Protein AF-0000000072581551 (afdb_homodimer)

pLDDT: mean 96.14, std 7.19, range [42.59, 98.94]

Structure (mmCIF, N/CA/C/O backbone):
data_AF-0000000072581551-model_v1
#
loop_
_entity.id
_entity.type
_entity.pdbx_description
1 polymer Acetyltransferase
#
loop_
_atom_site.group_PDB
_atom_site.id
_atom_site.type_symbol
_atom_site.label_atom_id
_atom_site.label_alt_id
_atom_site.label_comp_id
_atom_site.label_asym_id
_atom_site.label_entity_id
_atom_site.label_seq_id
_atom_site.pdbx_PDB_ins_code
_atom_site.Cartn_x
_atom_site.Cartn_y
_atom_site.Cartn_z
_atom_site.occupancy
_atom_site.B_iso_or_equiv
_atom_site.auth_seq_id
_atom_site.auth_comp_id
_atom_site.auth_asym_id
_atom_site.auth_atom_id
_atom_site.pdbx_PDB_model_num
ATOM 1 N N . MET A 1 1 ? -21.594 -20.734 -1.243 1 43.88 1 MET A N 1
ATOM 2 C CA . MET A 1 1 ? -21.422 -20.531 0.192 1 43.88 1 MET A CA 1
ATOM 3 C C . MET A 1 1 ? -20.406 -19.422 0.467 1 43.88 1 MET A C 1
ATOM 5 O O . MET A 1 1 ? -19.312 -19.406 -0.107 1 43.88 1 MET A O 1
ATOM 9 N N . LYS A 1 2 ? -20.844 -18.25 0.88 1 61.03 2 LYS A N 1
ATOM 10 C CA . LYS A 1 2 ? -20.047 -17.094 1.247 1 61.03 2 LYS A CA 1
ATOM 11 C C . LYS A 1 2 ? -19.016 -17.453 2.314 1 61.03 2 LYS A C 1
ATOM 13 O O . LYS A 1 2 ? -19.344 -18.078 3.322 1 61.03 2 LYS A O 1
ATOM 18 N N . HIS A 1 3 ? -17.703 -17.656 1.838 1 72 3 HIS A N 1
ATOM 19 C CA . HIS A 1 3 ? -16.656 -18.078 2.756 1 72 3 HIS A CA 1
ATOM 20 C C . HIS A 1 3 ? -16.203 -16.938 3.65 1 72 3 HIS A C 1
ATOM 22 O O . HIS A 1 3 ? -16.5 -15.766 3.365 1 72 3 HIS A O 1
ATOM 28 N N . HIS A 1 4 ? -15.586 -17.297 4.672 1 84.38 4 HIS A N 1
ATOM 29 C CA . HIS A 1 4 ? -15.008 -16.469 5.727 1 84.38 4 HIS A CA 1
ATOM 30 C C . HIS A 1 4 ? -13.922 -15.555 5.176 1 84.38 4 HIS A C 1
ATOM 32 O O . HIS A 1 4 ? -13.18 -15.945 4.27 1 84.38 4 HIS A O 1
ATOM 38 N N . PHE A 1 5 ? -13.938 -14.359 5.434 1 92.25 5 PHE A N 1
ATOM 39 C CA . PHE A 1 5 ? -12.836 -13.445 5.188 1 92.25 5 PHE A CA 1
ATOM 40 C C . PHE A 1 5 ? -12.234 -12.953 6.504 1 92.25 5 PHE A C 1
ATOM 42 O O . PHE A 1 5 ? -12.961 -12.5 7.387 1 92.25 5 PHE A O 1
ATOM 49 N N . PRO A 1 6 ? -10.898 -12.953 6.566 1 94.56 6 PRO A N 1
ATOM 50 C CA . PRO A 1 6 ? -9.859 -13.352 5.617 1 94.56 6 PRO A CA 1
ATOM 51 C C . PRO A 1 6 ? -9.945 -14.828 5.227 1 94.56 6 PRO A C 1
ATOM 53 O O . PRO A 1 6 ? -10.539 -15.625 5.957 1 94.56 6 PRO A O 1
ATOM 56 N N . PRO A 1 7 ? -9.312 -15.195 4.07 1 95.69 7 PRO A N 1
ATOM 57 C CA . PRO A 1 7 ? -9.414 -16.562 3.559 1 95.69 7 PRO A CA 1
ATOM 58 C C . PRO A 1 7 ? -8.773 -17.594 4.492 1 95.69 7 PRO A C 1
ATOM 60 O O . PRO A 1 7 ? -7.77 -17.297 5.141 1 95.69 7 PRO A O 1
ATOM 63 N N . GLU A 1 8 ? -9.336 -18.766 4.551 1 95.44 8 GLU A N 1
ATOM 64 C CA . GLU A 1 8 ? -8.82 -19.922 5.277 1 95.44 8 GLU A CA 1
ATOM 65 C C . GLU A 1 8 ? -8.188 -20.938 4.324 1 95.44 8 GLU A C 1
ATOM 67 O O . GLU A 1 8 ? -8.477 -20.922 3.127 1 95.44 8 GLU A O 1
ATOM 72 N N . PRO A 1 9 ? -7.305 -21.75 4.898 1 97.19 9 PRO A N 1
ATOM 73 C CA . PRO A 1 9 ? -6.656 -22.734 4.035 1 97.19 9 PRO A CA 1
ATOM 74 C C . PRO A 1 9 ? -7.66 -23.578 3.248 1 97.19 9 PRO A C 1
ATOM 76 O O . PRO A 1 9 ? -8.672 -24.016 3.805 1 97.19 9 PRO A O 1
ATOM 79 N N . ILE A 1 10 ? -7.41 -23.75 2.043 1 97.5 10 ILE A N 1
ATOM 80 C CA . ILE A 1 10 ? -8.273 -24.5 1.132 1 97.5 10 ILE A CA 1
ATOM 81 C C . ILE A 1 10 ? -7.465 -24.984 -0.065 1 97.5 10 ILE A C 1
ATOM 83 O O . ILE A 1 10 ? -6.434 -24.406 -0.41 1 97.5 10 ILE A O 1
ATOM 87 N N . SER A 1 11 ? -7.879 -26.047 -0.614 1 98.62 11 SER A N 1
ATOM 88 C CA . SER A 1 11 ? -7.309 -26.5 -1.881 1 98.62 11 SER A CA 1
ATOM 89 C C . SER A 1 11 ? -8.172 -26.062 -3.061 1 98.62 11 SER A C 1
ATOM 91 O O . SER A 1 11 ? -9.398 -26.125 -2.998 1 98.62 11 SER A O 1
ATOM 93 N N . LEU A 1 12 ? -7.594 -25.516 -4.062 1 98.75 12 LEU A N 1
ATOM 94 C CA . LEU A 1 12 ? -8.25 -25.156 -5.316 1 98.75 12 LEU A CA 1
ATOM 95 C C . LEU A 1 12 ? -7.812 -26.078 -6.449 1 98.75 12 LEU A C 1
ATOM 97 O O . LEU A 1 12 ? -6.633 -26.109 -6.812 1 98.75 12 LEU A O 1
ATOM 101 N N . ILE A 1 13 ? -8.734 -26.781 -6.996 1 98.56 13 ILE A N 1
ATOM 102 C CA . ILE A 1 13 ? -8.422 -27.859 -7.934 1 98.56 13 ILE A CA 1
ATOM 103 C C . ILE A 1 13 ? -8.852 -27.453 -9.344 1 98.56 13 ILE A C 1
ATOM 105 O O . ILE A 1 13 ? -10.023 -27.172 -9.578 1 98.56 13 ILE A O 1
ATOM 109 N N . GLY A 1 14 ? -7.875 -27.375 -10.242 1 97.56 14 GLY A N 1
ATOM 110 C CA . GLY A 1 14 ? -8.148 -27.094 -11.648 1 97.56 14 GLY A CA 1
ATOM 111 C C . GLY A 1 14 ? -8.078 -28.344 -12.523 1 97.56 14 GLY A C 1
ATOM 112 O O . GLY A 1 14 ? -8.18 -29.469 -12.023 1 97.56 14 GLY A O 1
ATOM 113 N N . ASN A 1 15 ? -8.047 -28.172 -13.891 1 95.75 15 ASN A N 1
ATOM 114 C CA . ASN A 1 15 ? -7.961 -29.266 -14.852 1 95.75 15 ASN A CA 1
ATOM 115 C C . ASN A 1 15 ? -6.539 -29.828 -14.945 1 95.75 15 ASN A C 1
ATOM 117 O O . ASN A 1 15 ? -6.348 -31.031 -15.109 1 95.75 15 ASN A O 1
ATOM 121 N N . HIS A 1 16 ? -5.52 -28.922 -14.82 1 95.69 16 HIS A N 1
ATOM 122 C CA . HIS A 1 16 ? -4.137 -29.328 -15.055 1 95.69 16 HIS A CA 1
ATOM 123 C C . HIS A 1 16 ? -3.268 -29.031 -13.836 1 95.69 16 HIS A C 1
ATOM 125 O O . HIS A 1 16 ? -2.152 -29.547 -13.727 1 95.69 16 HIS A O 1
ATOM 131 N N . VAL A 1 17 ? -3.779 -28.125 -12.938 1 97.88 17 VAL A N 1
ATOM 132 C CA . VAL A 1 17 ? -2.992 -27.766 -11.766 1 97.88 17 VAL A CA 1
ATOM 133 C C . VAL A 1 17 ? -3.869 -27.844 -10.516 1 97.88 17 VAL A C 1
ATOM 135 O O . VAL A 1 17 ? -5.094 -27.719 -10.602 1 97.88 17 VAL A O 1
ATOM 138 N N . GLU A 1 18 ? -3.217 -28.078 -9.398 1 98.69 18 GLU A N 1
ATOM 139 C CA . GLU A 1 18 ? -3.824 -27.984 -8.07 1 98.69 18 GLU A CA 1
ATOM 140 C C . GLU A 1 18 ? -3.043 -27.047 -7.164 1 98.69 18 GLU A C 1
ATOM 142 O O . GLU A 1 18 ? -1.812 -27.031 -7.184 1 98.69 18 GLU A O 1
ATOM 147 N N . LEU A 1 19 ? -3.775 -26.234 -6.504 1 98.88 19 LEU A N 1
ATOM 148 C CA . LEU A 1 19 ? -3.199 -25.391 -5.461 1 98.88 19 LEU A CA 1
ATOM 149 C C . LEU A 1 19 ? -3.543 -25.922 -4.078 1 98.88 19 LEU A C 1
ATOM 151 O O . LEU A 1 19 ? -4.719 -26.094 -3.746 1 98.88 19 LEU A O 1
ATOM 155 N N . HIS A 1 20 ? -2.539 -26.25 -3.316 1 98.88 20 HIS A N 1
ATOM 156 C CA . HIS A 1 20 ? -2.727 -26.734 -1.952 1 98.88 20 HIS A CA 1
ATOM 157 C C . HIS A 1 20 ? -2.062 -25.812 -0.943 1 98.88 20 HIS A C 1
ATOM 159 O O . HIS A 1 20 ? -1.071 -25.141 -1.262 1 98.88 20 HIS A O 1
ATOM 165 N N . PRO A 1 21 ? -2.641 -25.75 0.269 1 98.75 21 PRO A N 1
ATOM 166 C CA . PRO A 1 21 ? -1.954 -24.953 1.286 1 98.75 21 PRO A CA 1
ATOM 167 C C . PRO A 1 21 ? -0.484 -25.344 1.444 1 98.75 21 PRO A C 1
ATOM 169 O O . PRO A 1 21 ? -0.151 -26.531 1.471 1 98.75 21 PRO A O 1
ATOM 172 N N . LEU A 1 22 ? 0.352 -24.344 1.479 1 98.88 22 LEU A N 1
ATOM 173 C CA . LEU A 1 22 ? 1.784 -24.531 1.674 1 98.88 22 LEU A CA 1
ATOM 174 C C . LEU A 1 22 ? 2.07 -25.109 3.055 1 98.88 22 LEU A C 1
ATOM 176 O O . LEU A 1 22 ? 1.482 -24.688 4.047 1 98.88 22 LEU A O 1
ATOM 180 N N . LYS A 1 23 ? 2.904 -26.094 3.129 1 98.75 23 LYS A N 1
ATOM 181 C CA . LYS A 1 23 ? 3.396 -26.688 4.367 1 98.75 23 LYS A CA 1
ATOM 182 C C . LYS A 1 23 ? 4.918 -26.812 4.352 1 98.75 23 LYS A C 1
ATOM 184 O O . LYS A 1 23 ? 5.535 -26.797 3.283 1 98.75 23 LYS A O 1
ATOM 189 N N . MET A 1 24 ? 5.473 -26.953 5.582 1 98.62 24 MET A N 1
ATOM 190 C CA . MET A 1 24 ? 6.922 -27.109 5.684 1 98.62 24 MET A CA 1
ATOM 191 C C . MET A 1 24 ? 7.379 -28.375 4.957 1 98.62 24 MET A C 1
ATOM 193 O O . MET A 1 24 ? 8.477 -28.406 4.402 1 98.62 24 MET A O 1
ATOM 197 N N . GLU A 1 25 ? 6.535 -29.375 4.84 1 98.62 25 GLU A N 1
ATOM 198 C CA . GLU A 1 25 ? 6.859 -30.656 4.199 1 98.62 25 GLU A CA 1
ATOM 199 C C . GLU A 1 25 ? 7.141 -30.469 2.711 1 98.62 25 GLU A C 1
ATOM 201 O O . GLU A 1 25 ? 7.707 -31.344 2.066 1 98.62 25 GLU A O 1
ATOM 206 N N . HIS A 1 26 ? 6.738 -29.391 2.16 1 98.75 26 HIS A N 1
ATOM 207 C CA . HIS A 1 26 ? 6.93 -29.125 0.739 1 98.75 26 HIS A CA 1
ATOM 208 C C . HIS A 1 26 ? 8.32 -28.562 0.466 1 98.75 26 HIS A C 1
ATOM 210 O O . HIS A 1 26 ? 8.688 -28.328 -0.688 1 98.75 26 HIS A O 1
ATOM 216 N N . CYS A 1 27 ? 9.125 -28.344 1.486 1 98.81 27 CYS A N 1
ATOM 217 C CA . CYS A 1 27 ? 10.398 -27.625 1.384 1 98.81 27 CYS A CA 1
ATOM 218 C C . CYS A 1 27 ? 11.32 -28.297 0.371 1 98.81 27 CYS A C 1
ATOM 220 O O . CYS A 1 27 ? 11.859 -27.641 -0.514 1 98.81 27 CYS A O 1
ATOM 222 N N . GLU A 1 28 ? 11.492 -29.562 0.461 1 98.69 28 GLU A N 1
ATOM 223 C CA . GLU A 1 28 ? 12.398 -30.281 -0.446 1 98.69 28 GLU A CA 1
ATOM 224 C C . GLU A 1 28 ? 11.914 -30.172 -1.891 1 98.69 28 GLU A C 1
ATOM 226 O O . GLU A 1 28 ? 12.703 -29.906 -2.795 1 98.69 28 GLU A O 1
ATOM 231 N N . ALA A 1 29 ? 10.68 -30.453 -2.109 1 98.69 29 ALA A N 1
ATOM 232 C CA . ALA A 1 29 ? 10.117 -30.406 -3.455 1 98.69 29 ALA A CA 1
ATOM 233 C C . ALA A 1 29 ? 10.227 -29 -4.051 1 98.69 29 ALA A C 1
ATOM 235 O O . ALA A 1 29 ? 10.555 -28.844 -5.23 1 98.69 29 ALA A O 1
ATOM 236 N N . LEU A 1 30 ? 9.969 -27.969 -3.287 1 98.81 30 LEU A N 1
ATOM 237 C CA . LEU A 1 30 ? 10.07 -26.594 -3.756 1 98.81 30 LEU A CA 1
ATOM 238 C C . LEU A 1 30 ? 11.523 -26.219 -4.043 1 98.81 30 LEU A C 1
ATOM 240 O O . LEU A 1 30 ? 11.805 -25.469 -4.977 1 98.81 30 LEU A O 1
ATOM 244 N N . THR A 1 31 ? 12.43 -26.719 -3.195 1 98.75 31 THR A N 1
ATOM 245 C CA . THR A 1 31 ? 13.852 -26.484 -3.426 1 98.75 31 THR A CA 1
ATOM 246 C C . THR A 1 31 ? 14.273 -27.047 -4.781 1 98.75 31 THR A C 1
ATOM 248 O O . THR A 1 31 ? 15 -26.391 -5.531 1 98.75 31 THR A O 1
ATOM 251 N N . LYS A 1 32 ? 13.805 -28.234 -5.062 1 98.19 32 LYS A N 1
ATOM 252 C CA . LYS A 1 32 ? 14.094 -28.844 -6.363 1 98.19 32 LYS A CA 1
ATOM 253 C C . LYS A 1 32 ? 13.477 -28.031 -7.496 1 98.19 32 LYS A C 1
ATOM 255 O O . LYS A 1 32 ? 14.125 -27.797 -8.523 1 98.19 32 LYS A O 1
ATOM 260 N N . ALA A 1 33 ? 12.281 -27.594 -7.32 1 98.38 33 ALA A N 1
ATOM 261 C CA . ALA A 1 33 ? 11.547 -26.859 -8.352 1 98.38 33 ALA A CA 1
ATOM 262 C C . ALA A 1 33 ? 12.258 -25.562 -8.711 1 98.38 33 ALA A C 1
ATOM 264 O O . ALA A 1 33 ? 12.359 -25.203 -9.883 1 98.38 33 ALA A O 1
ATOM 265 N N . VAL A 1 34 ? 12.75 -24.828 -7.695 1 98.31 34 VAL A N 1
ATOM 266 C CA . VAL A 1 34 ? 13.297 -23.484 -7.918 1 98.31 34 VAL A CA 1
ATOM 267 C C . VAL A 1 34 ? 14.641 -23.594 -8.641 1 98.31 34 VAL A C 1
ATOM 269 O O . VAL A 1 34 ? 15.102 -22.625 -9.258 1 98.31 34 VAL A O 1
ATOM 272 N N . LEU A 1 35 ? 15.281 -24.75 -8.578 1 98.12 35 LEU A N 1
ATOM 273 C CA . LEU A 1 35 ? 16.562 -24.969 -9.258 1 98.12 35 LEU A CA 1
ATOM 274 C C . LEU A 1 35 ? 16.375 -24.953 -10.766 1 98.12 35 LEU A C 1
ATOM 276 O O . LEU A 1 35 ? 17.312 -24.609 -11.5 1 98.12 35 LEU A O 1
ATOM 280 N N . ASP A 1 36 ? 15.242 -25.359 -11.18 1 97.31 36 ASP A N 1
ATOM 281 C CA . ASP A 1 36 ? 14.945 -25.359 -12.609 1 97.31 36 ASP A CA 1
ATOM 282 C C . ASP A 1 36 ? 14.664 -23.938 -13.102 1 97.31 36 ASP A C 1
ATOM 284 O O . ASP A 1 36 ? 13.547 -23.438 -12.961 1 97.31 36 ASP A O 1
ATOM 288 N N . GLY A 1 37 ? 15.617 -23.312 -13.766 1 95.94 37 GLY A N 1
ATOM 289 C CA . GLY A 1 37 ? 15.477 -21.969 -14.297 1 95.94 37 GLY A CA 1
ATOM 290 C C . GLY A 1 37 ? 16.234 -20.922 -13.492 1 95.94 37 GLY A C 1
ATOM 291 O O . GLY A 1 37 ? 16.594 -19.875 -14.016 1 95.94 37 GLY A O 1
ATOM 292 N N . GLU A 1 38 ? 16.391 -21.156 -12.133 1 96.88 38 GLU A N 1
ATOM 293 C CA . GLU A 1 38 ? 17.172 -20.328 -11.234 1 96.88 38 GLU A CA 1
ATOM 294 C C . GLU A 1 38 ? 16.641 -18.891 -11.203 1 96.88 38 GLU A C 1
ATOM 296 O O . GLU A 1 38 ? 17.422 -17.938 -11.32 1 96.88 38 GLU A O 1
ATOM 301 N N . LEU A 1 39 ? 15.375 -18.797 -11.078 1 94.62 39 LEU A N 1
ATOM 302 C CA . LEU A 1 39 ? 14.703 -17.5 -11.133 1 94.62 39 LEU A CA 1
ATOM 303 C C . LEU A 1 39 ? 15.211 -16.578 -10.039 1 94.62 39 LEU A C 1
ATOM 305 O O . LEU A 1 39 ? 15.102 -15.359 -10.148 1 94.62 39 LEU A O 1
ATOM 309 N N . TRP A 1 40 ? 15.781 -17.094 -8.914 1 95.88 40 TRP A N 1
ATOM 310 C CA . TRP A 1 40 ? 16.25 -16.297 -7.789 1 95.88 40 TRP A CA 1
ATOM 311 C C . TRP A 1 40 ? 17.469 -15.453 -8.188 1 95.88 40 TRP A C 1
ATOM 313 O O . TRP A 1 40 ? 17.844 -14.531 -7.465 1 95.88 40 TRP A O 1
ATOM 323 N N . LYS A 1 41 ? 17.984 -15.75 -9.328 1 96.06 41 LYS A N 1
ATOM 324 C CA . LYS A 1 41 ? 19.141 -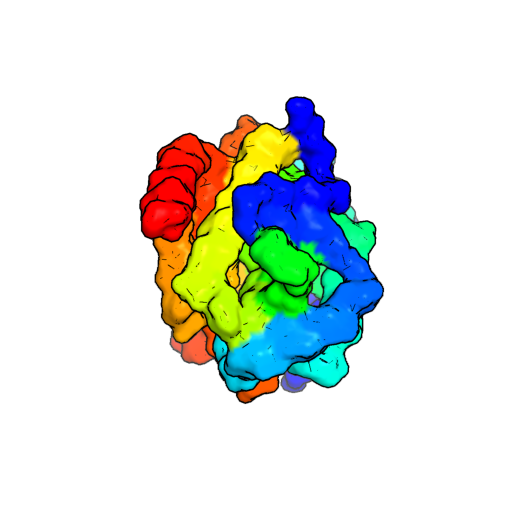15.008 -9.797 1 96.06 41 LYS A CA 1
ATOM 325 C C . LYS A 1 41 ? 18.734 -13.734 -10.531 1 96.06 41 LYS A C 1
ATOM 327 O O . LYS A 1 41 ? 19.562 -12.859 -10.766 1 96.06 41 LYS A O 1
ATOM 332 N N . LEU A 1 42 ? 17.469 -13.641 -10.914 1 94.81 42 LEU A N 1
ATOM 333 C CA . LEU A 1 42 ? 16.984 -12.398 -11.508 1 94.81 42 LEU A CA 1
ATOM 334 C C . LEU A 1 42 ? 16.828 -11.312 -10.453 1 94.81 42 LEU A C 1
ATOM 336 O O . LEU A 1 42 ? 15.992 -11.414 -9.555 1 94.81 42 LEU A O 1
ATOM 340 N N . TRP A 1 43 ? 17.531 -10.203 -10.57 1 94 43 TRP A N 1
ATOM 341 C CA . TRP A 1 43 ? 17.672 -9.203 -9.516 1 94 43 TRP A CA 1
ATOM 342 C C . TRP A 1 43 ? 16.344 -8.484 -9.273 1 94 43 TRP A C 1
ATOM 344 O O . TRP A 1 43 ? 16.141 -7.906 -8.203 1 94 43 TRP A O 1
ATOM 354 N N . PHE A 1 44 ? 15.43 -8.461 -10.289 1 95.25 44 PHE A N 1
ATOM 355 C CA . PHE A 1 44 ? 14.188 -7.711 -10.18 1 95.25 44 PHE A CA 1
ATOM 356 C C . PHE A 1 44 ? 13.047 -8.609 -9.703 1 95.25 44 PHE A C 1
ATOM 358 O O . PHE A 1 44 ? 11.883 -8.195 -9.688 1 95.25 44 PHE A O 1
ATOM 365 N N . THR A 1 45 ? 13.406 -9.883 -9.297 1 93.38 45 THR A N 1
ATOM 366 C CA . THR A 1 45 ? 12.438 -10.797 -8.695 1 93.38 45 THR A CA 1
ATOM 367 C C . THR A 1 45 ? 12.805 -11.094 -7.242 1 93.38 45 THR A C 1
ATOM 369 O O . THR A 1 45 ? 13.922 -10.797 -6.809 1 93.38 45 THR A O 1
ATOM 372 N N . LEU A 1 46 ? 11.859 -11.547 -6.484 1 94.06 46 LEU A N 1
ATOM 373 C CA . LEU A 1 46 ? 12.086 -11.953 -5.102 1 94.06 46 LEU A CA 1
ATOM 374 C C . LEU A 1 46 ? 11.742 -13.422 -4.902 1 94.06 46 LEU A C 1
ATOM 376 O O . LEU A 1 46 ? 11.016 -13.781 -3.975 1 94.06 46 LEU A O 1
ATOM 380 N N . VAL A 1 47 ? 12.297 -14.266 -5.734 1 97.31 47 VAL A N 1
ATOM 381 C CA . VAL A 1 47 ? 12.172 -15.719 -5.648 1 97.31 47 VAL A CA 1
ATOM 382 C C . VAL A 1 47 ? 13.242 -16.281 -4.711 1 97.31 47 VAL A C 1
ATOM 384 O O . VAL A 1 47 ? 14.398 -15.852 -4.762 1 97.31 47 VAL A O 1
ATOM 387 N N . PRO A 1 48 ? 12.852 -17.172 -3.816 1 97.75 48 PRO A N 1
ATOM 388 C CA . PRO A 1 48 ? 13.859 -17.688 -2.883 1 97.75 48 PRO A CA 1
ATOM 389 C C . PRO A 1 48 ? 14.93 -18.531 -3.572 1 97.75 48 PRO A C 1
ATOM 391 O O . PRO A 1 48 ? 14.625 -19.281 -4.504 1 97.75 48 PRO A O 1
ATOM 394 N N . SER A 1 49 ? 16.172 -18.375 -3.121 1 97.81 49 SER A N 1
ATOM 395 C CA . SER A 1 49 ? 17.203 -19.359 -3.486 1 97.81 49 SER A CA 1
ATOM 396 C C . SER A 1 49 ? 16.938 -20.703 -2.824 1 97.81 49 SER A C 1
ATOM 398 O O . SER A 1 49 ? 16.156 -20.797 -1.879 1 97.81 49 SER A O 1
ATOM 400 N N . PRO A 1 50 ? 17.609 -21.781 -3.395 1 98.31 50 PRO A N 1
ATOM 401 C CA . PRO A 1 50 ? 17.469 -23.078 -2.744 1 98.31 50 PRO A CA 1
ATOM 402 C C . PRO A 1 50 ? 17.844 -23.047 -1.267 1 98.31 50 PRO A C 1
ATOM 404 O O . PRO A 1 50 ? 17.156 -23.656 -0.434 1 98.31 50 PRO A O 1
ATOM 407 N N . GLU A 1 51 ? 18.875 -22.312 -0.904 1 98.19 51 GLU A N 1
ATOM 408 C CA . GLU A 1 51 ? 19.375 -22.266 0.465 1 98.19 51 GLU A CA 1
ATOM 409 C C . GLU A 1 51 ? 18.438 -21.469 1.369 1 98.19 51 GLU A C 1
ATOM 411 O O . GLU A 1 51 ? 18.391 -21.688 2.58 1 98.19 51 GLU A O 1
ATOM 416 N N . ALA A 1 52 ? 17.625 -20.609 0.799 1 98.31 52 ALA A N 1
ATOM 417 C CA . ALA A 1 52 ? 16.75 -19.734 1.578 1 98.31 52 ALA A CA 1
ATOM 418 C C . ALA A 1 52 ? 15.328 -20.281 1.615 1 98.31 52 ALA A C 1
ATOM 420 O O . ALA A 1 52 ? 14.438 -19.656 2.203 1 98.31 52 ALA A O 1
ATOM 421 N N . MET A 1 53 ? 15.102 -21.438 1.035 1 98.75 53 MET A N 1
ATOM 422 C CA . MET A 1 53 ? 13.75 -21.953 0.837 1 98.75 53 MET A CA 1
ATOM 423 C C . MET A 1 53 ? 13.055 -22.188 2.174 1 98.75 53 MET A C 1
ATOM 425 O O . MET A 1 53 ? 11.898 -21.797 2.357 1 98.75 53 MET A O 1
ATOM 429 N N . LYS A 1 54 ? 13.75 -22.766 3.092 1 98.75 54 LYS A N 1
ATOM 430 C CA . LYS A 1 54 ? 13.156 -23.062 4.391 1 98.75 54 LYS A CA 1
ATOM 431 C C . LYS A 1 54 ? 12.695 -21.797 5.086 1 98.75 54 LYS A C 1
ATOM 433 O O . LYS A 1 54 ? 11.562 -21.719 5.578 1 98.75 54 LYS A O 1
ATOM 438 N N . GLN A 1 55 ? 13.547 -20.812 5.129 1 98.56 55 GLN A N 1
ATOM 439 C CA . GLN A 1 55 ? 13.219 -19.531 5.75 1 98.56 55 GLN A CA 1
ATOM 440 C C . GLN A 1 55 ? 12.047 -18.859 5.039 1 98.56 55 GLN A C 1
ATOM 442 O O . GLN A 1 55 ? 11.203 -18.234 5.684 1 98.56 55 GLN A O 1
ATOM 447 N N . TRP A 1 56 ? 12.086 -18.969 3.77 1 98.56 56 TRP A N 1
ATOM 448 C CA . TRP A 1 56 ? 11.016 -18.406 2.953 1 98.56 56 TRP A CA 1
ATOM 449 C C . TRP A 1 56 ? 9.664 -19.016 3.32 1 98.56 56 TRP A C 1
ATOM 451 O O . TRP A 1 56 ? 8.68 -18.297 3.492 1 98.56 56 TRP A O 1
ATOM 461 N N . ILE A 1 57 ? 9.602 -20.297 3.479 1 98.81 57 ILE A N 1
ATOM 462 C CA . ILE A 1 57 ? 8.383 -21.016 3.846 1 98.81 57 ILE A CA 1
ATOM 463 C C . ILE A 1 57 ? 7.977 -20.641 5.27 1 98.81 57 ILE A C 1
ATOM 465 O O . ILE A 1 57 ? 6.797 -20.406 5.543 1 98.81 57 ILE A O 1
ATOM 469 N N . GLU A 1 58 ? 8.906 -20.578 6.16 1 98.81 58 GLU A N 1
ATOM 470 C CA . GLU A 1 58 ? 8.633 -20.203 7.539 1 98.81 58 GLU A CA 1
ATOM 471 C C . GLU A 1 58 ? 7.965 -18.828 7.609 1 98.81 58 GLU A C 1
ATOM 473 O O . GLU A 1 58 ? 6.996 -18.641 8.352 1 98.81 58 GLU A O 1
ATOM 478 N N . LYS A 1 59 ? 8.508 -17.953 6.859 1 98.44 59 LYS A N 1
ATOM 479 C CA . LYS A 1 59 ? 7.93 -16.609 6.824 1 98.44 59 LYS A CA 1
ATOM 480 C C . LYS A 1 59 ? 6.504 -16.641 6.289 1 98.44 59 LYS A C 1
ATOM 482 O O . LYS A 1 59 ? 5.609 -16 6.848 1 98.44 59 LYS A O 1
ATOM 487 N N . ALA A 1 60 ? 6.312 -17.344 5.207 1 98.62 60 ALA A N 1
ATOM 488 C CA . ALA A 1 60 ? 4.984 -17.469 4.613 1 98.62 60 ALA A CA 1
ATOM 489 C C . ALA A 1 60 ? 3.99 -18.047 5.617 1 98.62 60 ALA A C 1
ATOM 491 O O . ALA A 1 60 ? 2.859 -17.562 5.727 1 98.62 60 ALA A O 1
ATOM 492 N N . LEU A 1 61 ? 4.383 -19.047 6.34 1 98.69 61 LEU A N 1
ATOM 493 C CA . LEU A 1 61 ? 3.514 -19.703 7.305 1 98.69 61 LEU A CA 1
ATOM 494 C C . LEU A 1 61 ? 3.221 -18.797 8.492 1 98.69 61 LEU A C 1
ATOM 496 O O . LEU A 1 61 ? 2.127 -18.844 9.062 1 98.69 61 LEU A O 1
ATOM 500 N N . LYS A 1 62 ? 4.219 -18.062 8.93 1 98.5 62 LYS A N 1
ATOM 501 C CA . LYS A 1 62 ? 3.99 -17.062 9.969 1 98.5 62 LYS A CA 1
ATOM 502 C C . LYS A 1 62 ? 2.932 -16.062 9.539 1 98.5 62 LYS A C 1
ATOM 504 O O . LYS A 1 62 ? 2.025 -15.734 10.312 1 98.5 62 LYS A O 1
ATOM 509 N N . GLU A 1 63 ? 3.045 -15.555 8.312 1 98 63 GLU A N 1
ATOM 510 C CA . GLU A 1 63 ? 2.076 -14.609 7.773 1 98 63 GLU A CA 1
ATOM 511 C C . GLU A 1 63 ? 0.688 -15.234 7.676 1 98 63 GLU A C 1
ATOM 513 O O . GLU A 1 63 ? -0.323 -14.547 7.848 1 98 63 GLU A O 1
ATOM 518 N N . GLU A 1 64 ? 0.657 -16.484 7.32 1 98.19 64 GLU A N 1
ATOM 519 C CA . GLU A 1 64 ? -0.616 -17.203 7.301 1 98.19 64 GLU A CA 1
ATOM 520 C C . GLU A 1 64 ? -1.256 -17.234 8.688 1 98.19 64 GLU A C 1
ATOM 522 O O . GLU A 1 64 ? -2.457 -17 8.828 1 98.19 64 GLU A O 1
ATOM 527 N N . LYS A 1 65 ? -0.479 -17.562 9.695 1 97.56 65 LYS A N 1
ATOM 528 C CA . LYS A 1 65 ? -0.969 -17.594 11.07 1 97.56 65 LYS A CA 1
ATOM 529 C C . LYS A 1 65 ? -1.521 -16.234 11.492 1 97.56 65 LYS A C 1
ATOM 531 O O . LYS A 1 65 ? -2.498 -16.156 12.242 1 97.56 65 LYS A O 1
ATOM 536 N N . GLU A 1 66 ? -0.887 -15.242 10.984 1 96.25 66 GLU A N 1
ATOM 537 C CA . GLU A 1 66 ? -1.309 -13.875 11.289 1 96.25 66 GLU A CA 1
ATOM 538 C C . GLU A 1 66 ? -2.482 -13.453 10.406 1 96.25 66 GLU A C 1
ATOM 540 O O . GLU A 1 66 ? -2.951 -12.32 10.492 1 96.25 66 GLU A O 1
ATOM 545 N N . LYS A 1 67 ? -2.934 -14.289 9.469 1 96.06 67 LYS A N 1
ATOM 546 C CA . LYS A 1 67 ? -4.059 -14.094 8.562 1 96.06 67 LYS A CA 1
ATOM 547 C C . LYS A 1 67 ? -3.791 -12.945 7.594 1 96.06 67 LYS A C 1
ATOM 549 O O . LYS A 1 67 ? -4.719 -12.258 7.16 1 96.06 67 LYS A O 1
ATOM 554 N N . SER A 1 68 ? -2.559 -12.695 7.359 1 97.06 68 SER A N 1
ATOM 555 C CA . SER A 1 68 ? -2.176 -11.648 6.418 1 97.06 68 SER A CA 1
ATOM 556 C C . SER A 1 68 ? -1.817 -12.234 5.055 1 97.06 68 SER A C 1
ATOM 558 O O . SER A 1 68 ? -1.651 -11.5 4.082 1 97.06 68 SER A O 1
ATOM 560 N N . SER A 1 69 ? -1.722 -13.539 4.973 1 98.38 69 SER A N 1
ATOM 561 C CA . SER A 1 69 ? -1.413 -14.25 3.732 1 98.38 69 SER A CA 1
ATOM 562 C C . SER A 1 69 ? -1.977 -15.664 3.746 1 98.38 69 SER A C 1
ATOM 564 O O . SER A 1 69 ? -2.322 -16.188 4.805 1 98.38 69 SER A O 1
ATOM 566 N N . LEU A 1 70 ? -2.172 -16.234 2.641 1 98.5 70 LEU A N 1
ATOM 567 C CA . LEU A 1 70 ? -2.5 -17.641 2.432 1 98.5 70 LEU A CA 1
ATOM 568 C C . LEU A 1 70 ? -1.656 -18.234 1.309 1 98.5 70 LEU A C 1
ATOM 570 O O . LEU A 1 70 ? -2.002 -18.094 0.132 1 98.5 70 LEU A O 1
ATOM 574 N N . PRO A 1 71 ? -0.524 -18.859 1.682 1 98.88 71 PRO A N 1
ATOM 575 C CA . PRO A 1 71 ? 0.398 -19.391 0.674 1 98.88 71 PRO A CA 1
ATOM 576 C C . PRO A 1 71 ? -0.031 -20.75 0.144 1 98.88 71 PRO A C 1
ATOM 578 O O . PRO A 1 71 ? -0.558 -21.578 0.899 1 98.88 71 PRO A O 1
ATOM 581 N N . PHE A 1 72 ? 0.22 -20.969 -1.122 1 98.94 72 PHE A N 1
ATOM 582 C CA . PHE A 1 72 ? -0.1 -22.219 -1.806 1 98.94 72 PHE A CA 1
ATOM 583 C C . PHE A 1 72 ? 1.15 -22.828 -2.424 1 98.94 72 PHE A C 1
ATOM 585 O O . PHE A 1 72 ? 2.031 -22.109 -2.898 1 98.94 72 PHE A O 1
ATOM 592 N N . VAL A 1 73 ? 1.204 -24.125 -2.443 1 98.81 73 VAL A N 1
ATOM 593 C CA . VAL A 1 73 ? 2.057 -24.844 -3.389 1 98.81 73 VAL A CA 1
ATOM 594 C C . VAL A 1 73 ? 1.265 -25.172 -4.652 1 98.81 73 VAL A C 1
ATOM 596 O O . VAL A 1 73 ? 0.06 -25.422 -4.586 1 98.81 73 VAL A O 1
ATOM 599 N N . VAL A 1 74 ? 1.929 -25.156 -5.738 1 98.88 74 VAL A N 1
ATOM 600 C CA . VAL A 1 74 ? 1.321 -25.469 -7.027 1 98.88 74 VAL A CA 1
ATOM 601 C C . VAL A 1 74 ? 1.772 -26.859 -7.48 1 98.88 74 VAL A C 1
ATOM 603 O O . VAL A 1 74 ? 2.973 -27.125 -7.586 1 98.88 74 VAL A O 1
ATOM 606 N N . GLN A 1 75 ? 0.865 -27.703 -7.73 1 98.69 75 GLN A N 1
ATOM 607 C CA . GLN A 1 75 ? 1.137 -29.078 -8.141 1 98.69 75 GLN A CA 1
ATOM 608 C C . GLN A 1 75 ? 0.588 -29.359 -9.539 1 98.69 75 GLN A C 1
ATOM 610 O O . GLN A 1 75 ? -0.564 -29.031 -9.836 1 98.69 75 GLN A O 1
ATOM 615 N N . SER A 1 76 ? 1.469 -29.938 -10.383 1 97.75 76 SER A N 1
ATOM 616 C CA . SER A 1 76 ? 1.022 -30.375 -11.703 1 97.75 76 SER A CA 1
ATOM 617 C C . SER A 1 76 ? 0.215 -31.656 -11.609 1 97.75 76 SER A C 1
ATOM 619 O O . SER A 1 76 ? 0.629 -32.625 -10.945 1 97.75 76 SER A O 1
ATOM 621 N N . LYS A 1 77 ? -0.871 -31.703 -12.289 1 95.56 77 LYS A N 1
ATOM 622 C CA . LYS A 1 77 ? -1.684 -32.938 -12.273 1 95.56 77 LYS A CA 1
ATOM 623 C C . LYS A 1 77 ? -1.115 -33.969 -13.227 1 95.56 77 LYS A C 1
ATOM 625 O O . LYS A 1 77 ? -1.423 -35.156 -13.102 1 95.56 77 LYS A O 1
ATOM 630 N N . VAL A 1 78 ? -0.421 -33.5 -14.188 1 90.75 78 VAL A N 1
ATOM 631 C CA . VAL A 1 78 ? 0.118 -34.406 -15.211 1 90.75 78 VAL A CA 1
ATOM 632 C C . VAL A 1 78 ? 1.05 -35.406 -14.562 1 90.75 78 VAL A C 1
ATOM 634 O O . VAL A 1 78 ? 0.971 -36.625 -14.859 1 90.75 78 VAL A O 1
ATOM 637 N N . ASN A 1 79 ? 1.917 -35.031 -13.664 1 93.19 79 ASN A N 1
ATOM 638 C CA . ASN A 1 79 ? 2.912 -35.938 -13.102 1 93.19 79 ASN A CA 1
ATOM 639 C C . ASN A 1 79 ? 2.953 -35.844 -11.578 1 93.19 79 ASN A C 1
ATOM 641 O O . ASN A 1 79 ? 3.787 -36.469 -10.938 1 93.19 79 ASN A O 1
ATOM 645 N N . GLY A 1 80 ? 2.117 -35 -10.961 1 95.88 80 GLY A N 1
ATOM 646 C CA . GLY A 1 80 ? 2.006 -34.906 -9.516 1 95.88 80 GLY A CA 1
ATOM 647 C C . GLY A 1 80 ? 3.115 -34.094 -8.891 1 95.88 80 GLY A C 1
ATOM 648 O O . GLY A 1 80 ? 3.152 -33.906 -7.668 1 95.88 80 GLY A O 1
ATOM 649 N N . LYS A 1 81 ? 3.92 -33.5 -9.656 1 96.88 81 LYS A N 1
ATOM 650 C CA . LYS A 1 81 ? 5.086 -32.781 -9.164 1 96.88 81 LYS A CA 1
ATOM 651 C C . LYS A 1 81 ? 4.695 -31.406 -8.625 1 96.88 81 LYS A C 1
ATOM 653 O O . LYS A 1 81 ? 3.852 -30.719 -9.203 1 96.88 81 LYS A O 1
ATOM 658 N N . ILE A 1 82 ? 5.355 -31.062 -7.496 1 98.62 82 ILE A N 1
ATOM 659 C CA . ILE A 1 82 ? 5.309 -29.672 -7.055 1 98.62 82 ILE A CA 1
ATOM 660 C C . ILE A 1 82 ? 6.18 -28.812 -7.961 1 98.62 82 ILE A C 1
ATOM 662 O O . ILE A 1 82 ? 7.375 -29.078 -8.117 1 98.62 82 ILE A O 1
ATOM 666 N N . ILE A 1 83 ? 5.598 -27.75 -8.531 1 98.56 83 ILE A N 1
ATOM 667 C CA . ILE A 1 83 ? 6.301 -27.094 -9.625 1 98.56 83 ILE A CA 1
ATOM 668 C C . ILE A 1 83 ? 6.504 -25.625 -9.297 1 98.56 83 ILE A C 1
ATOM 670 O O . ILE A 1 83 ? 7.105 -24.875 -10.078 1 98.56 83 ILE A O 1
ATOM 674 N N . GLY A 1 84 ? 5.98 -25.125 -8.117 1 98.69 84 GLY A N 1
ATOM 675 C CA . GLY A 1 84 ? 6.129 -23.719 -7.73 1 98.69 84 GLY A CA 1
ATOM 676 C C . GLY A 1 84 ? 5.199 -23.312 -6.602 1 98.69 84 GLY A C 1
ATOM 677 O O . GLY A 1 84 ? 4.711 -24.172 -5.859 1 98.69 84 GLY A O 1
ATOM 678 N N . SER A 1 85 ? 5.031 -22.031 -6.465 1 98.88 85 SER A N 1
ATOM 679 C CA . SER A 1 85 ? 4.211 -21.484 -5.387 1 98.88 85 SER A CA 1
ATOM 680 C C . SER A 1 85 ? 3.518 -20.203 -5.809 1 98.88 85 SER A C 1
ATOM 682 O O . SER A 1 85 ? 3.92 -19.562 -6.785 1 98.88 85 SER A O 1
ATOM 684 N N . THR A 1 86 ? 2.445 -19.875 -5.164 1 98.81 86 THR A N 1
ATOM 685 C CA . THR A 1 86 ? 1.701 -18.625 -5.258 1 98.81 86 THR A CA 1
ATOM 686 C C . THR A 1 86 ? 0.998 -18.312 -3.941 1 98.81 86 THR A C 1
ATOM 688 O O . THR A 1 86 ? 1.081 -19.094 -2.986 1 98.81 86 THR A O 1
ATOM 691 N N . ARG A 1 87 ? 0.377 -17.016 -3.904 1 98.25 87 ARG A N 1
ATOM 692 C CA . ARG A 1 87 ? -0.091 -16.625 -2.576 1 98.25 87 ARG A CA 1
ATOM 693 C C . ARG A 1 87 ? -1.127 -15.508 -2.664 1 98.25 87 ARG A C 1
ATOM 695 O O . ARG A 1 87 ? -1.044 -14.648 -3.539 1 98.25 87 ARG A O 1
ATOM 702 N N . TYR A 1 88 ? -2.266 -15.711 -1.854 1 98.75 88 TYR A N 1
ATOM 703 C CA . TYR A 1 88 ? -2.871 -14.469 -1.395 1 98.75 88 TYR A CA 1
ATOM 704 C C . TYR A 1 88 ? -1.977 -13.766 -0.379 1 98.75 88 TYR A C 1
ATOM 706 O O . TYR A 1 88 ? -1.514 -14.391 0.582 1 98.75 88 TYR A O 1
ATOM 714 N N . MET A 1 89 ? -1.722 -12.523 -0.566 1 98.44 89 MET A N 1
ATOM 715 C CA . MET A 1 89 ? -0.869 -11.797 0.37 1 98.44 89 MET A CA 1
ATOM 716 C C . MET A 1 89 ? -1.351 -10.359 0.542 1 98.44 89 MET A C 1
ATOM 718 O O . MET A 1 89 ? -2.24 -9.906 -0.181 1 98.44 89 MET A O 1
ATOM 722 N N . ASN A 1 90 ? -0.798 -9.703 1.584 1 97.25 90 ASN A N 1
ATOM 723 C CA . ASN A 1 90 ? -1.253 -8.352 1.917 1 97.25 90 ASN A CA 1
ATOM 724 C C . ASN A 1 90 ? -2.773 -8.289 2.021 1 97.25 90 ASN A C 1
ATOM 726 O O . ASN A 1 90 ? -3.404 -7.422 1.411 1 97.25 90 ASN A O 1
ATOM 730 N N . ILE A 1 91 ? -3.324 -9.195 2.748 1 97.69 91 ILE A N 1
ATOM 731 C CA . ILE A 1 91 ? -4.77 -9.305 2.91 1 97.69 91 ILE A CA 1
ATOM 732 C C . ILE A 1 91 ? -5.277 -8.156 3.785 1 97.69 91 ILE A C 1
ATOM 734 O O . ILE A 1 91 ? -4.82 -7.984 4.918 1 97.69 91 ILE A O 1
ATOM 738 N N . GLU A 1 92 ? -6.086 -7.348 3.227 1 94.94 92 GLU A N 1
ATOM 739 C CA . GLU A 1 92 ? -6.75 -6.277 3.971 1 94.94 92 GLU A CA 1
ATOM 740 C C . GLU A 1 92 ? -8.062 -6.762 4.574 1 94.94 92 GLU A C 1
ATOM 742 O O . GLU A 1 92 ? -9.094 -6.77 3.902 1 94.94 92 GLU A O 1
ATOM 747 N N . LYS A 1 93 ? -8.102 -6.934 5.801 1 86.44 93 LYS A N 1
ATOM 748 C CA . LYS A 1 93 ? -9.195 -7.641 6.469 1 86.44 93 LYS A CA 1
ATOM 749 C C . LYS A 1 93 ? -10.484 -6.828 6.422 1 86.44 93 LYS A C 1
ATOM 751 O O . LYS A 1 93 ? -11.57 -7.387 6.23 1 86.44 93 LYS A O 1
ATOM 756 N N . THR A 1 94 ? -10.359 -5.547 6.535 1 86.5 94 THR A N 1
ATOM 757 C CA . THR A 1 94 ? -11.539 -4.703 6.652 1 86.5 94 THR A CA 1
ATOM 758 C C . THR A 1 94 ? -12.125 -4.391 5.277 1 86.5 94 THR A C 1
ATOM 760 O O . THR A 1 94 ? -13.328 -4.199 5.137 1 86.5 94 THR A O 1
ATOM 763 N N . ASP A 1 95 ? -11.375 -4.371 4.207 1 90.69 95 ASP A N 1
ATOM 764 C CA . ASP A 1 95 ? -11.812 -3.926 2.887 1 90.69 95 ASP A CA 1
ATOM 765 C C . ASP A 1 95 ? -11.969 -5.105 1.932 1 90.69 95 ASP A C 1
ATOM 767 O O . ASP A 1 95 ? -12.312 -4.922 0.761 1 90.69 95 ASP A O 1
ATOM 771 N N . ARG A 1 96 ? -11.82 -6.367 2.379 1 94.81 96 ARG A N 1
ATOM 772 C CA . ARG A 1 96 ? -11.891 -7.578 1.566 1 94.81 96 ARG A CA 1
ATOM 773 C C . ARG A 1 96 ? -11.078 -7.422 0.283 1 94.81 96 ARG A C 1
ATOM 775 O O . ARG A 1 96 ? -11.602 -7.641 -0.814 1 94.81 96 ARG A O 1
ATOM 782 N N . ARG A 1 97 ? -10.07 -6.988 0.313 1 97.5 97 ARG A N 1
ATOM 783 C CA . ARG A 1 97 ? -9.086 -6.805 -0.748 1 97.5 97 ARG A CA 1
ATOM 784 C C . ARG A 1 97 ? -7.812 -7.59 -0.454 1 97.5 97 ARG A C 1
ATOM 786 O O . ARG A 1 97 ? -7.41 -7.723 0.704 1 97.5 97 ARG A O 1
ATOM 793 N N . LEU A 1 98 ? -7.195 -8.117 -1.482 1 98.5 98 LEU A N 1
ATOM 794 C CA . LEU A 1 98 ? -5.949 -8.844 -1.293 1 98.5 98 LEU A CA 1
ATOM 795 C C . LEU A 1 98 ? -5.086 -8.781 -2.549 1 98.5 98 LEU A C 1
ATOM 797 O O . LEU A 1 98 ? -5.523 -8.273 -3.582 1 98.5 98 LEU A O 1
ATOM 801 N N . GLU A 1 99 ? -3.887 -9.18 -2.412 1 98.88 99 GLU A N 1
ATOM 802 C CA . GLU A 1 99 ? -2.9 -9.258 -3.486 1 98.88 99 GLU A CA 1
ATOM 803 C C . GLU A 1 99 ? -2.574 -10.711 -3.832 1 98.88 99 GLU A C 1
ATOM 805 O O . GLU A 1 99 ? -2.518 -11.57 -2.947 1 98.88 99 GLU A O 1
ATOM 810 N N . ILE A 1 100 ? -2.537 -11.016 -5.062 1 98.94 100 ILE A N 1
ATOM 811 C CA . ILE A 1 100 ? -1.928 -12.273 -5.488 1 98.94 100 ILE A CA 1
ATOM 812 C C . ILE A 1 100 ? -0.476 -12.031 -5.895 1 98.94 100 ILE A C 1
ATOM 814 O O . ILE A 1 100 ? -0.195 -11.172 -6.734 1 98.94 100 ILE A O 1
ATOM 818 N N . GLY A 1 101 ? 0.42 -12.734 -5.266 1 98.62 101 GLY A N 1
ATOM 819 C CA . GLY A 1 101 ? 1.835 -12.547 -5.543 1 98.62 101 GLY A CA 1
ATOM 820 C C . GLY A 1 101 ? 2.699 -13.68 -5.027 1 98.62 101 GLY A C 1
ATOM 821 O O . GLY A 1 101 ? 2.203 -14.773 -4.766 1 98.62 101 GLY A O 1
ATOM 822 N N . SER A 1 102 ? 4.043 -13.383 -5.066 1 98.19 102 SER A N 1
ATOM 823 C CA . SER A 1 102 ? 5.027 -14.398 -4.707 1 98.19 102 SER A CA 1
ATOM 824 C C . SER A 1 102 ? 4.867 -15.648 -5.562 1 98.19 102 SER A C 1
ATOM 826 O O . SER A 1 102 ? 4.969 -16.766 -5.059 1 98.19 102 SER A O 1
ATOM 828 N N . THR A 1 103 ? 4.535 -15.391 -6.785 1 98.69 103 THR A N 1
ATOM 829 C CA . THR A 1 103 ? 4.277 -16.484 -7.711 1 98.69 103 THR A CA 1
ATOM 830 C C . THR A 1 103 ? 5.535 -16.844 -8.5 1 98.69 103 THR A C 1
ATOM 832 O O . THR A 1 103 ? 6.191 -15.961 -9.062 1 98.69 103 THR A O 1
ATOM 835 N N . TRP A 1 104 ? 5.895 -18.031 -8.492 1 98.38 104 TRP A N 1
ATOM 836 C CA . TRP A 1 104 ? 6.98 -18.531 -9.336 1 98.38 104 TRP A CA 1
ATOM 837 C C . TRP A 1 104 ? 6.797 -20 -9.664 1 98.38 104 TRP A C 1
ATOM 839 O O . TRP A 1 104 ? 6.184 -20.75 -8.891 1 98.38 104 TRP A O 1
ATOM 849 N N . TYR A 1 105 ? 7.27 -20.406 -10.812 1 98 105 TYR A N 1
ATOM 850 C CA . TYR A 1 105 ? 7.223 -21.781 -11.289 1 98 105 TYR A CA 1
ATOM 851 C C . TYR A 1 105 ? 8.594 -22.234 -11.781 1 98 105 TYR A C 1
ATOM 853 O O . TYR A 1 105 ? 9.383 -21.438 -12.273 1 98 105 TYR A O 1
ATOM 861 N N . SER A 1 106 ? 8.75 -23.594 -11.742 1 97.56 106 SER A N 1
ATOM 862 C CA . SER A 1 106 ? 9.875 -24.172 -12.469 1 97.56 106 SER A CA 1
ATOM 863 C C . SER A 1 106 ? 9.852 -23.766 -13.938 1 97.56 106 SER A C 1
ATOM 865 O O . SER A 1 106 ? 8.781 -23.594 -14.531 1 97.56 106 SER A O 1
ATOM 867 N N . LYS A 1 107 ? 11.039 -23.609 -14.461 1 97 107 LYS A N 1
ATOM 868 C CA . LYS A 1 107 ? 11.18 -23.125 -15.828 1 97 107 LYS A CA 1
ATOM 869 C C . LYS A 1 107 ? 10.367 -23.984 -16.797 1 97 107 LYS A C 1
ATOM 871 O O . LYS A 1 107 ? 9.75 -23.453 -17.734 1 97 107 LYS A O 1
ATOM 876 N N . GLU A 1 108 ? 10.344 -25.266 -16.594 1 95.38 108 GLU A N 1
ATOM 877 C CA . GLU A 1 108 ? 9.641 -26.219 -17.453 1 95.38 108 GLU A CA 1
ATOM 878 C C . GLU A 1 108 ? 8.164 -25.844 -17.578 1 95.38 108 GLU A C 1
ATOM 880 O O . GLU A 1 108 ? 7.523 -26.156 -18.594 1 95.38 108 GLU A O 1
ATOM 885 N N . PHE A 1 109 ? 7.66 -25.141 -16.641 1 95.31 109 PHE A N 1
ATOM 886 C CA . PHE A 1 109 ? 6.227 -24.875 -16.594 1 95.31 109 PHE A CA 1
ATOM 887 C C . PHE A 1 109 ? 5.934 -23.406 -16.875 1 95.31 109 PHE A C 1
ATOM 889 O O . PHE A 1 109 ? 4.785 -22.969 -16.766 1 95.31 109 PHE A O 1
ATOM 896 N N . GLN A 1 110 ? 6.934 -22.641 -17.125 1 93.75 110 GLN A N 1
ATOM 897 C CA . GLN A 1 110 ? 6.738 -21.25 -17.531 1 93.75 110 GLN A CA 1
ATOM 898 C C . GLN A 1 110 ? 6.223 -21.156 -18.969 1 93.75 110 GLN A C 1
ATOM 900 O O . GLN A 1 110 ? 6.582 -21.969 -19.812 1 93.75 110 GLN A O 1
ATOM 905 N N . LYS A 1 111 ? 5.395 -20.141 -19.203 1 92.12 111 LYS A N 1
ATOM 906 C CA . LYS A 1 111 ? 4.801 -19.906 -20.516 1 92.12 111 LYS A CA 1
ATOM 907 C C . LYS A 1 111 ? 3.932 -21.078 -20.953 1 92.12 111 LYS A C 1
ATOM 909 O O . LYS A 1 111 ? 3.926 -21.453 -22.125 1 92.12 111 LYS A O 1
ATOM 914 N N . THR A 1 112 ? 3.377 -21.781 -19.969 1 92.12 112 THR A N 1
ATOM 915 C CA . THR A 1 112 ? 2.357 -22.797 -20.172 1 92.12 112 THR A CA 1
ATOM 916 C C . THR A 1 112 ? 1.022 -22.359 -19.578 1 92.12 112 THR A C 1
ATOM 918 O O . THR A 1 112 ? 0.846 -21.188 -19.234 1 92.12 112 THR A O 1
ATOM 921 N N . PHE A 1 113 ? 0.075 -23.328 -19.438 1 92.06 113 PHE A N 1
ATOM 922 C CA . PHE A 1 113 ? -1.251 -23.031 -18.906 1 92.06 113 PHE A CA 1
ATOM 923 C C . PHE A 1 113 ? -1.195 -22.844 -17.391 1 92.06 113 PHE A C 1
ATOM 925 O O . PHE A 1 113 ? -2.148 -22.344 -16.797 1 92.06 113 PHE A O 1
ATOM 932 N N . VAL A 1 114 ? -0.112 -23.141 -16.844 1 96.31 114 VAL A N 1
ATOM 933 C CA . VAL A 1 114 ? -0.006 -23.266 -15.398 1 96.31 114 VAL A CA 1
ATOM 934 C C . VAL A 1 114 ? -0.357 -21.938 -14.742 1 96.31 114 VAL A C 1
ATOM 936 O O . VAL A 1 114 ? -1.203 -21.875 -13.844 1 96.31 114 VAL A O 1
ATOM 939 N N . ASN A 1 115 ? 0.271 -20.875 -15.242 1 97.81 115 ASN A N 1
ATOM 940 C CA . ASN A 1 115 ? 0.019 -19.578 -14.625 1 97.81 115 ASN A CA 1
ATOM 941 C C . ASN A 1 115 ? -1.421 -19.125 -14.844 1 97.81 115 ASN A C 1
ATOM 943 O O . ASN A 1 115 ? -2.072 -18.641 -13.914 1 97.81 115 ASN A O 1
ATOM 947 N N . THR A 1 116 ? -1.896 -19.25 -16.047 1 98 116 THR A N 1
ATOM 948 C CA . THR A 1 116 ? -3.256 -18.828 -16.359 1 98 116 THR A CA 1
ATOM 949 C C . THR A 1 116 ? -4.27 -19.594 -15.508 1 98 116 THR A C 1
ATOM 951 O O . THR A 1 116 ? -5.168 -18.984 -14.922 1 98 116 THR A O 1
ATOM 954 N N . GLU A 1 117 ? -4.137 -20.875 -15.422 1 98.31 117 GLU A N 1
ATOM 955 C CA . GLU A 1 117 ? -5.098 -21.672 -14.664 1 98.31 117 GLU A CA 1
ATOM 956 C C . GLU A 1 117 ? -4.984 -21.391 -13.164 1 98.31 117 GLU A C 1
ATOM 958 O O . GLU A 1 117 ? -5.992 -21.328 -12.461 1 98.31 117 GLU A O 1
ATOM 963 N N . SER A 1 118 ? -3.723 -21.297 -12.633 1 98.69 118 SER A N 1
ATOM 964 C CA . SER A 1 118 ? -3.537 -20.938 -11.227 1 98.69 118 SER A CA 1
ATOM 965 C C . SER A 1 118 ? -4.227 -19.625 -10.891 1 98.69 118 SER A C 1
ATOM 967 O O . SER A 1 118 ? -4.945 -19.531 -9.891 1 98.69 118 SER A O 1
ATOM 969 N N . LYS A 1 119 ? -4.004 -18.609 -11.742 1 98.88 119 LYS A N 1
ATOM 970 C CA . LYS A 1 119 ? -4.602 -17.297 -11.508 1 98.88 119 LYS A CA 1
ATOM 971 C C . LYS A 1 119 ? -6.121 -17.359 -11.648 1 98.88 119 LYS A C 1
ATOM 973 O O . LYS A 1 119 ? -6.844 -16.672 -10.922 1 98.88 119 LYS A O 1
ATOM 978 N N . PHE A 1 120 ? -6.602 -18.156 -12.586 1 98.81 120 PHE A N 1
ATOM 979 C CA . PHE A 1 120 ? -8.047 -18.344 -12.719 1 98.81 120 PHE A CA 1
ATOM 980 C C . PHE A 1 120 ? -8.641 -18.875 -11.422 1 98.81 120 PHE A C 1
ATOM 982 O O . PHE A 1 120 ? -9.617 -18.312 -10.906 1 98.81 120 PHE A O 1
ATOM 989 N N . LEU A 1 121 ? -8.07 -19.922 -10.891 1 98.88 121 LEU A N 1
ATOM 990 C CA . LEU A 1 121 ? -8.555 -20.547 -9.656 1 98.88 121 LEU A CA 1
ATOM 991 C C . LEU A 1 121 ? -8.547 -19.547 -8.508 1 98.88 121 LEU A C 1
ATOM 993 O O . LEU A 1 121 ? -9.516 -19.453 -7.754 1 98.88 121 LEU A O 1
ATOM 997 N N . LEU A 1 122 ? -7.473 -18.812 -8.375 1 98.94 122 LEU A N 1
ATOM 998 C CA . LEU A 1 122 ? -7.324 -17.844 -7.297 1 98.94 122 LEU A CA 1
ATOM 999 C C . LEU A 1 122 ? -8.328 -16.703 -7.445 1 98.94 122 LEU A C 1
ATOM 1001 O O . LEU A 1 122 ? -8.969 -16.312 -6.469 1 98.94 122 LEU A O 1
ATOM 1005 N N . LEU A 1 123 ? -8.438 -16.203 -8.656 1 98.94 123 LEU A N 1
ATOM 1006 C CA . LEU A 1 123 ? -9.344 -15.094 -8.914 1 98.94 123 LEU A CA 1
ATOM 1007 C C . LEU A 1 123 ? -10.797 -15.516 -8.719 1 98.94 123 LEU A C 1
ATOM 1009 O O . LEU A 1 123 ? -11.594 -14.758 -8.156 1 98.94 123 LEU A O 1
ATOM 1013 N N . GLU A 1 124 ? -11.141 -16.672 -9.195 1 98.75 124 GLU A N 1
ATOM 1014 C CA . GLU A 1 124 ? -12.492 -17.188 -9.008 1 98.75 124 GLU A CA 1
ATOM 1015 C C . GLU A 1 124 ? -12.836 -17.297 -7.52 1 98.75 124 GLU A C 1
ATOM 1017 O O . GLU A 1 124 ? -13.906 -16.859 -7.094 1 98.75 124 GLU A O 1
ATOM 1022 N N . HIS A 1 125 ? -11.961 -17.844 -6.785 1 98.69 125 HIS A N 1
ATOM 1023 C CA . HIS A 1 125 ? -12.18 -17.953 -5.348 1 98.69 125 HIS A CA 1
ATOM 1024 C C . HIS A 1 125 ? -12.297 -16.578 -4.695 1 98.69 125 HIS A C 1
ATOM 1026 O O . HIS A 1 125 ? -13.188 -16.359 -3.871 1 98.69 125 HIS A O 1
ATOM 1032 N N . ALA A 1 126 ? -11.422 -15.664 -5.039 1 98.62 126 ALA A N 1
ATOM 1033 C CA . ALA A 1 126 ? -11.398 -14.328 -4.453 1 98.62 126 ALA A CA 1
ATOM 1034 C C . ALA A 1 126 ? -12.703 -13.586 -4.711 1 98.62 126 ALA A C 1
ATOM 1036 O O . ALA A 1 126 ? -13.281 -13 -3.797 1 98.62 126 ALA A O 1
ATOM 1037 N N . PHE A 1 127 ? -13.203 -13.625 -5.938 1 98.56 127 PHE A N 1
ATOM 1038 C CA . PHE A 1 127 ? -14.344 -12.797 -6.309 1 98.56 127 PHE A CA 1
ATOM 1039 C C . PHE A 1 127 ? -15.656 -13.523 -6.008 1 98.56 127 PHE A C 1
ATOM 1041 O O . PHE A 1 127 ? -16.625 -12.906 -5.559 1 98.56 127 PHE A O 1
ATOM 1048 N N . GLU A 1 128 ? -15.688 -14.82 -6.176 1 98.06 128 GLU A N 1
ATOM 1049 C CA . GLU A 1 128 ? -16.969 -15.523 -6.09 1 98.06 128 GLU A CA 1
ATOM 1050 C C . GLU A 1 128 ? -17.203 -16.078 -4.691 1 98.06 128 GLU A C 1
ATOM 1052 O O . GLU A 1 128 ? -18.344 -16.203 -4.246 1 98.06 128 GLU A O 1
ATOM 1057 N N . ASN A 1 129 ? -16.156 -16.438 -4.016 1 97.75 129 ASN A N 1
ATOM 1058 C CA . ASN A 1 129 ? -16.312 -17.047 -2.699 1 97.75 129 ASN A CA 1
ATOM 1059 C C . ASN A 1 129 ? -15.992 -16.062 -1.584 1 97.75 129 ASN A C 1
ATOM 1061 O O . ASN A 1 129 ? -16.641 -16.062 -0.537 1 97.75 129 ASN A O 1
ATOM 1065 N N . LEU A 1 130 ? -15.039 -15.219 -1.798 1 97.31 130 LEU A N 1
ATOM 1066 C CA . LEU A 1 130 ? -14.586 -14.312 -0.743 1 97.31 130 LEU A CA 1
ATOM 1067 C C . LEU A 1 130 ? -15.195 -12.93 -0.917 1 97.31 130 LEU A C 1
ATOM 1069 O O . LEU A 1 130 ? -15.062 -12.07 -0.04 1 97.31 130 LEU A O 1
ATOM 1073 N N . ASP A 1 131 ? -15.773 -12.617 -2.02 1 96.62 131 ASP A N 1
ATOM 1074 C CA . ASP A 1 131 ? -16.453 -11.359 -2.301 1 96.62 131 ASP A CA 1
ATOM 1075 C C . ASP A 1 131 ? -15.477 -10.188 -2.252 1 96.62 131 ASP A C 1
ATOM 1077 O O . ASP A 1 131 ? -15.797 -9.125 -1.711 1 96.62 131 ASP A O 1
ATOM 1081 N N . CYS A 1 132 ? -14.344 -10.438 -2.756 1 98.19 132 CYS A N 1
ATOM 1082 C CA . CYS A 1 132 ? -13.352 -9.367 -2.795 1 98.19 132 CYS A CA 1
ATOM 1083 C C . CYS A 1 132 ? -13.82 -8.219 -3.676 1 98.19 132 CYS A C 1
ATOM 1085 O O . CYS A 1 132 ? -14.406 -8.438 -4.734 1 98.19 132 CYS A O 1
ATOM 1087 N N . ILE A 1 133 ? -13.492 -6.973 -3.242 1 98.12 133 ILE A N 1
ATOM 1088 C CA . ILE A 1 133 ? -13.828 -5.789 -4.027 1 98.12 133 ILE A CA 1
ATOM 1089 C C . ILE A 1 133 ? -12.781 -5.582 -5.121 1 98.12 133 ILE A C 1
ATOM 1091 O O . ILE A 1 133 ? -13.07 -4.969 -6.152 1 98.12 133 ILE A O 1
ATOM 1095 N N . ALA A 1 134 ? -11.594 -6.098 -4.887 1 98.75 134 ALA A N 1
ATOM 1096 C CA . ALA A 1 134 ? -10.492 -6 -5.832 1 98.75 134 ALA A CA 1
ATOM 1097 C C . ALA A 1 134 ? -9.406 -7.02 -5.512 1 98.75 134 ALA A C 1
ATOM 1099 O O . ALA A 1 134 ? -9.25 -7.438 -4.359 1 98.75 134 ALA A O 1
ATOM 1100 N N . VAL A 1 135 ? -8.68 -7.426 -6.469 1 98.94 135 VAL A N 1
ATOM 1101 C CA . VAL A 1 135 ? -7.441 -8.195 -6.355 1 98.94 135 VAL A CA 1
ATOM 1102 C C . VAL A 1 135 ? -6.293 -7.418 -7 1 98.94 135 VAL A C 1
ATOM 1104 O O . VAL A 1 135 ? -6.414 -6.945 -8.133 1 98.94 135 VAL A O 1
ATOM 1107 N N . GLU A 1 136 ? -5.23 -7.277 -6.273 1 98.94 136 GLU A N 1
ATOM 1108 C CA . GLU A 1 136 ? -4.078 -6.496 -6.711 1 98.94 136 GLU A CA 1
ATOM 1109 C C . GLU A 1 136 ? -2.92 -7.406 -7.121 1 98.94 136 GLU A C 1
ATOM 1111 O O . GLU A 1 136 ? -2.809 -8.531 -6.633 1 98.94 136 GLU A O 1
ATOM 1116 N N . PHE A 1 137 ? -2.105 -6.973 -8.023 1 98.88 137 PHE A N 1
ATOM 1117 C CA . PHE A 1 137 ? -0.828 -7.551 -8.422 1 98.88 137 PHE A CA 1
ATOM 1118 C C . PHE A 1 137 ? 0.274 -6.5 -8.398 1 98.88 137 PHE A C 1
ATOM 1120 O O . PHE A 1 137 ? 0.069 -5.367 -8.836 1 98.88 137 PHE A O 1
ATOM 1127 N N . ARG A 1 138 ? 1.363 -6.875 -7.867 1 98.81 138 ARG A N 1
ATOM 1128 C CA . ARG A 1 138 ? 2.516 -5.98 -7.863 1 98.81 138 ARG A CA 1
ATOM 1129 C C . ARG A 1 138 ? 3.75 -6.676 -8.422 1 98.81 138 ARG A C 1
ATOM 1131 O O . ARG A 1 138 ? 3.961 -7.867 -8.188 1 98.81 138 ARG A O 1
ATOM 1138 N N . THR A 1 139 ? 4.551 -5.945 -9.133 1 98.69 139 THR A N 1
ATOM 1139 C CA . THR A 1 139 ? 5.828 -6.441 -9.633 1 98.69 139 THR A CA 1
ATOM 1140 C C . THR A 1 139 ? 6.781 -5.285 -9.914 1 98.69 139 THR A C 1
ATOM 1142 O O . THR A 1 139 ? 6.363 -4.125 -9.984 1 98.69 139 THR A O 1
ATOM 1145 N N . HIS A 1 140 ? 8.047 -5.625 -9.977 1 98.56 140 HIS A N 1
ATOM 1146 C CA . HIS A 1 140 ? 9.031 -4.645 -10.414 1 98.56 140 HIS A CA 1
ATOM 1147 C C . HIS A 1 140 ? 8.688 -4.078 -11.781 1 98.56 140 HIS A C 1
ATOM 1149 O O . HIS A 1 140 ? 8.336 -4.824 -12.695 1 98.56 140 HIS A O 1
ATOM 1155 N N . LYS A 1 141 ? 8.797 -2.742 -11.922 1 98.56 141 LYS A N 1
ATOM 1156 C CA . LYS A 1 141 ? 8.43 -2.117 -13.188 1 98.56 141 LYS A CA 1
ATOM 1157 C C . LYS A 1 141 ? 9.25 -2.686 -14.344 1 98.56 141 LYS A C 1
ATOM 1159 O O . LYS A 1 141 ? 8.797 -2.707 -15.484 1 98.56 141 LYS A O 1
ATOM 1164 N N . LEU A 1 142 ? 10.414 -3.232 -14.078 1 98.19 142 LEU A N 1
ATOM 1165 C CA . LEU A 1 142 ? 11.305 -3.764 -15.109 1 98.19 142 LEU A CA 1
ATOM 1166 C C . LEU A 1 142 ? 11.078 -5.258 -15.305 1 98.19 142 LEU A C 1
ATOM 1168 O O . LEU A 1 142 ? 11.695 -5.875 -16.172 1 98.19 142 LEU A O 1
ATOM 1172 N N . ASN A 1 143 ? 10.266 -5.91 -14.484 1 97.81 143 ASN A N 1
ATOM 1173 C CA . ASN A 1 143 ? 9.898 -7.309 -14.695 1 97.81 143 ASN A CA 1
ATOM 1174 C C . ASN A 1 143 ? 8.891 -7.457 -15.828 1 97.81 143 ASN A C 1
ATOM 1176 O O . ASN A 1 143 ? 7.715 -7.738 -15.578 1 97.81 143 ASN A O 1
ATOM 1180 N N . GLN A 1 144 ? 9.391 -7.344 -17.031 1 97.69 144 GLN A N 1
ATOM 1181 C CA . GLN A 1 144 ? 8.523 -7.281 -18.203 1 97.69 144 GLN A CA 1
ATOM 1182 C C . GLN A 1 144 ? 7.715 -8.562 -18.359 1 97.69 144 GLN A C 1
ATOM 1184 O O . GLN A 1 144 ? 6.555 -8.531 -18.766 1 97.69 144 GLN A O 1
ATOM 1189 N N . ASN A 1 145 ? 8.32 -9.695 -18.078 1 96.25 145 ASN A N 1
ATOM 1190 C CA . ASN A 1 145 ? 7.602 -10.961 -18.172 1 96.25 145 ASN A CA 1
ATOM 1191 C C . ASN A 1 145 ? 6.395 -10.984 -17.234 1 96.25 145 ASN A C 1
ATOM 1193 O O . ASN A 1 145 ? 5.297 -11.367 -17.641 1 96.25 145 ASN A O 1
ATOM 1197 N N . SER A 1 146 ? 6.602 -10.586 -16.016 1 97.75 146 SER A N 1
ATOM 1198 C CA . SER A 1 146 ? 5.512 -10.539 -15.047 1 97.75 146 SER A CA 1
ATOM 1199 C C . SER A 1 146 ? 4.445 -9.539 -15.469 1 97.75 146 SER A C 1
ATOM 1201 O O . SER A 1 146 ? 3.248 -9.828 -15.398 1 97.75 146 SER A O 1
ATOM 1203 N N . ARG A 1 147 ? 4.875 -8.367 -15.867 1 98.62 147 ARG A N 1
ATOM 1204 C CA . ARG A 1 147 ? 3.922 -7.348 -16.281 1 98.62 147 ARG A CA 1
ATOM 1205 C C . ARG A 1 147 ? 3.062 -7.844 -17.438 1 98.62 147 ARG A C 1
ATOM 1207 O O . ARG A 1 147 ? 1.838 -7.699 -17.422 1 98.62 147 ARG A O 1
ATOM 1214 N N . ARG A 1 148 ? 3.658 -8.469 -18.438 1 98 148 ARG A N 1
ATOM 1215 C CA . ARG A 1 148 ? 2.914 -9.016 -19.562 1 98 148 ARG A CA 1
ATOM 1216 C C . ARG A 1 148 ? 1.939 -10.094 -19.109 1 98 148 ARG A C 1
ATOM 1218 O O . ARG A 1 148 ? 0.802 -10.156 -19.578 1 98 148 ARG A O 1
ATOM 1225 N N . ALA A 1 149 ? 2.406 -10.977 -18.219 1 98.06 149 ALA A N 1
ATOM 1226 C CA . ALA A 1 149 ? 1.558 -12.047 -17.703 1 98.06 149 ALA A CA 1
ATOM 1227 C C . ALA A 1 149 ? 0.334 -11.477 -16.984 1 98.06 149 ALA A C 1
ATOM 1229 O O . ALA A 1 149 ? -0.781 -11.977 -17.156 1 98.06 149 ALA A O 1
ATOM 1230 N N . ILE A 1 150 ? 0.541 -10.461 -16.203 1 98.69 150 ILE A N 1
ATOM 1231 C CA . ILE A 1 150 ? -0.535 -9.828 -15.445 1 98.69 150 ILE A CA 1
ATOM 1232 C C . ILE A 1 150 ? -1.526 -9.18 -16.406 1 98.69 150 ILE A C 1
ATOM 1234 O O . ILE A 1 150 ? -2.74 -9.336 -16.25 1 98.69 150 ILE A O 1
ATOM 1238 N N . GLU A 1 151 ? -1.021 -8.492 -17.344 1 98.56 151 GLU A N 1
ATOM 1239 C CA . GLU A 1 151 ? -1.87 -7.836 -18.328 1 98.56 151 GLU A CA 1
ATOM 1240 C C . GLU A 1 151 ? -2.65 -8.852 -19.156 1 98.56 151 GLU A C 1
ATOM 1242 O O . GLU A 1 151 ? -3.803 -8.617 -19.516 1 98.56 151 GLU A O 1
ATOM 1247 N N . ARG A 1 152 ? -2.041 -9.992 -19.453 1 97.62 152 ARG A N 1
ATOM 1248 C CA . ARG A 1 152 ? -2.697 -11.055 -20.203 1 97.62 152 ARG A CA 1
ATOM 1249 C C . ARG A 1 152 ? -3.895 -11.609 -19.438 1 97.62 152 ARG A C 1
ATOM 1251 O O . ARG A 1 152 ? -4.824 -12.156 -20.047 1 97.62 152 ARG A O 1
ATOM 1258 N N . LEU A 1 153 ? -3.873 -11.539 -18.156 1 98.12 153 LEU A N 1
ATOM 1259 C CA . LEU A 1 153 ? -5.02 -11.953 -17.344 1 98.12 153 LEU A CA 1
ATOM 1260 C C . LEU A 1 153 ? -6.211 -11.039 -17.578 1 98.12 153 LEU A C 1
ATOM 1262 O O . LEU A 1 153 ? -7.355 -11.422 -17.344 1 98.12 153 LEU A O 1
ATOM 1266 N N . GLY A 1 154 ? -5.914 -9.812 -17.938 1 98.56 154 GLY A N 1
ATOM 1267 C CA . GLY A 1 154 ? -6.938 -8.789 -18.062 1 98.56 154 GLY A CA 1
ATOM 1268 C C . GLY A 1 154 ? -6.855 -7.73 -16.969 1 98.56 154 GLY A C 1
ATOM 1269 O O . GLY A 1 154 ? -7.754 -6.898 -16.844 1 98.56 154 GLY A O 1
ATOM 1270 N N . ALA A 1 155 ? -5.82 -7.723 -16.188 1 98.88 155 ALA A N 1
ATOM 1271 C CA . ALA A 1 155 ? -5.66 -6.734 -15.125 1 98.88 155 ALA A CA 1
ATOM 1272 C C . ALA A 1 155 ? -5.289 -5.371 -15.695 1 98.88 155 ALA A C 1
ATOM 1274 O O . ALA A 1 155 ? -4.68 -5.281 -16.766 1 98.88 155 ALA A O 1
ATOM 1275 N N . THR A 1 156 ? -5.66 -4.344 -15.016 1 98.81 156 THR A N 1
ATOM 1276 C CA . THR A 1 156 ? -5.418 -2.961 -15.414 1 98.81 156 THR A CA 1
ATOM 1277 C C . THR A 1 156 ? -4.305 -2.34 -14.578 1 98.81 156 THR A C 1
ATOM 1279 O O . THR A 1 156 ? -4.258 -2.531 -13.359 1 98.81 156 THR A O 1
ATOM 1282 N N . LEU A 1 157 ? -3.393 -1.63 -15.227 1 98.88 157 LEU A N 1
ATOM 1283 C CA . LEU A 1 157 ? -2.352 -0.897 -14.508 1 98.88 157 LEU A CA 1
ATOM 1284 C C . LEU A 1 157 ? -2.947 0.273 -13.734 1 98.88 157 LEU A C 1
ATOM 1286 O O . LEU A 1 157 ? -3.516 1.191 -14.328 1 98.88 157 LEU A O 1
ATOM 1290 N N . ASP A 1 158 ? -2.84 0.229 -12.43 1 98.88 158 ASP A N 1
ATOM 1291 C CA . ASP A 1 158 ? -3.297 1.33 -11.586 1 98.88 158 ASP A CA 1
ATOM 1292 C C . ASP A 1 158 ? -2.268 2.459 -11.555 1 98.88 158 ASP A C 1
ATOM 1294 O O . ASP A 1 158 ? -2.633 3.637 -11.508 1 98.88 158 ASP A O 1
ATOM 1298 N N . GLY A 1 159 ? -1.008 2.07 -11.492 1 98.81 159 GLY A N 1
ATOM 1299 C CA . GLY A 1 159 ? 0.079 3.035 -11.477 1 98.81 159 GLY A CA 1
ATOM 1300 C C . GLY A 1 159 ? 1.421 2.42 -11.125 1 98.81 159 GLY A C 1
ATOM 1301 O O . GLY A 1 159 ? 1.533 1.199 -10.992 1 98.81 159 GLY A O 1
ATOM 1302 N N . ILE A 1 160 ? 2.451 3.268 -11.125 1 98.88 160 ILE A N 1
ATOM 1303 C CA . ILE A 1 160 ? 3.811 2.889 -10.75 1 98.88 160 ILE A CA 1
ATOM 1304 C C . ILE A 1 160 ? 4.223 3.633 -9.484 1 98.88 160 ILE A C 1
ATOM 1306 O O . ILE A 1 160 ? 4.398 4.855 -9.5 1 98.88 160 ILE A O 1
ATOM 1310 N N . LEU A 1 161 ? 4.328 2.936 -8.344 1 98.81 161 LEU A N 1
ATOM 1311 C CA . LEU A 1 161 ? 4.82 3.523 -7.105 1 98.81 161 LEU A CA 1
ATOM 1312 C C . LEU A 1 161 ? 6.316 3.799 -7.195 1 98.81 161 LEU A C 1
ATOM 1314 O O . LEU A 1 161 ? 7.113 2.873 -7.359 1 98.81 161 LEU A O 1
ATOM 1318 N N . ARG A 1 162 ? 6.699 5.031 -7.055 1 98.69 162 ARG A N 1
ATOM 1319 C CA . ARG A 1 162 ? 8.086 5.438 -7.266 1 98.69 162 ARG A CA 1
ATOM 1320 C C . ARG A 1 162 ? 8.914 5.23 -6.004 1 98.69 162 ARG A C 1
ATOM 1322 O O . ARG A 1 162 ? 8.438 5.48 -4.895 1 98.69 162 ARG A O 1
ATOM 1329 N N . ASN A 1 163 ? 10.211 4.723 -6.195 1 98.44 163 ASN A N 1
ATOM 1330 C CA . ASN A 1 163 ? 11.078 4.422 -5.062 1 98.44 163 ASN A CA 1
ATOM 1331 C C . ASN A 1 163 ? 10.328 3.684 -3.959 1 98.44 163 ASN A C 1
ATOM 1333 O O . ASN A 1 163 ? 10.391 4.074 -2.791 1 98.44 163 ASN A O 1
ATOM 1337 N N . HIS A 1 164 ? 9.68 2.613 -4.363 1 98.06 164 HIS A N 1
ATOM 1338 C CA . HIS A 1 164 ? 8.734 1.939 -3.48 1 98.06 164 HIS A CA 1
ATOM 1339 C C . HIS A 1 164 ? 9.453 1.035 -2.486 1 98.06 164 HIS A C 1
ATOM 1341 O O . HIS A 1 164 ? 9.062 0.959 -1.317 1 98.06 164 HIS A O 1
ATOM 1347 N N . ARG A 1 165 ? 10.453 0.357 -2.875 1 96.88 165 ARG A N 1
ATOM 1348 C CA . ARG A 1 165 ? 11.195 -0.595 -2.057 1 96.88 165 ARG A CA 1
ATOM 1349 C C . ARG A 1 165 ? 12.68 -0.568 -2.398 1 96.88 165 ARG A C 1
ATOM 1351 O O . ARG A 1 165 ? 13.062 -0.175 -3.504 1 96.88 165 ARG A O 1
ATOM 1358 N N . THR A 1 166 ? 13.484 -1.024 -1.41 1 95.75 166 THR A N 1
ATOM 1359 C CA . THR A 1 166 ? 14.898 -1.275 -1.667 1 95.75 166 THR A CA 1
ATOM 1360 C C . THR A 1 166 ? 15.133 -2.746 -1.992 1 95.75 166 THR A C 1
ATOM 1362 O O . THR A 1 166 ? 14.742 -3.629 -1.227 1 95.75 166 THR A O 1
ATOM 1365 N N . MET A 1 167 ? 15.75 -3.008 -3.111 1 95.56 167 MET A N 1
ATOM 1366 C CA . MET A 1 167 ? 16.047 -4.375 -3.525 1 95.56 167 MET A CA 1
ATOM 1367 C C . MET A 1 167 ? 17.297 -4.902 -2.809 1 95.56 167 MET A C 1
ATOM 1369 O O . MET A 1 167 ? 18.094 -4.121 -2.295 1 95.56 167 MET A O 1
ATOM 1373 N N . PRO A 1 168 ? 17.375 -6.199 -2.729 1 92.31 168 PRO A N 1
ATOM 1374 C CA . PRO A 1 168 ? 18.531 -6.777 -2.041 1 92.31 168 PRO A CA 1
ATOM 1375 C C . PRO A 1 168 ? 19.859 -6.258 -2.582 1 92.31 168 PRO A C 1
ATOM 1377 O O . PRO A 1 168 ? 20.844 -6.148 -1.833 1 92.31 168 PRO A O 1
ATOM 1380 N N . ASN A 1 169 ? 19.938 -5.883 -3.863 1 95 169 ASN A N 1
ATOM 1381 C CA . ASN A 1 169 ? 21.188 -5.406 -4.453 1 95 169 ASN A CA 1
ATOM 1382 C C . ASN A 1 169 ? 21.359 -3.904 -4.238 1 95 169 ASN A C 1
ATOM 1384 O O . ASN A 1 169 ? 22.266 -3.297 -4.812 1 95 169 ASN A O 1
ATOM 1388 N N . GLY A 1 170 ? 20.469 -3.264 -3.537 1 94.19 170 GLY A N 1
ATOM 1389 C CA . GLY A 1 170 ? 20.625 -1.87 -3.15 1 94.19 170 GLY A CA 1
ATOM 1390 C C . GLY A 1 170 ? 19.875 -0.912 -4.062 1 94.19 170 GLY A C 1
ATOM 1391 O O . GLY A 1 170 ? 19.703 0.265 -3.732 1 94.19 170 GLY A O 1
ATOM 1392 N N . THR A 1 171 ? 19.422 -1.403 -5.199 1 96.25 171 THR A N 1
ATOM 1393 C CA . THR A 1 171 ? 18.688 -0.532 -6.109 1 96.25 171 THR A CA 1
ATOM 1394 C C . THR A 1 171 ? 17.297 -0.251 -5.574 1 96.25 171 THR A C 1
ATOM 1396 O O . THR A 1 171 ? 16.781 -0.985 -4.723 1 96.25 171 THR A O 1
ATOM 1399 N N . LEU A 1 172 ? 16.766 0.868 -6.008 1 97.31 172 LEU A N 1
ATOM 1400 C CA . LEU A 1 172 ? 15.414 1.234 -5.613 1 97.31 172 LEU A CA 1
ATOM 1401 C C . LEU A 1 172 ? 14.398 0.726 -6.629 1 97.31 172 LEU A C 1
ATOM 1403 O O . LEU A 1 172 ? 14.578 0.91 -7.836 1 97.31 172 LEU A O 1
ATOM 1407 N N . ARG A 1 173 ? 13.414 0.097 -6.121 1 98.06 173 ARG A N 1
ATOM 1408 C CA . ARG A 1 173 ? 12.383 -0.488 -6.973 1 98.06 173 ARG A CA 1
ATOM 1409 C C . ARG A 1 173 ? 11.219 0.478 -7.168 1 98.06 173 ARG A C 1
ATOM 1411 O O . ARG A 1 173 ? 10.656 0.987 -6.191 1 98.06 173 ARG A O 1
ATOM 1418 N N . ASP A 1 174 ? 10.914 0.775 -8.453 1 98.69 174 ASP A N 1
ATOM 1419 C CA . ASP A 1 174 ? 9.578 1.218 -8.82 1 98.69 174 ASP A CA 1
ATOM 1420 C C . ASP A 1 174 ? 8.633 0.029 -9.008 1 98.69 174 ASP A C 1
ATOM 1422 O O . ASP A 1 174 ? 8.945 -0.902 -9.758 1 98.69 174 ASP A O 1
ATOM 1426 N N . THR A 1 175 ? 7.5 0.06 -8.297 1 98.75 175 THR A N 1
ATOM 1427 C CA . THR A 1 175 ? 6.578 -1.071 -8.305 1 98.75 175 THR A CA 1
ATOM 1428 C C . THR A 1 175 ? 5.379 -0.788 -9.203 1 98.75 175 THR A C 1
ATOM 1430 O O . THR A 1 175 ? 4.645 0.176 -8.984 1 98.75 175 THR A O 1
ATOM 1433 N N . ALA A 1 176 ? 5.199 -1.597 -10.219 1 98.94 176 ALA A N 1
ATOM 1434 C CA . ALA A 1 176 ? 3.973 -1.562 -11.008 1 98.94 176 ALA A CA 1
ATOM 1435 C C . ALA A 1 176 ? 2.814 -2.213 -10.258 1 98.94 176 ALA A C 1
ATOM 1437 O O . ALA A 1 176 ? 2.936 -3.344 -9.781 1 98.94 176 ALA A O 1
ATOM 1438 N N . VAL A 1 177 ? 1.761 -1.479 -10.117 1 98.94 177 VAL A N 1
ATOM 1439 C CA . VAL A 1 177 ? 0.574 -1.979 -9.43 1 98.94 177 VAL A CA 1
ATOM 1440 C C . VAL A 1 177 ? -0.559 -2.178 -10.438 1 98.94 177 VAL A C 1
ATOM 1442 O O . VAL A 1 177 ? -0.894 -1.263 -11.195 1 98.94 177 VAL A O 1
ATOM 1445 N N . TYR A 1 178 ? -1.094 -3.416 -10.492 1 98.94 178 TYR A N 1
ATOM 1446 C CA . TYR A 1 178 ? -2.256 -3.771 -11.297 1 98.94 178 TYR A CA 1
ATOM 1447 C C . TYR A 1 178 ? -3.418 -4.211 -10.414 1 98.94 178 TYR A C 1
ATOM 1449 O O . TYR A 1 178 ? -3.217 -4.621 -9.266 1 98.94 178 TYR A O 1
ATOM 1457 N N . SER A 1 179 ? -4.605 -4.102 -11.008 1 98.94 179 SER A N 1
ATOM 1458 C CA . SER A 1 179 ? -5.738 -4.637 -10.266 1 98.94 179 SER A CA 1
ATOM 1459 C C . SER A 1 179 ? -6.801 -5.203 -11.195 1 98.94 179 SER A C 1
ATOM 1461 O O . SER A 1 179 ? -6.824 -4.879 -12.391 1 98.94 179 SER A O 1
ATOM 1463 N N . ILE A 1 180 ? -7.559 -6.109 -10.719 1 98.94 180 ILE A N 1
ATOM 1464 C CA . ILE A 1 180 ? -8.875 -6.516 -11.203 1 98.94 180 ILE A CA 1
ATOM 1465 C C . ILE A 1 180 ? -9.93 -6.184 -10.156 1 98.94 180 ILE A C 1
ATOM 1467 O O . ILE A 1 180 ? -9.836 -6.609 -9 1 98.94 180 ILE A O 1
ATOM 1471 N N . ILE A 1 181 ? -10.938 -5.418 -10.547 1 98.81 181 ILE A N 1
ATOM 1472 C CA . ILE A 1 181 ? -11.977 -5.062 -9.594 1 98.81 181 ILE A CA 1
ATOM 1473 C C . ILE A 1 181 ? -13.211 -5.926 -9.828 1 98.81 181 ILE A C 1
ATOM 1475 O O . ILE A 1 181 ? -13.383 -6.5 -10.906 1 98.81 181 ILE A O 1
ATOM 1479 N N . SER A 1 182 ? -14.07 -5.996 -8.844 1 98 182 SER A N 1
ATOM 1480 C CA . SER A 1 182 ? -15.164 -6.961 -8.789 1 98 182 SER A CA 1
ATOM 1481 C C . SER A 1 182 ? -16.047 -6.863 -10.023 1 98 182 SER A C 1
ATOM 1483 O O . SER A 1 182 ? -16.453 -7.883 -10.586 1 98 182 SER A O 1
ATOM 1485 N N . ASN A 1 183 ? -16.344 -5.68 -10.508 1 98.25 183 ASN A N 1
ATOM 1486 C CA . ASN A 1 183 ? -17.25 -5.504 -11.633 1 98.25 183 ASN A CA 1
ATOM 1487 C C . ASN A 1 183 ? -16.625 -5.988 -12.938 1 98.25 183 ASN A C 1
ATOM 1489 O O . ASN A 1 183 ? -17.328 -6.188 -13.93 1 98.25 183 ASN A O 1
ATOM 1493 N N . GLU A 1 184 ? -15.391 -6.16 -12.977 1 98.81 184 GLU A N 1
ATOM 1494 C CA . GLU A 1 184 ? -14.68 -6.602 -14.172 1 98.81 184 GLU A CA 1
ATOM 1495 C C . GLU A 1 184 ? -14.602 -8.125 -14.242 1 98.81 184 GLU A C 1
ATOM 1497 O O . GLU A 1 184 ? -14.312 -8.688 -15.297 1 98.81 184 GLU A O 1
ATOM 1502 N N . TRP A 1 185 ? -14.875 -8.828 -13.156 1 98.69 185 TRP A N 1
ATOM 1503 C CA . TRP A 1 185 ? -14.578 -10.25 -13.008 1 98.69 185 TRP A CA 1
ATOM 1504 C C . TRP A 1 185 ? -15.367 -11.078 -14.016 1 98.69 185 TRP A C 1
ATOM 1506 O O . TRP A 1 185 ? -14.812 -11.953 -14.688 1 98.69 185 TRP A O 1
ATOM 1516 N N . PRO A 1 186 ? -16.641 -10.789 -14.266 1 98.62 186 PRO A N 1
ATOM 1517 C CA . PRO A 1 186 ? -17.359 -11.641 -15.219 1 98.62 186 PRO A CA 1
ATOM 1518 C C . PRO A 1 186 ? -16.719 -11.656 -16.594 1 98.62 186 PRO A C 1
ATOM 1520 O O . PRO A 1 186 ? -16.594 -12.719 -17.219 1 98.62 186 PRO A O 1
ATOM 1523 N N . THR A 1 187 ? -16.266 -10.516 -17.062 1 98.75 187 THR A N 1
ATOM 1524 C CA . THR A 1 187 ? -15.609 -10.43 -18.359 1 98.75 187 THR A CA 1
ATOM 1525 C C . THR A 1 187 ? -14.258 -11.133 -18.328 1 98.75 187 THR A C 1
ATOM 1527 O O . THR A 1 187 ? -13.922 -11.891 -19.234 1 98.75 187 THR A O 1
ATOM 1530 N N . ILE A 1 188 ? -13.508 -10.914 -17.297 1 98.88 188 ILE A N 1
ATOM 1531 C CA . ILE A 1 188 ? -12.188 -11.508 -17.156 1 98.88 188 ILE A CA 1
ATOM 1532 C C . ILE A 1 188 ? -12.312 -13.023 -17.016 1 98.88 188 ILE A C 1
ATOM 1534 O O . ILE A 1 188 ? -11.508 -13.773 -17.562 1 98.88 188 ILE A O 1
ATOM 1538 N N . ARG A 1 189 ? -13.273 -13.438 -16.234 1 98.69 189 ARG A N 1
ATOM 1539 C CA . ARG A 1 189 ? -13.555 -14.867 -16.094 1 98.69 189 ARG A CA 1
ATOM 1540 C C . ARG A 1 189 ? -13.758 -15.516 -17.469 1 98.69 189 ARG A C 1
ATOM 1542 O O . ARG A 1 189 ? -13.172 -16.562 -17.75 1 98.69 189 ARG A O 1
ATOM 1549 N N . SER A 1 190 ? -14.617 -14.914 -18.281 1 98.56 190 SER A N 1
ATOM 1550 C CA . SER A 1 190 ? -14.875 -15.43 -19.625 1 98.56 190 SER A CA 1
ATOM 1551 C C . SER A 1 190 ? -13.602 -15.445 -20.469 1 98.56 190 SER A C 1
ATOM 1553 O O . SER A 1 190 ? -13.352 -16.406 -21.188 1 98.56 190 SER A O 1
ATOM 1555 N N . HIS A 1 191 ? -12.883 -14.406 -20.391 1 98.31 191 HIS A N 1
ATOM 1556 C CA . HIS A 1 191 ? -11.617 -14.281 -21.109 1 98.31 191 HIS A CA 1
ATOM 1557 C C . HIS A 1 191 ? -10.656 -15.391 -20.734 1 98.31 191 HIS A C 1
ATOM 1559 O O . HIS A 1 191 ? -10.062 -16.031 -21.609 1 98.31 191 HIS A O 1
ATOM 1565 N N . LEU A 1 192 ? -10.484 -15.672 -19.422 1 98.19 192 LEU A N 1
ATOM 1566 C CA . LEU A 1 192 ? -9.555 -16.688 -18.938 1 98.19 192 LEU A CA 1
ATOM 1567 C C . LEU A 1 192 ? -10.031 -18.078 -19.312 1 98.19 192 LEU A C 1
ATOM 1569 O O . LEU A 1 192 ? -9.227 -18.938 -19.672 1 98.19 192 LEU A O 1
ATOM 1573 N N . LYS A 1 193 ? -11.289 -18.312 -19.203 1 97.44 193 LYS A N 1
ATOM 1574 C CA . LYS A 1 193 ? -11.836 -19.609 -19.625 1 97.44 193 LYS A CA 1
ATOM 1575 C C . LYS A 1 193 ? -11.555 -19.859 -21.109 1 97.44 193 LYS A C 1
ATOM 1577 O O . LYS A 1 193 ? -11.211 -20.984 -21.5 1 97.44 193 LYS A O 1
ATOM 1582 N N . PHE A 1 194 ? -11.773 -18.812 -21.922 1 97 194 PHE A N 1
ATOM 1583 C CA . PHE A 1 194 ? -11.492 -18.922 -23.344 1 97 194 PHE A CA 1
ATOM 1584 C C . PHE A 1 194 ? -10.031 -19.297 -23.594 1 97 194 PHE A C 1
ATOM 1586 O O . PHE A 1 194 ? -9.734 -20.172 -24.391 1 97 194 PHE A O 1
ATOM 1593 N N . LYS A 1 195 ? -9.102 -18.656 -22.922 1 95.5 195 LYS A N 1
ATOM 1594 C CA . LYS A 1 195 ? -7.672 -18.938 -23.047 1 95.5 195 LYS A CA 1
ATOM 1595 C C . LYS A 1 195 ? -7.348 -20.375 -22.641 1 95.5 195 LYS A C 1
ATOM 1597 O O . LYS A 1 195 ? -6.523 -21.031 -23.281 1 95.5 195 LYS A O 1
ATOM 1602 N N . LEU A 1 196 ? -7.934 -20.844 -21.594 1 95.12 196 LEU A N 1
ATOM 1603 C CA . LEU A 1 196 ? -7.66 -22.172 -21.062 1 95.12 196 LEU A CA 1
ATOM 1604 C C . LEU A 1 196 ? -8.227 -23.25 -21.984 1 95.12 196 LEU A C 1
ATOM 1606 O O . LEU A 1 196 ? -7.672 -24.344 -22.062 1 95.12 196 LEU A O 1
ATOM 1610 N N . GLU A 1 197 ? -9.289 -22.969 -22.641 1 91.69 197 GLU A N 1
ATOM 1611 C CA . GLU A 1 197 ? -9.891 -23.906 -23.578 1 91.69 197 GLU A CA 1
ATOM 1612 C C . GLU A 1 197 ? -9.047 -24.031 -24.844 1 91.69 197 GLU A C 1
ATOM 1614 O O . GLU A 1 197 ? -8.93 -25.109 -25.422 1 91.69 197 GLU A O 1
ATOM 1619 N N . ARG A 1 198 ? -8.523 -22.953 -25.297 1 82.94 198 ARG A N 1
ATOM 1620 C CA . ARG A 1 198 ? -7.73 -22.953 -26.531 1 82.94 198 ARG A CA 1
ATOM 1621 C C . ARG A 1 198 ? -6.395 -23.656 -26.312 1 82.94 198 ARG A C 1
ATOM 1623 O O . ARG A 1 198 ? -5.895 -24.344 -27.219 1 82.94 198 ARG A O 1
ATOM 1630 N N . LYS A 1 199 ? -5.828 -23.547 -25.359 1 69.81 199 LYS A N 1
ATOM 1631 C CA . LYS A 1 199 ? -4.523 -24.156 -25.109 1 69.81 199 LYS A CA 1
ATOM 1632 C C . LYS A 1 199 ? -4.656 -25.656 -24.812 1 69.81 199 LYS A C 1
ATOM 1634 O O . LYS A 1 199 ? -3.711 -26.422 -25.016 1 69.81 199 LYS A O 1
ATOM 1639 N N . SER A 1 200 ? -5.703 -26.109 -24.25 1 59.44 200 SER A N 1
ATOM 1640 C CA . SER A 1 200 ? -5.945 -27.531 -24.047 1 59.44 200 SER A CA 1
ATOM 1641 C C . SER A 1 200 ? -6.121 -28.266 -25.375 1 59.44 200 SER A C 1
ATOM 1643 O O . SER A 1 200 ? -5.914 -29.469 -25.453 1 59.44 200 SER A O 1
ATOM 1645 N N . GLU A 1 201 ? -6.371 -27.531 -26.484 1 49.81 201 GLU A N 1
ATOM 1646 C CA . GLU A 1 201 ? -6.445 -28.141 -27.812 1 49.81 201 GLU A CA 1
ATOM 1647 C C . GLU A 1 201 ? -5.078 -28.141 -28.484 1 49.81 201 GLU A C 1
ATOM 1649 O O . GLU A 1 201 ? -4.27 -27.234 -28.281 1 49.81 201 GLU A O 1
ATOM 1654 N N . MET B 1 1 ? 22.859 14.766 12.203 1 42.59 1 MET B N 1
ATOM 1655 C CA . MET B 1 1 ? 22.828 13.531 12.984 1 42.59 1 MET B CA 1
ATOM 1656 C C . MET B 1 1 ? 21.781 12.562 12.414 1 42.59 1 MET B C 1
ATOM 1658 O O . MET B 1 1 ? 20.656 12.953 12.148 1 42.59 1 MET B O 1
ATOM 1662 N N . LYS B 1 2 ? 22.234 11.531 11.688 1 59.84 2 LYS B N 1
ATOM 1663 C CA . LYS B 1 2 ? 21.406 10.469 11.117 1 59.84 2 LYS B CA 1
ATOM 1664 C C . LYS B 1 2 ? 20.516 9.828 12.188 1 59.84 2 LYS B C 1
ATOM 1666 O O . LYS B 1 2 ? 21 9.453 13.258 1 59.84 2 LYS B O 1
ATOM 1671 N N . HIS B 1 3 ? 19.172 10.266 12.219 1 72.12 3 HIS B N 1
ATOM 1672 C CA . HIS B 1 3 ? 18.266 9.797 13.25 1 72.12 3 HIS B CA 1
ATOM 1673 C C . HIS B 1 3 ? 17.844 8.352 13 1 72.12 3 HIS B C 1
ATOM 1675 O O . HIS B 1 3 ? 18.016 7.84 11.891 1 72.12 3 HIS B O 1
ATOM 1681 N N . HIS B 1 4 ? 17.391 7.785 13.992 1 83.94 4 HIS B N 1
ATOM 1682 C CA . HIS B 1 4 ? 16.875 6.422 14.109 1 83.94 4 HIS B CA 1
ATOM 1683 C C . HIS B 1 4 ? 15.68 6.203 13.195 1 83.94 4 HIS B C 1
ATOM 1685 O O . HIS B 1 4 ? 14.859 7.109 13.008 1 83.94 4 HIS B O 1
ATOM 1691 N N . PHE B 1 5 ? 15.656 5.227 12.453 1 92 5 PHE B N 1
ATOM 1692 C CA . PHE B 1 5 ? 14.469 4.77 11.734 1 92 5 PHE B CA 1
ATOM 1693 C C . PHE B 1 5 ? 14.008 3.416 12.258 1 92 5 PHE B C 1
ATOM 1695 O O . PHE B 1 5 ? 14.812 2.488 12.383 1 92 5 PHE B O 1
ATOM 1702 N N . PRO B 1 6 ? 12.68 3.295 12.445 1 94.44 6 PRO B N 1
ATOM 1703 C CA . PRO B 1 6 ? 11.555 4.215 12.281 1 94.44 6 PRO B CA 1
ATOM 1704 C C . PRO B 1 6 ? 11.68 5.465 13.156 1 94.44 6 PRO B C 1
ATOM 1706 O O . PRO B 1 6 ? 12.406 5.457 14.148 1 94.44 6 PRO B O 1
ATOM 1709 N N . PRO B 1 7 ? 10.922 6.547 12.797 1 95.56 7 PRO B N 1
ATOM 1710 C CA . PRO B 1 7 ? 11.031 7.824 13.508 1 95.56 7 PRO B CA 1
ATOM 1711 C C . PRO B 1 7 ? 10.594 7.723 14.969 1 95.56 7 PRO B C 1
ATOM 1713 O O . PRO B 1 7 ? 9.656 6.977 15.281 1 95.56 7 PRO B O 1
ATOM 1716 N N . GLU B 1 8 ? 11.219 8.461 15.828 1 95.38 8 GLU B N 1
ATOM 1717 C CA . GLU B 1 8 ? 10.883 8.609 17.25 1 95.38 8 GLU B CA 1
ATOM 1718 C C . GLU B 1 8 ? 10.195 9.945 17.516 1 95.38 8 GLU B C 1
ATOM 1720 O O . GLU B 1 8 ? 10.328 10.883 16.719 1 95.38 8 GLU B O 1
ATOM 1725 N N . PRO B 1 9 ? 9.43 9.961 18.609 1 97.12 9 PRO B N 1
ATOM 1726 C CA . PRO B 1 9 ? 8.742 11.219 18.906 1 97.12 9 PRO B CA 1
ATOM 1727 C C . PRO B 1 9 ? 9.688 12.414 18.953 1 97.12 9 PRO B C 1
ATOM 1729 O O . PRO B 1 9 ? 10.781 12.328 19.516 1 97.12 9 PRO B O 1
ATOM 1732 N N . ILE B 1 10 ? 9.289 13.445 18.359 1 97.5 10 ILE B N 1
ATOM 1733 C CA . ILE B 1 10 ? 10.07 14.672 18.25 1 97.5 10 ILE B CA 1
ATOM 1734 C C . ILE B 1 10 ? 9.148 15.852 17.984 1 97.5 10 ILE B C 1
ATOM 1736 O O . ILE B 1 10 ? 8.055 15.68 17.453 1 97.5 10 ILE B O 1
ATOM 1740 N N . SER B 1 11 ? 9.562 16.969 18.391 1 98.62 11 SER B N 1
ATOM 1741 C CA . SER B 1 11 ? 8.859 18.203 18.016 1 98.62 11 SER B CA 1
ATOM 1742 C C . SER B 1 11 ? 9.539 18.875 16.828 1 98.62 11 SER B C 1
ATOM 1744 O O . SER B 1 11 ? 10.766 18.938 16.766 1 98.62 11 SER B O 1
ATOM 1746 N N . LEU B 1 12 ? 8.805 19.266 15.859 1 98.75 12 LEU B N 1
ATOM 1747 C CA . LEU B 1 12 ? 9.273 20.031 14.711 1 98.75 12 LEU B CA 1
ATOM 1748 C C . LEU B 1 12 ? 8.75 21.469 14.773 1 98.75 12 LEU B C 1
ATOM 1750 O O . LEU B 1 12 ? 7.539 21.688 14.719 1 98.75 12 LEU B O 1
ATOM 1754 N N . ILE B 1 13 ? 9.641 22.391 14.852 1 98.56 13 ILE B N 1
ATOM 1755 C CA . ILE B 1 13 ? 9.281 23.781 15.133 1 98.56 13 ILE B CA 1
ATOM 1756 C C . ILE B 1 13 ? 9.5 24.641 13.883 1 98.56 13 ILE B C 1
ATOM 1758 O O . ILE B 1 13 ? 10.617 24.703 13.367 1 98.56 13 ILE B O 1
ATOM 1762 N N . GLY B 1 14 ? 8.414 25.219 13.383 1 97.5 14 GLY B N 1
ATOM 1763 C CA . GLY B 1 14 ? 8.492 26.141 12.258 1 97.5 14 GLY B CA 1
ATOM 1764 C C . GLY B 1 14 ? 8.383 27.594 12.672 1 97.5 14 GLY B C 1
ATOM 1765 O O . GLY B 1 14 ? 8.617 27.922 13.836 1 97.5 14 GLY B O 1
ATOM 1766 N N . ASN B 1 15 ? 8.156 28.531 11.68 1 95.75 15 ASN B N 1
ATOM 1767 C CA . ASN B 1 15 ? 8.023 29.969 11.945 1 95.75 15 ASN B CA 1
ATOM 1768 C C . ASN B 1 15 ? 6.641 30.297 12.492 1 95.75 15 ASN B C 1
ATOM 1770 O O . ASN B 1 15 ? 6.5 31.188 13.336 1 95.75 15 ASN B O 1
ATOM 1774 N N . HIS B 1 16 ? 5.594 29.578 12 1 95.62 16 HIS B N 1
ATOM 1775 C CA . HIS B 1 16 ? 4.219 29.938 12.344 1 95.62 16 HIS B CA 1
ATOM 1776 C C . HIS B 1 16 ? 3.492 28.75 12.977 1 95.62 16 HIS B C 1
ATOM 1778 O O . HIS B 1 16 ? 2.438 28.922 13.594 1 95.62 16 HIS B O 1
ATOM 1784 N N . VAL B 1 17 ? 4.066 27.516 12.789 1 97.81 17 VAL B N 1
ATOM 1785 C CA . VAL B 1 17 ? 3.414 26.344 13.344 1 97.81 17 VAL B CA 1
ATOM 1786 C C . VAL B 1 17 ? 4.441 25.469 14.07 1 97.81 17 VAL B C 1
ATOM 1788 O O . VAL B 1 17 ? 5.637 25.531 13.766 1 97.81 17 VAL B O 1
ATOM 1791 N N . GLU B 1 18 ? 3.953 24.719 15.031 1 98.69 18 GLU B N 1
ATOM 1792 C CA . GLU B 1 18 ? 4.719 23.688 15.719 1 98.69 18 GLU B CA 1
ATOM 1793 C C . GLU B 1 18 ? 4 22.344 15.656 1 98.69 18 GLU B C 1
ATOM 1795 O O . GLU B 1 18 ? 2.777 22.281 15.797 1 98.69 18 GLU B O 1
ATOM 1800 N N . LEU B 1 19 ? 4.762 21.359 15.352 1 98.88 19 LEU B N 1
ATOM 1801 C CA . LEU B 1 19 ? 4.273 19.984 15.43 1 98.88 19 LEU B CA 1
ATOM 1802 C C . LEU B 1 19 ? 4.82 19.281 16.672 1 98.88 19 LEU B C 1
ATOM 1804 O O . LEU B 1 19 ? 6.035 19.203 16.859 1 98.88 19 LEU B O 1
ATOM 1808 N N . HIS B 1 20 ? 3.945 18.859 17.531 1 98.88 20 HIS B N 1
ATOM 1809 C CA . HIS B 1 20 ? 4.332 18.125 18.734 1 98.88 20 HIS B CA 1
ATOM 1810 C C . HIS B 1 20 ? 3.748 16.719 18.734 1 98.88 20 HIS B C 1
ATOM 1812 O O . HIS B 1 20 ? 2.691 16.484 18.141 1 98.88 20 HIS B O 1
ATOM 1818 N N . PRO B 1 21 ? 4.461 15.781 19.391 1 98.75 21 PRO B N 1
ATOM 1819 C CA . PRO B 1 21 ? 3.863 14.453 19.5 1 98.75 21 PRO B CA 1
ATOM 1820 C C . PRO B 1 21 ? 2.447 14.484 20.078 1 98.75 21 PRO B C 1
ATOM 1822 O O . PRO B 1 21 ? 2.186 15.203 21.047 1 98.75 21 PRO B O 1
ATOM 1825 N N . LEU B 1 22 ? 1.572 13.773 19.422 1 98.88 22 LEU B N 1
ATOM 1826 C CA . LEU B 1 22 ? 0.19 13.664 19.875 1 98.88 22 LEU B CA 1
ATOM 1827 C C . LEU B 1 22 ? 0.112 12.953 21.219 1 98.88 22 LEU B C 1
ATOM 1829 O O . LEU B 1 22 ? 0.796 11.945 21.438 1 98.88 22 LEU B O 1
ATOM 1833 N N . LYS B 1 23 ? -0.643 13.453 22.125 1 98.69 23 LYS B N 1
ATOM 1834 C CA . LYS B 1 23 ? -0.94 12.852 23.422 1 98.69 23 LYS B CA 1
ATOM 1835 C C . LYS B 1 23 ? -2.441 12.852 23.688 1 98.69 23 LYS B C 1
ATOM 1837 O O . LYS B 1 23 ? -3.188 13.625 23.094 1 98.69 23 LYS B O 1
ATOM 1842 N N . MET B 1 24 ? -2.832 11.953 24.641 1 98.62 24 MET B N 1
ATOM 1843 C CA . MET B 1 24 ? -4.242 11.891 25 1 98.62 24 MET B CA 1
ATOM 1844 C C . MET B 1 24 ? -4.715 13.227 25.578 1 98.62 24 MET B C 1
ATOM 1846 O O . MET B 1 24 ? -5.871 13.609 25.391 1 98.62 24 MET B O 1
ATOM 1850 N N . GLU B 1 25 ? -3.844 14.008 26.172 1 98.56 25 GLU B N 1
ATOM 1851 C CA . GLU B 1 25 ? -4.172 15.289 26.797 1 98.56 25 GLU B CA 1
ATOM 1852 C C . GLU B 1 25 ? -4.645 16.297 25.75 1 98.56 25 GLU B C 1
ATOM 1854 O O . GLU B 1 25 ? -5.238 17.328 26.109 1 98.56 25 GLU B O 1
ATOM 1859 N N . HIS B 1 26 ? -4.371 16.062 24.531 1 98.75 26 HIS B N 1
ATOM 1860 C CA . HIS B 1 26 ? -4.758 16.984 23.453 1 98.75 26 HIS B CA 1
ATOM 1861 C C . HIS B 1 26 ? -6.207 16.75 23.031 1 98.75 26 HIS B C 1
ATOM 1863 O O . HIS B 1 26 ? -6.727 17.469 22.188 1 98.75 26 HIS B O 1
ATOM 1869 N N . CYS B 1 27 ? -6.891 15.781 23.609 1 98.81 27 CYS B N 1
ATOM 1870 C CA . CYS B 1 27 ? -8.203 15.328 23.156 1 98.81 27 CYS B CA 1
ATOM 1871 C C . CYS B 1 27 ? -9.203 16.484 23.156 1 98.81 27 CYS B C 1
ATOM 1873 O O . CYS B 1 27 ? -9.891 16.703 22.156 1 98.81 27 CYS B O 1
ATOM 1875 N N . GLU B 1 28 ? -9.289 17.203 24.203 1 98.69 28 GLU B N 1
ATOM 1876 C CA . GLU B 1 28 ? -10.258 18.297 24.297 1 98.69 28 GLU B CA 1
ATOM 1877 C C . GLU B 1 28 ? -9.969 19.375 23.25 1 98.69 28 GLU B C 1
ATOM 1879 O O . GLU B 1 28 ? -10.883 19.844 22.578 1 98.69 28 GLU B O 1
ATOM 1884 N N . ALA B 1 29 ? -8.75 19.781 23.172 1 98.69 29 ALA B N 1
ATOM 1885 C CA . ALA B 1 29 ? -8.367 20.828 22.219 1 98.69 29 ALA B CA 1
ATOM 1886 C C . ALA B 1 29 ? -8.633 20.391 20.781 1 98.69 29 ALA B C 1
ATOM 1888 O O . ALA B 1 29 ? -9.117 21.188 19.969 1 98.69 29 ALA B O 1
ATOM 1889 N N . LEU B 1 30 ? -8.352 19.156 20.438 1 98.81 30 LEU B N 1
ATOM 1890 C CA . LEU B 1 30 ? -8.594 18.641 19.094 1 98.81 30 LEU B CA 1
ATOM 1891 C C . LEU B 1 30 ? -10.086 18.547 18.812 1 98.81 30 LEU B C 1
ATOM 1893 O O . LEU B 1 30 ? -10.531 18.766 17.672 1 98.81 30 LEU B O 1
ATOM 1897 N N . THR B 1 31 ? -10.852 18.156 19.828 1 98.75 31 THR B N 1
ATOM 1898 C CA . THR B 1 31 ? -12.305 18.094 19.703 1 98.75 31 THR B CA 1
ATOM 1899 C C . THR B 1 31 ? -12.859 19.469 19.328 1 98.75 31 THR B C 1
ATOM 1901 O O . THR B 1 31 ? -13.719 19.594 18.453 1 98.75 31 THR B O 1
ATOM 1904 N N . LYS B 1 32 ? -12.359 20.469 20 1 98.19 32 LYS B N 1
ATOM 1905 C CA . LYS B 1 32 ? -12.773 21.844 19.703 1 98.19 32 LYS B CA 1
ATOM 1906 C C . LYS B 1 32 ? -12.352 22.234 18.281 1 98.19 32 LYS B C 1
ATOM 1908 O O . LYS B 1 32 ? -13.133 22.844 17.547 1 98.19 32 LYS B O 1
ATOM 1913 N N . ALA B 1 33 ? -11.164 21.891 17.906 1 98.38 33 ALA B N 1
ATOM 1914 C CA . ALA B 1 33 ? -10.617 22.266 16.609 1 98.38 33 ALA B CA 1
ATOM 1915 C C . ALA B 1 33 ? -11.438 21.672 15.469 1 98.38 33 ALA B C 1
ATOM 1917 O O . ALA B 1 33 ? -11.711 22.344 14.469 1 98.38 33 ALA B O 1
ATOM 1918 N N . VAL B 1 34 ? -11.844 20.391 15.602 1 98.31 34 VAL B N 1
ATOM 1919 C CA . VAL B 1 34 ? -12.484 19.672 14.508 1 98.31 34 VAL B CA 1
ATOM 1920 C C . VAL B 1 34 ? -13.898 20.219 14.297 1 98.31 34 VAL B C 1
ATOM 1922 O O . VAL B 1 34 ? -14.484 20.047 13.227 1 98.31 34 VAL B O 1
ATOM 1925 N N . LEU B 1 35 ? -14.461 20.875 15.297 1 98.12 35 LEU B N 1
ATOM 1926 C CA . LEU B 1 35 ? -15.797 21.469 15.211 1 98.12 35 LEU B CA 1
ATOM 1927 C C . LEU B 1 35 ? -15.812 22.641 14.227 1 98.12 35 LEU B C 1
ATOM 1929 O O . LEU B 1 35 ? -16.844 22.922 13.617 1 98.12 35 LEU B O 1
ATOM 1933 N N . ASP B 1 36 ? -14.703 23.266 14.125 1 97.31 36 ASP B N 1
ATOM 1934 C CA . ASP B 1 36 ? -14.594 24.391 13.188 1 97.31 36 ASP B CA 1
ATOM 1935 C C . ASP B 1 36 ? -14.453 23.891 11.75 1 97.31 36 ASP B C 1
ATOM 1937 O O . ASP B 1 36 ? -13.352 23.547 11.312 1 97.31 36 ASP B O 1
ATOM 1941 N N . GLY B 1 37 ? -15.516 23.922 10.984 1 95.94 37 GLY B N 1
ATOM 1942 C CA . GLY B 1 37 ? -15.531 23.484 9.594 1 95.94 37 GLY B CA 1
ATOM 1943 C C . GLY B 1 37 ? -16.234 22.156 9.398 1 95.94 37 GLY B C 1
ATOM 1944 O O . GLY B 1 37 ? -16.719 21.859 8.305 1 95.94 37 GLY B O 1
ATOM 1945 N N . GLU B 1 38 ? -16.203 21.25 10.453 1 96.81 38 GLU B N 1
ATOM 1946 C CA . GLU B 1 38 ? -16.922 19.984 10.477 1 96.81 38 GLU B CA 1
ATOM 1947 C C . GLU B 1 38 ? -16.484 19.078 9.328 1 96.81 38 GLU B C 1
ATOM 1949 O O . GLU B 1 38 ? -17.312 18.516 8.617 1 96.81 38 GLU B O 1
ATOM 1954 N N . LEU B 1 39 ? -15.211 19 9.172 1 94.56 39 LEU B N 1
ATOM 1955 C CA . LEU B 1 39 ? -14.633 18.266 8.055 1 94.56 39 LEU B CA 1
ATOM 1956 C C . LEU B 1 39 ? -15.055 16.797 8.094 1 94.56 39 LEU B C 1
ATOM 1958 O O . LEU B 1 39 ? -15.031 16.109 7.066 1 94.56 39 LEU B O 1
ATOM 1962 N N . TRP B 1 40 ? -15.445 16.234 9.266 1 95.81 40 TRP B N 1
ATOM 1963 C CA . TRP B 1 40 ? -15.812 14.828 9.406 1 95.81 40 TRP B CA 1
ATOM 1964 C C . TRP B 1 40 ? -17.109 14.531 8.664 1 95.81 40 TRP B C 1
ATOM 1966 O O . TRP B 1 40 ? -17.469 13.367 8.453 1 95.81 40 TRP B O 1
ATOM 1976 N N . LYS B 1 41 ? -17.766 15.562 8.242 1 96.06 41 LYS B N 1
ATOM 1977 C CA . LYS B 1 41 ? -19.016 15.391 7.527 1 96.06 41 LYS B CA 1
ATOM 1978 C C . LYS B 1 41 ? -18.781 15.164 6.035 1 96.06 41 LYS B C 1
ATOM 1980 O O . LYS B 1 41 ? -19.688 14.742 5.312 1 96.06 41 LYS B O 1
ATOM 1985 N N . LEU B 1 42 ? -17.578 15.477 5.562 1 94.81 42 LEU B N 1
ATOM 1986 C CA . LEU B 1 42 ? -17.234 15.18 4.18 1 94.81 42 LEU B CA 1
ATOM 1987 C C . LEU B 1 42 ? -17.031 13.68 3.986 1 94.81 42 LEU B C 1
ATOM 1989 O O . LEU B 1 42 ? -16.062 13.109 4.52 1 94.81 42 LEU B O 1
ATOM 1993 N N . TRP B 1 43 ? -17.781 13.016 3.152 1 93.94 43 TRP B N 1
ATOM 1994 C CA . TRP B 1 43 ? -17.844 11.562 3.064 1 93.94 43 TRP B CA 1
ATOM 1995 C C . TRP B 1 43 ? -16.547 10.992 2.494 1 93.94 43 TRP B C 1
ATOM 1997 O O . TRP B 1 43 ? -16.25 9.82 2.695 1 93.94 43 TRP B O 1
ATOM 2007 N N . PHE B 1 44 ? -15.773 11.82 1.732 1 95.19 44 PHE B N 1
ATOM 2008 C CA . PHE B 1 44 ? -14.578 11.336 1.062 1 95.19 44 PHE B CA 1
ATOM 2009 C C . PHE B 1 44 ? -13.336 11.602 1.905 1 95.19 44 PHE B C 1
ATOM 2011 O O . PHE B 1 44 ? -12.211 11.422 1.439 1 95.19 44 PHE B O 1
ATOM 2018 N N . THR B 1 45 ? -13.555 12.086 3.18 1 93.44 45 THR B N 1
ATOM 2019 C CA . THR B 1 45 ? -12.469 12.258 4.141 1 93.44 45 THR B CA 1
ATOM 2020 C C . THR B 1 45 ? -12.633 11.312 5.324 1 93.44 45 THR B C 1
ATOM 2022 O O . THR B 1 45 ? -13.703 10.734 5.516 1 93.44 45 THR B O 1
ATOM 2025 N N . LEU B 1 46 ? -11.578 11.07 6.023 1 93.94 46 LEU B N 1
ATOM 2026 C CA . LEU B 1 46 ? -11.602 10.25 7.234 1 93.94 46 LEU B CA 1
ATOM 2027 C C . LEU B 1 46 ? -11.148 11.055 8.445 1 93.94 46 LEU B C 1
ATOM 2029 O O . LEU B 1 46 ? -10.281 10.617 9.195 1 93.94 46 LEU B O 1
ATOM 2033 N N . VAL B 1 47 ? -11.758 12.195 8.648 1 97.31 47 VAL B N 1
ATOM 2034 C CA . VAL B 1 47 ? -11.539 13.062 9.805 1 97.31 47 VAL B CA 1
ATOM 2035 C C . VAL B 1 47 ? -12.445 12.625 10.953 1 97.31 47 VAL B C 1
ATOM 2037 O O . VAL B 1 47 ? -13.625 12.32 10.742 1 97.31 47 VAL B O 1
ATOM 2040 N N . PRO B 1 48 ? -11.906 12.531 12.164 1 97.75 48 PRO B N 1
ATOM 2041 C CA . PRO B 1 48 ? -12.75 12.078 13.266 1 97.75 48 PRO B CA 1
ATOM 2042 C C . PRO B 1 48 ? -13.852 13.078 13.617 1 97.75 48 PRO B C 1
ATOM 2044 O O . PRO B 1 48 ? -13.625 14.289 13.57 1 97.75 48 PRO B O 1
ATOM 2047 N N . SER B 1 49 ? -15.039 12.57 13.945 1 97.88 49 SER B N 1
ATOM 2048 C CA . SER B 1 49 ? -16.047 13.406 14.594 1 97.88 49 SER B CA 1
ATOM 2049 C C . SER B 1 49 ? -15.617 13.773 16.016 1 97.88 49 SER B C 1
ATOM 2051 O O . SER B 1 49 ? -14.719 13.148 16.578 1 97.88 49 SER B O 1
ATOM 2053 N N . PRO B 1 50 ? -16.297 14.844 16.562 1 98.31 50 PRO B N 1
ATOM 2054 C CA . PRO B 1 50 ? -15.984 15.18 17.953 1 98.31 50 PRO B CA 1
ATOM 2055 C C . PRO B 1 50 ? -16.188 14.008 18.906 1 98.31 50 PRO B C 1
ATOM 2057 O O . PRO B 1 50 ? -15.359 13.781 19.797 1 98.31 50 PRO B O 1
ATOM 2060 N N . GLU B 1 51 ? -17.188 13.195 18.688 1 98.19 51 GLU B N 1
ATOM 2061 C CA . GLU B 1 51 ? -17.516 12.078 19.562 1 98.19 51 GLU B CA 1
ATOM 2062 C C . GLU B 1 51 ? -16.516 10.938 19.406 1 98.19 51 GLU B C 1
ATOM 2064 O O . GLU B 1 51 ? -16.312 10.156 20.328 1 98.19 51 GLU B O 1
ATOM 2069 N N . ALA B 1 52 ? -15.836 10.883 18.281 1 98.25 52 ALA B N 1
ATOM 2070 C CA . ALA B 1 52 ? -14.93 9.773 18 1 98.25 52 ALA B CA 1
ATOM 2071 C C . ALA B 1 52 ? -13.477 10.18 18.25 1 98.25 52 ALA B C 1
ATOM 2073 O O . ALA B 1 52 ? -12.555 9.391 18.031 1 98.25 52 ALA B O 1
ATOM 2074 N N . MET B 1 53 ? -13.266 11.383 18.75 1 98.75 53 MET B N 1
ATOM 2075 C CA . MET B 1 53 ? -11.922 11.945 18.859 1 98.75 53 MET B CA 1
ATOM 2076 C C . MET B 1 53 ? -11.055 11.109 19.781 1 98.75 53 MET B C 1
ATOM 2078 O O . MET B 1 53 ? -9.914 10.789 19.453 1 98.75 53 MET B O 1
ATOM 2082 N N . LYS B 1 54 ? -11.586 10.727 20.891 1 98.75 54 LYS B N 1
ATOM 2083 C CA . LYS B 1 54 ? -10.82 9.945 21.859 1 98.75 54 LYS B CA 1
ATOM 2084 C C . LYS B 1 54 ? -10.352 8.625 21.266 1 98.75 54 LYS B C 1
ATOM 2086 O O . LYS B 1 54 ? -9.172 8.273 21.375 1 98.75 54 LYS B O 1
ATOM 2091 N N . GLN B 1 55 ? -11.242 7.934 20.641 1 98.56 55 GLN B N 1
ATOM 2092 C CA . GLN B 1 55 ? -10.914 6.66 20.016 1 98.56 55 GLN B CA 1
ATOM 2093 C C . GLN B 1 55 ? -9.883 6.848 18.906 1 98.56 55 GLN B C 1
ATOM 2095 O O . GLN B 1 55 ? -9 6.004 18.719 1 98.56 55 GLN B O 1
ATOM 2100 N N . TRP B 1 56 ? -10.078 7.883 18.188 1 98.56 56 TRP B N 1
ATOM 2101 C CA . TRP B 1 56 ? -9.156 8.219 17.109 1 98.56 56 TRP B CA 1
ATOM 2102 C C . TRP B 1 56 ? -7.742 8.406 17.641 1 98.56 56 TRP B C 1
ATOM 2104 O O . TRP B 1 56 ? -6.781 7.879 17.062 1 98.56 56 TRP B O 1
ATOM 2114 N N . ILE B 1 57 ? -7.582 9.094 18.719 1 98.81 57 ILE B N 1
ATOM 2115 C CA . ILE B 1 57 ? -6.285 9.344 19.344 1 98.81 57 ILE B CA 1
ATOM 2116 C C . ILE B 1 57 ? -5.727 8.031 19.891 1 98.81 57 ILE B C 1
ATOM 2118 O O . ILE B 1 57 ? -4.539 7.746 19.734 1 98.81 57 ILE B O 1
ATOM 2122 N N . GLU B 1 58 ? -6.539 7.262 20.531 1 98.81 58 GLU B N 1
ATOM 2123 C CA . GLU B 1 58 ? -6.109 5.973 21.062 1 98.81 58 GLU B CA 1
ATOM 2124 C C . GLU B 1 58 ? -5.52 5.086 19.969 1 98.81 58 GLU B C 1
ATOM 2126 O O . GLU B 1 58 ? -4.48 4.453 20.172 1 98.81 58 GLU B O 1
ATOM 2131 N N . LYS B 1 59 ? -6.203 5.078 18.891 1 98.44 59 LYS B N 1
ATOM 2132 C CA . LYS B 1 59 ? -5.711 4.285 17.766 1 98.44 59 LYS B CA 1
ATOM 2133 C C . LYS B 1 59 ? -4.359 4.805 17.281 1 98.44 59 LYS B C 1
ATOM 2135 O O . LYS B 1 59 ? -3.443 4.023 17.031 1 98.44 59 LYS B O 1
ATOM 2140 N N . ALA B 1 60 ? -4.277 6.098 17.109 1 98.62 60 ALA B N 1
ATOM 2141 C CA . ALA B 1 60 ? -3.027 6.715 16.672 1 98.62 60 ALA B CA 1
ATOM 2142 C C . ALA B 1 60 ? -1.882 6.371 17.625 1 98.62 60 ALA B C 1
ATOM 2144 O O . ALA B 1 60 ? -0.776 6.051 17.172 1 98.62 60 ALA B O 1
ATOM 2145 N N . LEU B 1 61 ? -2.123 6.418 18.891 1 98.69 61 LEU B N 1
ATOM 2146 C CA . LEU B 1 61 ? -1.103 6.152 19.906 1 98.69 61 LEU B CA 1
ATOM 2147 C C . LEU B 1 61 ? -0.715 4.676 19.906 1 98.69 61 LEU B C 1
ATOM 2149 O O . LEU B 1 61 ? 0.443 4.336 20.156 1 98.69 61 LEU B O 1
ATOM 2153 N N . LYS B 1 62 ? -1.69 3.82 19.734 1 98.44 62 LYS B N 1
ATOM 2154 C CA . LYS B 1 62 ? -1.392 2.398 19.594 1 98.44 62 LYS B CA 1
ATOM 2155 C C . LYS B 1 62 ? -0.454 2.148 18.422 1 98.44 62 LYS B C 1
ATOM 2157 O O . LYS B 1 62 ? 0.521 1.405 18.547 1 98.44 62 LYS B O 1
ATOM 2162 N N . GLU B 1 63 ? -0.746 2.76 17.281 1 98 63 GLU B N 1
ATOM 2163 C CA . GLU B 1 63 ? 0.09 2.631 16.094 1 98 63 GLU B CA 1
ATOM 2164 C C . GLU B 1 63 ? 1.488 3.189 16.344 1 98 63 GLU B C 1
ATOM 2166 O O . GLU B 1 63 ? 2.471 2.682 15.789 1 98 63 GLU B O 1
ATOM 2171 N N . GLU B 1 64 ? 1.543 4.262 17.078 1 98.19 64 GLU B N 1
ATOM 2172 C CA . GLU B 1 64 ? 2.844 4.809 17.453 1 98.19 64 GLU B CA 1
ATOM 2173 C C . GLU B 1 64 ? 3.652 3.801 18.266 1 98.19 64 GLU B C 1
ATOM 2175 O O . GLU B 1 64 ? 4.844 3.611 18.016 1 98.19 64 GLU B O 1
ATOM 2180 N N . LYS B 1 65 ? 3.033 3.182 19.25 1 97.5 65 LYS B N 1
ATOM 2181 C CA . LYS B 1 65 ? 3.693 2.176 20.078 1 97.5 65 LYS B CA 1
ATOM 2182 C C . LYS B 1 65 ? 4.211 1.019 19.219 1 97.5 65 LYS B C 1
ATOM 2184 O O . LYS B 1 65 ? 5.27 0.453 19.516 1 97.5 65 LYS B O 1
ATOM 2189 N N . GLU B 1 66 ? 3.461 0.746 18.219 1 96.25 66 GLU B N 1
ATOM 2190 C CA . GLU B 1 66 ? 3.836 -0.33 17.312 1 96.25 66 GLU B CA 1
ATOM 2191 C C . GLU B 1 66 ? 4.863 0.146 16.281 1 96.25 66 GLU B C 1
ATOM 2193 O O . GLU B 1 66 ? 5.273 -0.616 15.406 1 96.25 66 GLU B O 1
ATOM 2198 N N . LYS B 1 67 ? 5.242 1.421 16.281 1 95.94 67 LYS B N 1
ATOM 2199 C CA . LYS B 1 67 ? 6.234 2.061 15.414 1 95.94 67 LYS B CA 1
ATOM 2200 C C . LYS B 1 67 ? 5.777 2.057 13.961 1 95.94 67 LYS B C 1
ATOM 2202 O O . LYS B 1 67 ? 6.605 2.004 13.047 1 95.94 67 LYS B O 1
ATOM 2207 N N . SER B 1 68 ? 4.512 2.018 13.781 1 97.06 68 SER B N 1
ATOM 2208 C 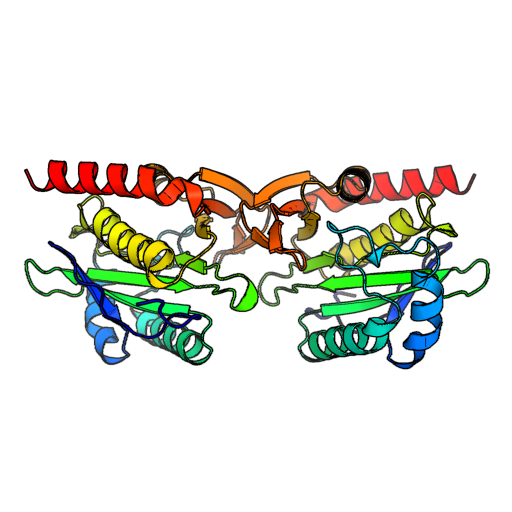CA . SER B 1 68 ? 3.951 2.057 12.438 1 97.06 68 SER B CA 1
ATOM 2209 C C . SER B 1 68 ? 3.463 3.457 12.078 1 97.06 68 SER B C 1
ATOM 2211 O O . SER B 1 68 ? 3.135 3.73 10.922 1 97.06 68 SER B O 1
ATOM 2213 N N . SER B 1 69 ? 3.432 4.34 13.055 1 98.38 69 SER B N 1
ATOM 2214 C CA . SER B 1 69 ? 3.016 5.723 12.852 1 98.38 69 SER B CA 1
ATOM 2215 C C . SER B 1 69 ? 3.658 6.648 13.883 1 98.38 69 SER B C 1
ATOM 2217 O O . SER B 1 69 ? 4.156 6.191 14.914 1 98.38 69 SER B O 1
ATOM 2219 N N . LEU B 1 70 ? 3.752 7.875 13.602 1 98.5 70 LEU B N 1
ATOM 2220 C CA . LEU B 1 70 ? 4.133 8.945 14.516 1 98.5 70 LEU B CA 1
ATOM 2221 C C . LEU B 1 70 ? 3.188 10.141 14.375 1 98.5 70 LEU B C 1
ATOM 2223 O O . LEU B 1 70 ? 3.373 10.977 13.492 1 98.5 70 LEU B O 1
ATOM 2227 N N . PRO B 1 71 ? 2.148 10.172 15.227 1 98.88 71 PRO B N 1
ATOM 2228 C CA . PRO B 1 71 ? 1.137 11.227 15.125 1 98.88 71 PRO B CA 1
ATOM 2229 C C . PRO B 1 71 ? 1.572 12.531 15.789 1 98.88 71 PRO B C 1
ATOM 2231 O O . PRO B 1 71 ? 2.234 12.508 16.828 1 98.88 71 PRO B O 1
ATOM 2234 N N . PHE B 1 72 ? 1.182 13.633 15.188 1 98.94 72 PHE B N 1
ATOM 2235 C CA . PHE B 1 72 ? 1.484 14.969 15.68 1 98.94 72 PHE B CA 1
ATOM 2236 C C . PHE B 1 72 ? 0.204 15.758 15.922 1 98.94 72 PHE B C 1
ATOM 2238 O O . PHE B 1 72 ? -0.773 15.617 15.188 1 98.94 72 PHE B O 1
ATOM 2245 N N . VAL B 1 73 ? 0.226 16.594 16.906 1 98.81 73 VAL B N 1
ATOM 2246 C CA . VAL B 1 73 ? -0.696 17.719 16.969 1 98.81 73 VAL B CA 1
ATOM 2247 C C . VAL B 1 73 ? -0.053 18.953 16.328 1 98.81 73 VAL B C 1
ATOM 2249 O O . VAL B 1 73 ? 1.162 19.141 16.422 1 98.81 73 VAL B O 1
ATOM 2252 N N . VAL B 1 74 ? -0.85 19.734 15.727 1 98.88 74 VAL B N 1
ATOM 2253 C CA . VAL B 1 74 ? -0.394 20.969 15.094 1 98.88 74 VAL B CA 1
ATOM 2254 C C . VAL B 1 74 ? -0.816 22.172 15.93 1 98.88 74 VAL B C 1
ATOM 2256 O O . VAL B 1 74 ? -2.002 22.344 16.219 1 98.88 74 VAL B O 1
ATOM 2259 N N . GLN B 1 75 ? 0.1 22.953 16.312 1 98.69 75 GLN B N 1
ATOM 2260 C CA . GLN B 1 75 ? -0.137 24.125 17.141 1 98.69 75 GLN B CA 1
ATOM 2261 C C . GLN B 1 75 ? 0.246 25.406 16.406 1 98.69 75 GLN B C 1
ATOM 2263 O O . GLN B 1 75 ? 1.33 25.5 15.836 1 98.69 75 GLN B O 1
ATOM 2268 N N . SER B 1 76 ? -0.702 26.375 16.453 1 97.69 76 SER B N 1
ATOM 2269 C CA . SER B 1 76 ? -0.4 27.703 15.906 1 97.69 76 SER B CA 1
ATOM 2270 C C . SER B 1 76 ? 0.486 28.5 16.859 1 97.69 76 SER B C 1
ATOM 2272 O O . SER B 1 76 ? 0.211 28.578 18.047 1 97.69 76 SER B O 1
ATOM 2274 N N . LYS B 1 77 ? 1.479 29.125 16.328 1 95.5 77 LYS B N 1
ATOM 2275 C CA . LYS B 1 77 ? 2.357 29.938 17.172 1 95.5 77 LYS B CA 1
ATOM 2276 C C . LYS B 1 77 ? 1.738 31.297 17.453 1 95.5 77 LYS B C 1
ATOM 2278 O O . LYS B 1 77 ? 2.125 31.969 18.422 1 95.5 77 LYS B O 1
ATOM 2283 N N . VAL B 1 78 ? 0.9 31.688 16.594 1 90.81 78 VAL B N 1
ATOM 2284 C CA . VAL B 1 78 ? 0.294 33.031 16.703 1 90.81 78 VAL B CA 1
ATOM 2285 C C . VAL B 1 78 ? -0.489 33.125 18.016 1 90.81 78 VAL B C 1
ATOM 2287 O O . VAL B 1 78 ? -0.381 34.094 18.734 1 90.81 78 VAL B O 1
ATOM 2290 N N . ASN B 1 79 ? -1.256 32.094 18.375 1 93.19 79 ASN B N 1
ATOM 2291 C CA . ASN B 1 79 ? -2.117 32.188 19.547 1 93.19 79 ASN B CA 1
ATOM 2292 C C . ASN B 1 79 ? -1.973 30.953 20.438 1 93.19 79 ASN B C 1
ATOM 2294 O O . ASN B 1 79 ? -2.68 30.828 21.438 1 93.19 79 ASN B O 1
ATOM 2298 N N . GLY B 1 80 ? -1.118 30 20.078 1 95.88 80 GLY B N 1
ATOM 2299 C CA . GLY B 1 80 ? -0.834 28.828 20.891 1 95.88 80 GLY B CA 1
ATOM 2300 C C . GLY B 1 80 ? -1.907 27.766 20.781 1 95.88 80 GLY B C 1
ATOM 2301 O O . GLY B 1 80 ? -1.812 26.719 21.422 1 95.88 80 GLY B O 1
ATOM 2302 N N . LYS B 1 81 ? -2.826 27.938 19.938 1 96.88 81 LYS B N 1
ATOM 2303 C CA . LYS B 1 81 ? -3.965 27.031 19.828 1 96.88 81 LYS B CA 1
ATOM 2304 C C . LYS B 1 81 ? -3.59 25.766 19.062 1 96.88 81 LYS B C 1
ATOM 2306 O O . LYS B 1 81 ? -2.865 25.812 18.078 1 96.88 81 LYS B O 1
ATOM 2311 N N . ILE B 1 82 ? -4.121 24.641 19.594 1 98.62 82 ILE B N 1
ATOM 2312 C CA . ILE B 1 82 ? -4.102 23.406 18.797 1 98.62 82 ILE B CA 1
ATOM 2313 C C . ILE B 1 82 ? -5.129 23.516 17.672 1 98.62 82 ILE B C 1
ATOM 2315 O O . ILE B 1 82 ? -6.316 23.719 17.922 1 98.62 82 ILE B O 1
ATOM 2319 N N . ILE B 1 83 ? -4.688 23.312 16.438 1 98.56 83 ILE B N 1
ATOM 2320 C CA . ILE B 1 83 ? -5.559 23.703 15.336 1 98.56 83 ILE B CA 1
ATOM 2321 C C . ILE B 1 83 ? -5.805 22.5 14.43 1 98.56 83 ILE B C 1
ATOM 2323 O O . ILE B 1 83 ? -6.543 22.594 13.445 1 98.56 83 ILE B O 1
ATOM 2327 N N . GLY B 1 84 ? -5.172 21.312 14.711 1 98.69 84 GLY B N 1
ATOM 2328 C CA . GLY B 1 84 ? -5.355 20.109 13.906 1 98.69 84 GLY B CA 1
ATOM 2329 C C . GLY B 1 84 ? -4.316 19.047 14.18 1 98.69 84 GLY B C 1
ATOM 2330 O O . GLY B 1 84 ? -3.686 19.031 15.234 1 98.69 84 GLY B O 1
ATOM 2331 N N . SER B 1 85 ? -4.207 18.125 13.25 1 98.88 85 SER B N 1
ATOM 2332 C CA . SER B 1 85 ? -3.291 17 13.406 1 98.88 85 SER B CA 1
ATOM 2333 C C . SER B 1 85 ? -2.732 16.547 12.062 1 98.88 85 SER B C 1
ATOM 2335 O O . SER B 1 85 ? -3.287 16.875 11.008 1 98.88 85 SER B O 1
ATOM 2337 N N . THR B 1 86 ? -1.611 15.906 12.086 1 98.81 86 THR B N 1
ATOM 2338 C CA . THR B 1 86 ? -0.959 15.234 10.969 1 98.81 86 THR B CA 1
ATOM 2339 C C . THR B 1 86 ? -0.112 14.062 11.469 1 98.81 86 THR B C 1
ATOM 2341 O O . THR B 1 86 ? -0.028 13.82 12.672 1 98.81 86 THR B O 1
ATOM 2344 N N . ARG B 1 87 ? 0.435 13.25 10.414 1 98.31 87 ARG B N 1
ATOM 2345 C CA . ARG B 1 87 ? 1.052 12.016 10.891 1 98.31 87 ARG B CA 1
ATOM 2346 C C . ARG B 1 87 ? 1.999 11.438 9.852 1 98.31 87 ARG B C 1
ATOM 2348 O O . ARG B 1 87 ? 1.754 11.562 8.648 1 98.31 87 ARG B O 1
ATOM 2355 N N . TYR B 1 88 ? 3.232 11.008 10.367 1 98.75 88 TYR B N 1
ATOM 2356 C CA . TYR B 1 88 ? 3.818 9.898 9.625 1 98.75 88 TYR B CA 1
ATOM 2357 C C . TYR B 1 88 ? 3.02 8.617 9.836 1 98.75 88 TYR B C 1
ATOM 2359 O O . TYR B 1 88 ? 2.717 8.25 10.969 1 98.75 88 TYR B O 1
ATOM 2367 N N . MET B 1 89 ? 2.686 7.953 8.789 1 98.44 89 MET B N 1
ATOM 2368 C CA . MET B 1 89 ? 1.914 6.719 8.922 1 98.44 89 MET B CA 1
ATOM 2369 C C . MET B 1 89 ? 2.33 5.699 7.863 1 98.44 89 MET B C 1
ATOM 2371 O O . MET B 1 89 ? 3.096 6.023 6.953 1 98.44 89 MET B O 1
ATOM 2375 N N . ASN B 1 90 ? 1.867 4.445 8.086 1 97.25 90 ASN B N 1
ATOM 2376 C CA . ASN B 1 90 ? 2.277 3.357 7.199 1 97.25 90 ASN B CA 1
ATOM 2377 C C . ASN B 1 90 ? 3.793 3.32 7.023 1 97.25 90 ASN B C 1
ATOM 2379 O O . ASN B 1 90 ? 4.289 3.277 5.895 1 97.25 90 ASN B O 1
ATOM 2383 N N . ILE B 1 91 ? 4.488 3.381 8.109 1 97.69 91 ILE B N 1
ATOM 2384 C CA . ILE B 1 91 ? 5.949 3.412 8.109 1 97.69 91 ILE B CA 1
ATOM 2385 C C . ILE B 1 91 ? 6.492 2.043 7.707 1 97.69 91 ILE B C 1
ATOM 2387 O O . ILE B 1 91 ? 6.176 1.032 8.336 1 97.69 91 ILE B O 1
ATOM 2391 N N . GLU B 1 92 ? 7.172 2.002 6.629 1 95.06 92 GLU B N 1
ATOM 2392 C CA . GLU B 1 92 ? 7.859 0.797 6.184 1 95.06 92 GLU B CA 1
ATOM 2393 C C . GLU B 1 92 ? 9.273 0.722 6.758 1 95.06 92 GLU B C 1
ATOM 2395 O O . GLU B 1 92 ? 10.211 1.302 6.203 1 95.06 92 GLU B O 1
ATOM 2400 N N . LYS B 1 93 ? 9.477 -0.094 7.66 1 86.69 93 LYS B N 1
ATOM 2401 C CA . LYS B 1 93 ? 10.68 -0.086 8.484 1 86.69 93 LYS B CA 1
ATOM 2402 C C . LYS B 1 93 ? 11.906 -0.487 7.668 1 86.69 93 LYS B C 1
ATOM 2404 O O . LYS B 1 93 ? 12.984 0.091 7.832 1 86.69 93 LYS B O 1
ATOM 2409 N N . THR B 1 94 ? 11.734 -1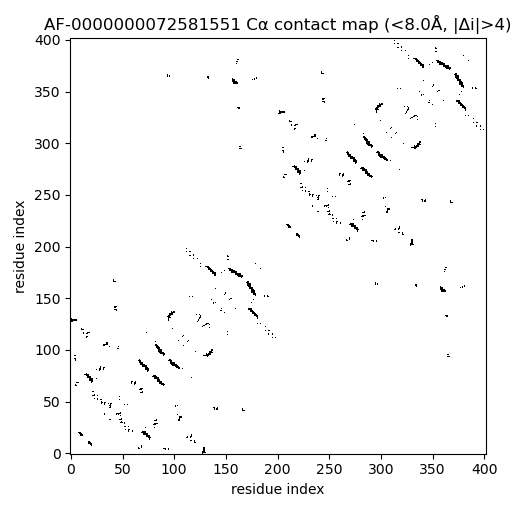.414 6.773 1 86.56 94 THR B N 1
ATOM 2410 C CA . THR B 1 94 ? 12.875 -1.967 6.055 1 86.56 94 THR B CA 1
ATOM 2411 C C . THR B 1 94 ? 13.25 -1.08 4.871 1 86.56 94 THR B C 1
ATOM 2413 O O . THR B 1 94 ? 14.414 -1.033 4.465 1 86.56 94 THR B O 1
ATOM 2416 N N . ASP B 1 95 ? 12.367 -0.302 4.301 1 90.88 95 ASP B N 1
ATOM 2417 C CA . ASP B 1 95 ? 12.602 0.454 3.074 1 90.88 95 ASP B CA 1
ATOM 2418 C C . ASP B 1 95 ? 12.711 1.949 3.363 1 90.88 95 ASP B C 1
ATOM 2420 O O . ASP B 1 95 ? 12.883 2.754 2.443 1 90.88 95 ASP B O 1
ATOM 2424 N N . ARG B 1 96 ? 12.688 2.398 4.641 1 94.94 96 ARG B N 1
ATOM 2425 C CA . ARG B 1 96 ? 12.727 3.801 5.047 1 94.94 96 ARG B CA 1
ATOM 2426 C C . ARG B 1 96 ? 11.758 4.637 4.223 1 94.94 96 ARG B C 1
ATOM 2428 O O . ARG B 1 96 ? 12.141 5.652 3.637 1 94.94 96 ARG B O 1
ATOM 2435 N N . ARG B 1 97 ? 10.727 4.258 4.039 1 97.5 97 ARG B N 1
ATOM 2436 C CA . ARG B 1 97 ? 9.609 4.898 3.354 1 97.5 97 ARG B CA 1
ATOM 2437 C C . ARG B 1 97 ? 8.43 5.098 4.301 1 97.5 97 ARG B C 1
ATOM 2439 O O . ARG B 1 97 ? 8.188 4.27 5.18 1 97.5 97 ARG B O 1
ATOM 2446 N N . LEU B 1 98 ? 7.723 6.191 4.137 1 98.5 98 LEU B N 1
ATOM 2447 C CA . LEU B 1 98 ? 6.555 6.438 4.977 1 98.5 98 LEU B CA 1
ATOM 2448 C C . LEU B 1 98 ? 5.539 7.309 4.25 1 98.5 98 LEU B C 1
ATOM 2450 O O . LEU B 1 98 ? 5.809 7.801 3.152 1 98.5 98 LEU B O 1
ATOM 2454 N N . GLU B 1 99 ? 4.387 7.383 4.793 1 98.88 99 GLU B N 1
ATOM 2455 C CA . GLU B 1 99 ? 3.279 8.195 4.305 1 98.88 99 GLU B CA 1
ATOM 2456 C C . GLU B 1 99 ? 2.996 9.367 5.242 1 98.88 99 GLU B C 1
ATOM 2458 O O . GLU B 1 99 ? 3.102 9.227 6.461 1 98.88 99 GLU B O 1
ATOM 2463 N N . ILE B 1 100 ? 2.826 10.5 4.711 1 98.94 100 ILE B N 1
ATOM 2464 C CA . ILE B 1 100 ? 2.244 11.594 5.484 1 98.94 100 ILE B CA 1
ATOM 2465 C C . ILE B 1 100 ? 0.741 11.672 5.223 1 98.94 100 ILE B C 1
ATOM 2467 O O . ILE B 1 100 ? 0.309 11.758 4.07 1 98.94 100 ILE B O 1
ATOM 2471 N N . GLY B 1 101 ? -0.035 11.578 6.27 1 98.62 101 GLY B N 1
ATOM 2472 C CA . GLY B 1 101 ? -1.482 11.594 6.125 1 98.62 101 GLY B CA 1
ATOM 2473 C C . GLY B 1 101 ? -2.207 11.859 7.43 1 98.62 101 GLY B C 1
ATOM 2474 O O . GLY B 1 101 ? -1.621 12.391 8.375 1 98.62 101 GLY B O 1
ATOM 2475 N N . SER B 1 102 ? -3.555 11.625 7.348 1 98.19 102 SER B N 1
ATOM 2476 C CA . SER B 1 102 ? -4.426 11.938 8.477 1 98.19 102 SER B CA 1
ATOM 2477 C C . SER B 1 102 ? -4.297 13.406 8.883 1 98.19 102 SER B C 1
ATOM 2479 O O . SER B 1 102 ? -4.27 13.719 10.078 1 98.19 102 SER B O 1
ATOM 2481 N N . THR B 1 103 ? -4.141 14.195 7.883 1 98.62 103 THR B N 1
ATOM 2482 C CA . THR B 1 103 ? -3.934 15.617 8.117 1 98.62 103 THR B CA 1
ATOM 2483 C C . THR B 1 103 ? -5.258 16.375 8.047 1 98.62 103 THR B C 1
ATOM 2485 O O . THR B 1 103 ? -6.027 16.203 7.098 1 98.62 103 THR B O 1
ATOM 2488 N N . TRP B 1 104 ? -5.551 17.109 9.031 1 98.38 104 TRP B N 1
ATOM 2489 C CA . TRP B 1 104 ? -6.703 18 9.008 1 98.38 104 TRP B CA 1
ATOM 2490 C C . TRP B 1 104 ? -6.477 19.203 9.914 1 98.38 104 TRP B C 1
ATOM 2492 O O . TRP B 1 104 ? -5.73 19.109 10.898 1 98.38 104 TRP B O 1
ATOM 2502 N N . TYR B 1 105 ? -7.062 20.312 9.562 1 98 105 TYR B N 1
ATOM 2503 C CA . TYR B 1 105 ? -6.992 21.562 10.32 1 98 105 TYR B CA 1
ATOM 2504 C C . TYR B 1 105 ? -8.383 22.156 10.531 1 98 105 TYR B C 1
ATOM 2506 O O . TYR B 1 105 ? -9.273 21.969 9.695 1 98 105 TYR B O 1
ATOM 2514 N N . SER B 1 106 ? -8.461 22.969 11.609 1 97.56 106 SER B N 1
ATOM 2515 C CA . SER B 1 106 ? -9.633 23.828 11.734 1 97.56 106 SER B CA 1
ATOM 2516 C C . SER B 1 106 ? -9.812 24.703 10.5 1 97.56 106 SER B C 1
ATOM 2518 O O . SER B 1 106 ? -8.836 25.125 9.875 1 97.56 106 SER B O 1
ATOM 2520 N N . LYS B 1 107 ? -11.07 24.922 10.211 1 97 107 LYS B N 1
ATOM 2521 C CA . LYS B 1 107 ? -11.406 25.672 9 1 97 107 LYS B CA 1
ATOM 2522 C C . LYS B 1 107 ? -10.68 27 8.945 1 97 107 LYS B C 1
ATOM 2524 O O . LYS B 1 107 ? -10.211 27.422 7.887 1 97 107 LYS B O 1
ATOM 2529 N N . GLU B 1 108 ? -10.555 27.672 10.055 1 95.31 108 GLU B N 1
ATOM 2530 C CA . GLU B 1 108 ? -9.906 28.984 10.156 1 95.31 108 GLU B CA 1
ATOM 2531 C C . GLU B 1 108 ? -8.477 28.922 9.617 1 95.31 108 GLU B C 1
ATOM 2533 O O . GLU B 1 108 ? -7.957 29.938 9.148 1 95.31 108 GLU B O 1
ATOM 2538 N N . PHE B 1 109 ? -7.91 27.781 9.609 1 95.19 109 PHE B N 1
ATOM 2539 C CA . PHE B 1 109 ? -6.496 27.656 9.258 1 95.19 109 PHE B CA 1
ATOM 2540 C C . PHE B 1 109 ? -6.328 26.953 7.914 1 95.19 109 PHE B C 1
ATOM 2542 O O . PHE B 1 109 ? -5.203 26.672 7.5 1 95.19 109 PHE B O 1
ATOM 2549 N N . GLN B 1 110 ? -7.398 26.609 7.273 1 93.56 110 GLN B N 1
ATOM 2550 C CA . GLN B 1 110 ? -7.336 26.047 5.93 1 93.56 110 GLN B CA 1
ATOM 2551 C C . GLN B 1 110 ? -7.012 27.125 4.895 1 93.56 110 GLN B C 1
ATOM 2553 O O . GLN B 1 110 ? -7.426 28.281 5.039 1 93.56 110 GLN B O 1
ATOM 2558 N N . LYS B 1 111 ? -6.281 26.719 3.865 1 91.75 111 LYS B N 1
ATOM 2559 C CA . LYS B 1 111 ? -5.871 27.609 2.785 1 91.75 111 LYS B CA 1
ATOM 2560 C C . LYS B 1 111 ? -4.988 28.734 3.311 1 91.75 111 LYS B C 1
ATOM 2562 O O . LYS B 1 111 ? -5.105 29.875 2.867 1 91.75 111 LYS B O 1
ATOM 2567 N N . THR B 1 112 ? -4.277 28.453 4.395 1 91.88 112 THR B N 1
ATOM 2568 C CA . THR B 1 112 ? -3.23 29.312 4.934 1 91.88 112 THR B CA 1
ATOM 2569 C C . THR B 1 112 ? -1.86 28.656 4.793 1 91.88 112 THR B C 1
ATOM 2571 O O . THR B 1 112 ? -1.713 27.672 4.074 1 91.88 112 THR B O 1
ATOM 2574 N N . PHE B 1 113 ? -0.853 29.219 5.496 1 91.94 113 PHE B N 1
ATOM 2575 C CA . PHE B 1 113 ? 0.511 28.719 5.445 1 91.94 113 PHE B CA 1
ATOM 2576 C C . PHE B 1 113 ? 0.635 27.422 6.246 1 91.94 113 PHE B C 1
ATOM 2578 O O . PHE B 1 113 ? 1.626 26.703 6.121 1 91.94 113 PHE B O 1
ATOM 2585 N N . VAL B 1 114 ? -0.352 27.125 6.965 1 96.25 114 VAL B N 1
ATOM 2586 C CA . VAL B 1 114 ? -0.265 26.078 7.98 1 96.25 114 VAL B CA 1
ATOM 2587 C C . VAL B 1 114 ? 0.087 24.75 7.32 1 96.25 114 VAL B C 1
ATOM 2589 O O . VAL B 1 114 ? 1.037 24.078 7.73 1 96.25 114 VAL B O 1
ATOM 2592 N N . ASN B 1 115 ? -0.659 24.422 6.27 1 97.75 115 ASN B N 1
ATOM 2593 C CA . ASN B 1 115 ? -0.409 23.141 5.629 1 97.75 115 ASN B CA 1
ATOM 2594 C C . ASN B 1 115 ? 0.962 23.109 4.957 1 97.75 115 ASN B C 1
ATOM 2596 O O . ASN B 1 115 ? 1.697 22.125 5.09 1 97.75 115 ASN B O 1
ATOM 2600 N N . THR B 1 116 ? 1.284 24.125 4.25 1 97.94 116 THR B N 1
ATOM 2601 C CA . THR B 1 116 ? 2.566 24.188 3.555 1 97.94 116 THR B CA 1
ATOM 2602 C C . THR B 1 116 ? 3.723 24.078 4.543 1 97.94 116 THR B C 1
ATOM 2604 O O . THR B 1 116 ? 4.652 23.297 4.336 1 97.94 116 THR B O 1
ATOM 2607 N N . GLU B 1 117 ? 3.68 24.828 5.609 1 98.25 117 GLU B N 1
ATOM 2608 C CA . GLU B 1 117 ? 4.773 24.812 6.574 1 98.25 117 GLU B CA 1
ATOM 2609 C C . GLU B 1 117 ? 4.836 23.484 7.316 1 98.25 117 GLU B C 1
ATOM 2611 O O . GLU B 1 117 ? 5.918 22.953 7.57 1 98.25 117 GLU B O 1
ATOM 2616 N N . SER B 1 118 ? 3.646 22.922 7.719 1 98.69 118 SER B N 1
ATOM 2617 C CA . SER B 1 118 ? 3.623 21.609 8.359 1 98.69 118 SER B CA 1
ATOM 2618 C C . SER B 1 118 ? 4.27 20.547 7.465 1 98.69 118 SER B C 1
ATOM 2620 O O . SER B 1 118 ? 5.102 19.766 7.93 1 98.69 118 SER B O 1
ATOM 2622 N N . LYS B 1 119 ? 3.889 20.547 6.18 1 98.88 119 LYS B N 1
ATOM 2623 C CA . LYS B 1 119 ? 4.438 19.578 5.242 1 98.88 119 LYS B CA 1
ATOM 2624 C C . LYS B 1 119 ? 5.926 19.812 5.012 1 98.88 119 LYS B C 1
ATOM 2626 O O . LYS B 1 119 ? 6.691 18.859 4.848 1 98.88 119 LYS B O 1
ATOM 2631 N N . PHE B 1 120 ? 6.324 21.078 4.98 1 98.81 120 PHE B N 1
ATOM 2632 C CA . PHE B 1 120 ? 7.746 21.391 4.859 1 98.81 120 PHE B CA 1
ATOM 2633 C C . PHE B 1 120 ? 8.531 20.75 6.008 1 98.81 120 PHE B C 1
ATOM 2635 O O . PHE B 1 120 ? 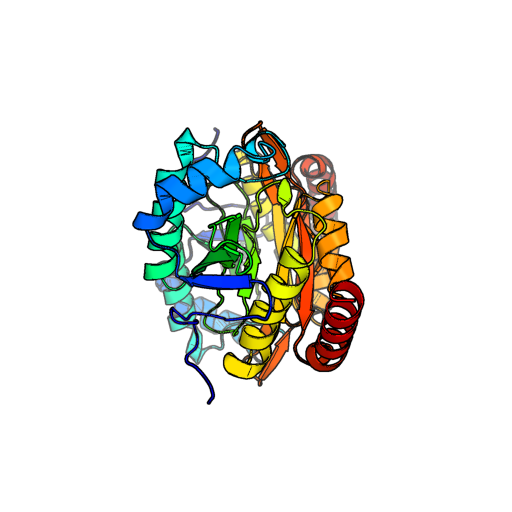9.531 20.078 5.777 1 98.81 120 PHE B O 1
ATOM 2642 N N . LEU B 1 121 ? 8.102 20.984 7.219 1 98.81 121 LEU B N 1
ATOM 2643 C CA . LEU B 1 121 ? 8.766 20.453 8.406 1 98.81 121 LEU B CA 1
ATOM 2644 C C . LEU B 1 121 ? 8.844 18.938 8.359 1 98.81 121 LEU B C 1
ATOM 2646 O O . LEU B 1 121 ? 9.898 18.359 8.641 1 98.81 121 LEU B O 1
ATOM 2650 N N . LEU B 1 122 ? 7.758 18.312 8.016 1 98.94 122 LEU B N 1
ATOM 2651 C CA . LEU B 1 122 ? 7.691 16.844 7.965 1 98.94 122 LEU B CA 1
ATOM 2652 C C . LEU B 1 122 ? 8.602 16.297 6.871 1 98.94 122 LEU B C 1
ATOM 2654 O O . LEU B 1 122 ? 9.336 15.336 7.098 1 98.94 122 LEU B O 1
ATOM 2658 N N . LEU B 1 123 ? 8.523 16.922 5.715 1 98.94 123 LEU B N 1
ATOM 2659 C CA . LEU B 1 123 ? 9.32 16.469 4.582 1 98.94 123 LEU B CA 1
ATOM 2660 C C . LEU B 1 123 ? 10.805 16.672 4.848 1 98.94 123 LEU B C 1
ATOM 2662 O O . LEU B 1 123 ? 11.625 15.797 4.523 1 98.94 123 LEU B O 1
ATOM 2666 N N . GLU B 1 124 ? 11.156 17.797 5.398 1 98.75 124 GLU B N 1
ATOM 2667 C CA . GLU B 1 124 ? 12.555 18.062 5.75 1 98.75 124 GLU B CA 1
ATOM 2668 C C . GLU B 1 124 ? 13.086 17 6.711 1 98.75 124 GLU B C 1
ATOM 2670 O O . GLU B 1 124 ? 14.172 16.453 6.504 1 98.75 124 GLU B O 1
ATOM 2675 N N . HIS B 1 125 ? 12.344 16.734 7.711 1 98.69 125 HIS B N 1
ATOM 2676 C CA . HIS B 1 125 ? 12.758 15.711 8.672 1 98.69 125 HIS B CA 1
ATOM 2677 C C . HIS B 1 125 ? 12.875 14.344 8.008 1 98.69 125 HIS B C 1
ATOM 2679 O O . HIS B 1 125 ? 13.844 13.617 8.227 1 98.69 125 HIS B O 1
ATOM 2685 N N . ALA B 1 126 ? 11.922 13.969 7.188 1 98.62 126 ALA B N 1
ATOM 2686 C CA . ALA B 1 126 ? 11.891 12.664 6.527 1 98.62 126 ALA B CA 1
ATOM 2687 C C . ALA B 1 126 ? 13.109 12.469 5.633 1 98.62 126 ALA B C 1
ATOM 2689 O O . ALA B 1 126 ? 13.766 11.43 5.68 1 98.62 126 ALA B O 1
ATOM 2690 N N . PHE B 1 127 ? 13.438 13.469 4.832 1 98.56 127 PHE B N 1
ATOM 2691 C CA . PHE B 1 127 ? 14.477 13.297 3.822 1 98.56 127 PHE B CA 1
ATOM 2692 C C . PHE B 1 127 ? 15.852 13.617 4.402 1 98.56 127 PHE B C 1
ATOM 2694 O O . PHE B 1 127 ? 16.828 12.938 4.09 1 98.56 127 PHE B O 1
ATOM 2701 N N . GLU B 1 128 ? 15.953 14.562 5.289 1 98.06 128 GLU B N 1
ATOM 2702 C CA . GLU B 1 128 ? 17.266 15.023 5.727 1 98.06 128 GLU B CA 1
ATOM 2703 C C . GLU B 1 128 ? 17.703 14.32 7.004 1 98.06 128 GLU B C 1
ATOM 2705 O O . GLU B 1 128 ? 18.906 14.133 7.238 1 98.06 128 GLU B O 1
ATOM 2710 N N . ASN B 1 129 ? 16.781 13.961 7.836 1 97.75 129 ASN B N 1
ATOM 2711 C CA . ASN B 1 129 ? 17.141 13.344 9.109 1 97.75 129 ASN B CA 1
ATOM 2712 C C . ASN B 1 129 ? 16.906 11.836 9.086 1 97.75 129 ASN B C 1
ATOM 2714 O O . ASN B 1 129 ? 17.672 11.078 9.68 1 97.75 129 ASN B O 1
ATOM 2718 N N . LEU B 1 130 ? 15.883 11.406 8.414 1 97.31 130 LEU B N 1
ATOM 2719 C CA . LEU B 1 130 ? 15.516 9.992 8.445 1 97.31 130 LEU B CA 1
ATOM 2720 C C . LEU B 1 130 ? 16.016 9.281 7.191 1 97.31 130 LEU B C 1
ATOM 2722 O O . LEU B 1 130 ? 15.938 8.055 7.098 1 97.31 130 LEU B O 1
ATOM 2726 N N . ASP B 1 131 ? 16.422 9.969 6.191 1 96.62 131 ASP B N 1
ATOM 2727 C CA . ASP B 1 131 ? 16.984 9.43 4.961 1 96.62 131 ASP B CA 1
ATOM 2728 C C . ASP B 1 131 ? 15.945 8.586 4.211 1 96.62 131 ASP B C 1
ATOM 2730 O O . ASP B 1 131 ? 16.266 7.512 3.699 1 96.62 131 ASP B O 1
ATOM 2734 N N . CYS B 1 132 ? 14.781 9.062 4.223 1 98.19 132 CYS B N 1
ATOM 2735 C CA . CYS B 1 132 ? 13.734 8.359 3.506 1 98.19 132 CYS B CA 1
ATOM 2736 C C . CYS B 1 132 ? 14.016 8.328 2.008 1 98.19 132 CYS B C 1
ATOM 2738 O O . CYS B 1 132 ? 14.484 9.32 1.442 1 98.19 132 CYS B O 1
ATOM 2740 N N . ILE B 1 133 ? 13.672 7.191 1.36 1 98.12 133 ILE B N 1
ATOM 2741 C CA . ILE B 1 133 ? 13.836 7.059 -0.083 1 98.12 133 ILE B CA 1
ATOM 2742 C C . ILE B 1 133 ? 12.648 7.707 -0.797 1 98.12 133 ILE B C 1
ATOM 2744 O O . ILE B 1 133 ? 12.766 8.125 -1.951 1 98.12 133 ILE B O 1
ATOM 2748 N N . ALA B 1 134 ? 11.539 7.785 -0.104 1 98.75 134 ALA B N 1
ATOM 2749 C CA . ALA B 1 134 ? 10.312 8.383 -0.633 1 98.75 134 ALA B CA 1
ATOM 2750 C C . ALA B 1 134 ? 9.336 8.719 0.491 1 98.75 134 ALA B C 1
ATOM 2752 O O . ALA B 1 134 ? 9.359 8.086 1.55 1 98.75 134 ALA B O 1
ATOM 2753 N N . VAL B 1 135 ? 8.523 9.672 0.299 1 98.94 135 VAL B N 1
ATOM 2754 C CA . VAL B 1 135 ? 7.363 10 1.114 1 98.94 135 VAL B CA 1
ATOM 2755 C C . VAL B 1 135 ? 6.098 9.938 0.26 1 98.94 135 VAL B C 1
ATOM 2757 O O . VAL B 1 135 ? 6.047 10.508 -0.83 1 98.94 135 VAL B O 1
ATOM 2760 N N . GLU B 1 136 ? 5.129 9.219 0.735 1 98.94 136 GLU B N 1
ATOM 2761 C CA . GLU B 1 136 ? 3.885 8.984 0.008 1 98.94 136 GLU B CA 1
ATOM 2762 C C . GLU B 1 136 ? 2.738 9.805 0.595 1 98.94 136 GLU B C 1
ATOM 2764 O O . GLU B 1 136 ? 2.752 10.141 1.782 1 98.94 136 GLU B O 1
ATOM 2769 N N . PHE B 1 137 ? 1.794 10.188 -0.203 1 98.88 137 PHE B N 1
ATOM 2770 C CA . PHE B 1 137 ? 0.511 10.789 0.153 1 98.88 137 PHE B CA 1
ATOM 2771 C C . PHE B 1 137 ? -0.638 10.031 -0.502 1 98.88 137 PHE B C 1
ATOM 2773 O O . PHE B 1 137 ? -0.553 9.656 -1.674 1 98.88 137 PHE B O 1
ATOM 2780 N N . ARG B 1 138 ? -1.635 9.797 0.253 1 98.81 138 ARG B N 1
ATOM 2781 C CA . ARG B 1 138 ? -2.828 9.156 -0.291 1 98.81 138 ARG B CA 1
ATOM 2782 C C . ARG B 1 138 ? -4.082 9.961 0.041 1 98.81 138 ARG B C 1
ATOM 2784 O O . ARG B 1 138 ? -4.188 10.531 1.127 1 98.81 138 ARG B O 1
ATOM 2791 N N . THR B 1 139 ? -5 9.992 -0.863 1 98.69 139 THR B N 1
ATOM 2792 C CA . THR B 1 139 ? -6.301 10.617 -0.637 1 98.69 139 THR B CA 1
ATOM 2793 C C . THR B 1 139 ? -7.348 10.039 -1.584 1 98.69 139 THR B C 1
ATOM 2795 O O . THR B 1 139 ? -7.008 9.383 -2.568 1 98.69 139 THR B O 1
ATOM 2798 N N . HIS B 1 140 ? -8.586 10.234 -1.206 1 98.56 140 HIS B N 1
ATOM 2799 C CA . HIS B 1 140 ? -9.68 9.883 -2.109 1 98.56 140 HIS B CA 1
ATOM 2800 C C . HIS B 1 140 ? -9.539 10.602 -3.447 1 98.56 140 HIS B C 1
ATOM 2802 O O . HIS B 1 140 ? -9.258 11.797 -3.486 1 98.56 140 HIS B O 1
ATOM 2808 N N . LYS B 1 141 ? -9.75 9.852 -4.543 1 98.56 141 LYS B N 1
ATOM 2809 C CA . LYS B 1 141 ? -9.586 10.445 -5.863 1 98.56 141 LYS B CA 1
ATOM 2810 C C . LYS B 1 141 ? -10.508 11.648 -6.047 1 98.56 141 LYS B C 1
ATOM 2812 O O . LYS B 1 141 ? -10.195 12.57 -6.801 1 98.56 141 LYS B O 1
ATOM 2817 N N . LEU B 1 142 ? -11.594 11.727 -5.32 1 98.19 142 LEU B N 1
ATOM 2818 C CA . LEU B 1 142 ? -12.57 12.805 -5.441 1 98.19 142 LEU B CA 1
ATOM 2819 C C . LEU B 1 142 ? -12.281 13.922 -4.445 1 98.19 142 LEU B C 1
ATOM 2821 O O . LEU B 1 142 ? -12.961 14.945 -4.441 1 98.19 142 LEU B O 1
ATOM 2825 N N . ASN B 1 143 ? -11.336 13.75 -3.525 1 97.81 143 ASN B N 1
ATOM 2826 C CA . ASN B 1 143 ? -10.922 14.82 -2.631 1 97.81 143 ASN B CA 1
ATOM 2827 C C . ASN B 1 143 ? -10.055 15.852 -3.35 1 97.81 143 ASN B C 1
ATOM 2829 O O . ASN B 1 143 ? -8.844 15.906 -3.125 1 97.81 143 ASN B O 1
ATOM 2833 N N . GLN B 1 144 ? -10.711 16.672 -4.133 1 97.56 144 GLN B N 1
ATOM 2834 C CA . GLN B 1 144 ? -10 17.578 -5.023 1 97.56 144 GLN B CA 1
ATOM 2835 C C . GLN B 1 144 ? -9.148 18.562 -4.234 1 97.56 144 GLN B C 1
ATOM 2837 O O . GLN B 1 144 ? -8.047 18.922 -4.664 1 97.56 144 GLN B O 1
ATOM 2842 N N . ASN B 1 145 ? -9.633 19.047 -3.115 1 96.12 145 ASN B N 1
ATOM 2843 C CA . ASN B 1 145 ? -8.859 19.953 -2.285 1 96.12 145 ASN B CA 1
ATOM 2844 C C . ASN B 1 145 ? -7.547 19.328 -1.831 1 96.12 145 ASN B C 1
ATOM 2846 O O . ASN B 1 145 ? -6.484 19.938 -1.928 1 96.12 145 ASN B O 1
ATOM 2850 N N . SER B 1 146 ? -7.629 18.109 -1.346 1 97.69 146 SER B N 1
ATOM 2851 C CA . SER B 1 146 ? -6.43 17.406 -0.911 1 97.69 146 SER B CA 1
ATOM 2852 C C . SER B 1 146 ? -5.484 17.141 -2.08 1 97.69 146 SER B C 1
ATOM 2854 O O . SER B 1 146 ? -4.273 17.344 -1.961 1 97.69 146 SER B O 1
ATOM 2856 N N . ARG B 1 147 ? -6.031 16.703 -3.178 1 98.56 147 ARG B N 1
ATOM 2857 C CA . ARG B 1 147 ? -5.199 16.422 -4.344 1 98.56 147 ARG B CA 1
ATOM 2858 C C . ARG B 1 147 ? -4.461 17.688 -4.793 1 98.56 147 ARG B C 1
ATOM 2860 O O . ARG B 1 147 ? -3.252 17.641 -5.039 1 98.56 147 ARG B O 1
ATOM 2867 N N . ARG B 1 148 ? -5.137 18.797 -4.855 1 98 148 ARG B N 1
ATOM 2868 C CA . ARG B 1 148 ? -4.508 20.062 -5.23 1 98 148 ARG B CA 1
ATOM 2869 C C . ARG B 1 148 ? -3.42 20.453 -4.234 1 98 148 ARG B C 1
ATOM 2871 O O . ARG B 1 148 ? -2.35 20.922 -4.625 1 98 148 ARG B O 1
ATOM 2878 N N . ALA B 1 149 ? -3.727 20.297 -2.939 1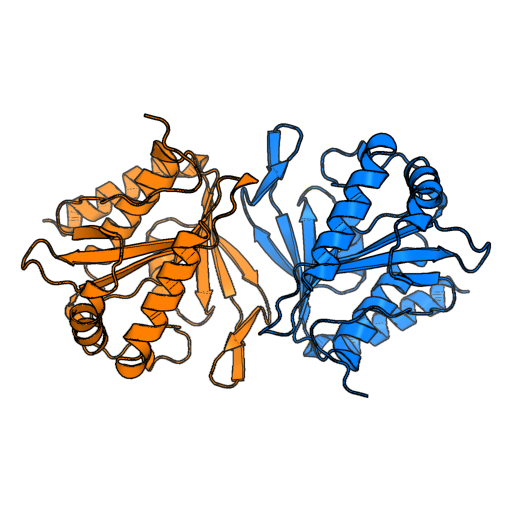 98 149 ALA B N 1
ATOM 2879 C CA . ALA B 1 149 ? -2.758 20.625 -1.897 1 98 149 ALA B CA 1
ATOM 2880 C C . ALA B 1 149 ? -1.49 19.797 -2.041 1 98 149 ALA B C 1
ATOM 2882 O O . ALA B 1 149 ? -0.379 20.312 -1.904 1 98 149 ALA B O 1
ATOM 2883 N N . ILE B 1 150 ? -1.658 18.531 -2.311 1 98.69 150 ILE B N 1
ATOM 2884 C CA . ILE B 1 150 ? -0.535 17.609 -2.459 1 98.69 150 ILE B CA 1
ATOM 2885 C C . ILE B 1 150 ? 0.288 18 -3.688 1 98.69 150 ILE B C 1
ATOM 2887 O O . ILE B 1 150 ? 1.518 18.062 -3.625 1 98.69 150 ILE B O 1
ATOM 2891 N N . GLU B 1 151 ? -0.364 18.25 -4.738 1 98.56 151 GLU B N 1
ATOM 2892 C CA . GLU B 1 151 ? 0.313 18.641 -5.973 1 98.56 151 GLU B CA 1
ATOM 2893 C C . GLU B 1 151 ? 1.044 19.969 -5.801 1 98.56 151 GLU B C 1
ATOM 2895 O O . GLU B 1 151 ? 2.127 20.172 -6.355 1 98.56 151 GLU B O 1
ATOM 2900 N N . ARG B 1 152 ? 0.471 20.891 -5.027 1 97.56 152 ARG B N 1
ATOM 2901 C CA . ARG B 1 152 ? 1.089 22.172 -4.766 1 97.56 152 ARG B CA 1
ATOM 2902 C C . ARG B 1 152 ? 2.406 22.016 -4.016 1 97.56 152 ARG B C 1
ATOM 2904 O O . ARG B 1 152 ? 3.281 22.875 -4.09 1 97.56 152 ARG B O 1
ATOM 2911 N N . LEU B 1 153 ? 2.545 20.969 -3.264 1 98.06 153 LEU B N 1
ATOM 2912 C CA . LEU B 1 153 ? 3.805 20.688 -2.584 1 98.06 153 LEU B CA 1
ATOM 2913 C C . LEU B 1 153 ? 4.898 20.344 -3.59 1 98.06 153 LEU B C 1
ATOM 2915 O O . LEU B 1 153 ? 6.086 20.469 -3.283 1 98.06 153 LEU B O 1
ATOM 2919 N N . GLY B 1 154 ? 4.492 19.844 -4.723 1 98.56 154 GLY B N 1
ATOM 2920 C CA . GLY B 1 154 ? 5.43 19.344 -5.715 1 98.56 154 GLY B CA 1
ATOM 2921 C C . GLY B 1 154 ? 5.422 17.844 -5.836 1 98.56 154 GLY B C 1
ATOM 2922 O O . GLY B 1 154 ? 6.281 17.266 -6.504 1 98.56 154 GLY B O 1
ATOM 2923 N N . ALA B 1 155 ? 4.496 17.172 -5.219 1 98.88 155 ALA B N 1
ATOM 2924 C CA . ALA B 1 155 ? 4.414 15.711 -5.289 1 98.88 155 ALA B CA 1
ATOM 2925 C C . ALA B 1 155 ? 3.891 15.258 -6.648 1 98.88 155 ALA B C 1
ATOM 2927 O O . ALA B 1 155 ? 3.146 15.984 -7.312 1 98.88 155 ALA B O 1
ATOM 2928 N N . THR B 1 156 ? 4.281 14.102 -7.051 1 98.81 156 THR B N 1
ATOM 2929 C CA . THR B 1 156 ? 3.908 13.516 -8.336 1 98.81 156 THR B CA 1
ATOM 2930 C C . THR B 1 156 ? 2.871 12.414 -8.148 1 98.81 156 THR B C 1
ATOM 2932 O O . THR B 1 156 ? 2.982 11.602 -7.227 1 98.81 156 THR B O 1
ATOM 2935 N N . LEU B 1 157 ? 1.842 12.406 -9 1 98.88 157 LEU B N 1
ATOM 2936 C CA . LEU B 1 157 ? 0.857 11.328 -8.984 1 98.88 157 LEU B CA 1
ATOM 2937 C C . LEU B 1 157 ? 1.473 10.023 -9.477 1 98.88 157 LEU B C 1
ATOM 2939 O O . LEU B 1 157 ? 1.906 9.93 -10.625 1 98.88 157 LEU B O 1
ATOM 2943 N N . ASP B 1 158 ? 1.538 9.047 -8.609 1 98.88 158 ASP B N 1
ATOM 2944 C CA . ASP B 1 158 ? 2.031 7.723 -8.984 1 98.88 158 ASP B CA 1
ATOM 2945 C C . ASP B 1 158 ? 0.95 6.918 -9.703 1 98.88 158 ASP B C 1
ATOM 2947 O O . ASP B 1 158 ? 1.247 6.152 -10.625 1 98.88 158 ASP B O 1
ATOM 2951 N N . GLY B 1 159 ? -0.265 7.043 -9.211 1 98.81 159 GLY B N 1
ATOM 2952 C CA . GLY B 1 159 ? -1.396 6.352 -9.805 1 98.81 159 GLY B CA 1
ATOM 2953 C C . GLY B 1 159 ? -2.645 6.395 -8.945 1 98.81 159 GLY B C 1
ATOM 2954 O O . GLY B 1 159 ? -2.668 7.059 -7.91 1 98.81 159 GLY B O 1
ATOM 2955 N N . ILE B 1 160 ? -3.719 5.801 -9.469 1 98.88 160 ILE B N 1
ATOM 2956 C CA . ILE B 1 160 ? -4.996 5.672 -8.773 1 98.88 160 ILE B CA 1
ATOM 2957 C C . ILE B 1 160 ? -5.289 4.199 -8.5 1 98.88 160 ILE B C 1
ATOM 2959 O O . ILE B 1 160 ? -5.523 3.424 -9.43 1 98.88 160 ILE B O 1
ATOM 2963 N N . LEU B 1 161 ? -5.207 3.76 -7.234 1 98.81 161 LEU B N 1
ATOM 2964 C CA . LEU B 1 161 ? -5.578 2.402 -6.852 1 98.81 161 LEU B CA 1
ATOM 2965 C C . LEU B 1 161 ? -7.086 2.207 -6.934 1 98.81 161 LEU B C 1
ATOM 2967 O O . LEU B 1 161 ? -7.844 2.881 -6.23 1 98.81 161 LEU B O 1
ATOM 2971 N N . ARG B 1 162 ? -7.516 1.293 -7.738 1 98.69 162 ARG B N 1
ATOM 2972 C CA . ARG B 1 162 ? -8.938 1.11 -8.008 1 98.69 162 ARG B CA 1
ATOM 2973 C C . ARG B 1 162 ? -9.594 0.222 -6.957 1 98.69 162 ARG B C 1
ATOM 2975 O O . ARG B 1 162 ? -8.992 -0.762 -6.512 1 98.69 162 ARG B O 1
ATOM 2982 N N . ASN B 1 163 ? -10.875 0.624 -6.527 1 98.44 163 ASN B N 1
ATOM 2983 C CA . ASN B 1 163 ? -11.578 -0.111 -5.48 1 98.44 163 ASN B CA 1
ATOM 2984 C C . ASN B 1 163 ? -10.648 -0.443 -4.312 1 98.44 163 ASN B C 1
ATOM 2986 O O . ASN B 1 163 ? -10.586 -1.592 -3.873 1 98.44 163 ASN B O 1
ATOM 2990 N N . HIS B 1 164 ? -9.992 0.581 -3.828 1 98.06 164 HIS B N 1
ATOM 2991 C CA . HIS B 1 164 ? -8.906 0.389 -2.875 1 98.06 164 HIS B CA 1
ATOM 2992 C C . HIS B 1 164 ? -9.445 0.15 -1.469 1 98.06 164 HIS B C 1
ATOM 2994 O O . HIS B 1 164 ? -8.914 -0.681 -0.729 1 98.06 164 HIS B O 1
ATOM 3000 N N . ARG B 1 165 ? -10.438 0.825 -1.051 1 96.81 165 ARG B N 1
ATOM 3001 C CA . ARG B 1 165 ? -11.023 0.753 0.287 1 96.81 165 ARG B CA 1
ATOM 3002 C C . ARG B 1 165 ? -12.539 0.912 0.235 1 96.81 165 ARG B C 1
ATOM 3004 O O . ARG B 1 165 ? -13.07 1.484 -0.714 1 96.81 165 ARG B O 1
ATOM 3011 N N . THR B 1 166 ? -13.18 0.4 1.306 1 95.81 166 THR B N 1
ATOM 3012 C CA . THR B 1 166 ? -14.602 0.67 1.513 1 95.81 166 THR B CA 1
ATOM 3013 C C . THR B 1 166 ? -14.797 1.841 2.473 1 95.81 166 THR B C 1
ATOM 3015 O O . THR B 1 166 ? -14.258 1.836 3.582 1 95.81 166 THR B O 1
ATOM 3018 N N . MET B 1 167 ? -15.523 2.82 2.035 1 95.62 167 MET B N 1
ATOM 3019 C CA . MET B 1 167 ? -15.789 3.99 2.867 1 95.62 167 MET B CA 1
ATOM 3020 C C . MET B 1 167 ? -16.891 3.697 3.875 1 95.62 167 MET B C 1
ATOM 3022 O O . MET B 1 167 ? -17.672 2.762 3.691 1 95.62 167 MET B O 1
ATOM 3026 N N . PRO B 1 168 ? -16.906 4.457 4.945 1 92.38 168 PRO B N 1
ATOM 3027 C CA . PRO B 1 168 ? -17.922 4.223 5.965 1 92.38 168 PRO B CA 1
ATOM 3028 C C . PRO B 1 168 ? -19.344 4.227 5.391 1 92.38 168 PRO B C 1
ATOM 3030 O O . PRO B 1 168 ? -20.219 3.521 5.895 1 92.38 168 PRO B O 1
ATOM 3033 N N . ASN B 1 169 ? -19.594 4.98 4.312 1 94.94 169 ASN B N 1
ATOM 3034 C CA . ASN B 1 169 ? -20.938 5.059 3.732 1 94.94 169 ASN B CA 1
ATOM 3035 C C . ASN B 1 169 ? -21.172 3.93 2.732 1 94.94 169 ASN B C 1
ATOM 3037 O O . ASN B 1 169 ? -22.188 3.93 2.02 1 94.94 169 ASN B O 1
ATOM 3041 N N . GLY B 1 170 ? -20.234 3.035 2.562 1 94.19 170 GLY B N 1
ATOM 3042 C CA . GLY B 1 170 ? -20.422 1.842 1.751 1 94.19 170 GLY B CA 1
ATOM 3043 C C . GLY B 1 170 ? -19.844 1.979 0.352 1 94.19 170 GLY B C 1
ATOM 3044 O O . GLY B 1 170 ? -19.719 0.987 -0.368 1 94.19 170 GLY B O 1
ATOM 3045 N N . THR B 1 171 ? -19.531 3.188 -0.046 1 96.25 171 THR B N 1
ATOM 3046 C CA . THR B 1 171 ? -18.969 3.379 -1.378 1 96.25 171 THR B CA 1
ATOM 3047 C C . THR B 1 171 ? -17.516 2.875 -1.435 1 96.25 171 THR B C 1
ATOM 3049 O O . THR B 1 171 ? -16.875 2.715 -0.399 1 96.25 171 THR B O 1
ATOM 3052 N N . LEU B 1 172 ? -17.125 2.527 -2.633 1 97.38 172 LEU B N 1
ATOM 3053 C CA . LEU B 1 172 ? -15.75 2.072 -2.834 1 97.38 172 LEU B CA 1
ATOM 3054 C C . LEU B 1 172 ? -14.836 3.236 -3.209 1 97.38 172 LEU B C 1
ATOM 3056 O O . LEU B 1 172 ? -15.172 4.035 -4.09 1 97.38 172 LEU B O 1
ATOM 3060 N N . ARG B 1 173 ? -13.766 3.311 -2.523 1 98 173 ARG B N 1
ATOM 3061 C CA . ARG B 1 173 ? -12.812 4.398 -2.738 1 98 173 ARG B CA 1
ATOM 3062 C C . ARG B 1 173 ? -11.742 4.004 -3.75 1 98 173 ARG B C 1
ATOM 3064 O O . ARG B 1 173 ? -11.109 2.959 -3.607 1 98 173 ARG B O 1
ATOM 3071 N N . ASP B 1 174 ? -11.625 4.816 -4.82 1 98.69 174 ASP B N 1
ATOM 3072 C CA . ASP B 1 174 ? -10.367 4.898 -5.559 1 98.69 174 ASP B CA 1
ATOM 3073 C C . ASP B 1 174 ? -9.391 5.852 -4.875 1 98.69 174 ASP B C 1
ATOM 3075 O O . ASP B 1 174 ? -9.734 7 -4.586 1 98.69 174 ASP B O 1
ATOM 3079 N N . THR B 1 175 ? -8.18 5.359 -4.602 1 98.75 175 THR B N 1
ATOM 3080 C CA . THR B 1 175 ? -7.199 6.141 -3.852 1 98.75 175 THR B CA 1
ATOM 3081 C C . THR B 1 175 ? -6.145 6.727 -4.785 1 98.75 175 THR B C 1
ATOM 3083 O O . THR B 1 175 ? -5.449 5.988 -5.484 1 98.75 175 THR B O 1
ATOM 3086 N N . ALA B 1 176 ? -6.047 8.031 -4.809 1 98.94 176 ALA B N 1
ATOM 3087 C CA . ALA B 1 176 ? -4.934 8.688 -5.484 1 98.94 176 ALA B CA 1
ATOM 3088 C C . ALA B 1 176 ? -3.654 8.594 -4.66 1 98.94 176 ALA B C 1
ATOM 3090 O O . ALA B 1 176 ? -3.648 8.93 -3.473 1 98.94 176 ALA B O 1
ATOM 3091 N N . VAL B 1 177 ? -2.631 8.086 -5.262 1 98.94 177 VAL B N 1
ATOM 3092 C CA . VAL B 1 177 ? -1.341 7.945 -4.594 1 98.94 177 VAL B CA 1
ATOM 3093 C C . VAL B 1 177 ? -0.33 8.906 -5.211 1 98.94 177 VAL B C 1
ATOM 3095 O O . VAL B 1 177 ? -0.151 8.93 -6.434 1 98.94 177 VAL B O 1
ATOM 3098 N N . TYR B 1 178 ? 0.27 9.766 -4.355 1 98.94 178 TYR B N 1
ATOM 3099 C CA . TYR B 1 178 ? 1.342 10.68 -4.734 1 98.94 178 TYR B CA 1
ATOM 3100 C C . TYR B 1 178 ? 2.629 10.344 -3.99 1 98.94 178 TYR B C 1
ATOM 3102 O O . TYR B 1 178 ? 2.596 9.719 -2.93 1 98.94 178 TYR B O 1
ATOM 3110 N N . SER B 1 179 ? 3.73 10.805 -4.598 1 98.94 179 SER B N 1
ATOM 3111 C CA . SER B 1 179 ? 4.977 10.633 -3.861 1 98.94 179 SER B CA 1
ATOM 3112 C C . SER B 1 179 ? 5.945 11.773 -4.141 1 98.94 179 SER B C 1
ATOM 3114 O O . SER B 1 179 ? 5.801 12.492 -5.137 1 98.94 179 SER B O 1
ATOM 3116 N N . ILE B 1 180 ? 6.805 12.031 -3.232 1 98.94 180 ILE B N 1
ATOM 3117 C CA . ILE B 1 180 ? 8.07 12.742 -3.389 1 98.94 180 ILE B CA 1
ATOM 3118 C C . ILE B 1 180 ? 9.234 11.789 -3.123 1 98.94 180 ILE B C 1
ATOM 3120 O O . ILE B 1 180 ? 9.305 11.172 -2.059 1 98.94 180 ILE B O 1
ATOM 3124 N N . ILE B 1 181 ? 10.133 11.664 -4.086 1 98.81 181 ILE B N 1
ATOM 3125 C CA . ILE B 1 181 ? 11.258 10.758 -3.893 1 98.81 181 ILE B CA 1
ATOM 3126 C C . ILE B 1 181 ? 12.508 11.57 -3.529 1 98.81 181 ILE B C 1
ATOM 3128 O O . ILE B 1 181 ? 12.57 12.773 -3.781 1 98.81 181 ILE B O 1
ATOM 3132 N N . SER B 1 182 ? 13.484 10.906 -2.967 1 98 182 SER B N 1
ATOM 3133 C CA . SER B 1 182 ? 14.633 11.539 -2.326 1 98 182 SER B CA 1
ATOM 3134 C C . SER B 1 182 ? 15.344 12.484 -3.287 1 98 182 SER B C 1
ATOM 3136 O O . SER B 1 182 ? 15.742 13.594 -2.904 1 98 182 SER B O 1
ATOM 3138 N N . ASN B 1 183 ? 15.508 12.117 -4.539 1 98.19 183 ASN B N 1
ATOM 3139 C CA . ASN B 1 183 ? 16.266 12.93 -5.492 1 98.19 183 ASN B CA 1
ATOM 3140 C C . ASN B 1 183 ? 15.508 14.203 -5.855 1 98.19 183 ASN B C 1
ATOM 3142 O O . ASN B 1 183 ? 16.094 15.141 -6.41 1 98.19 183 ASN B O 1
ATOM 3146 N N . GLU B 1 184 ? 14.289 14.266 -5.59 1 98.81 184 GLU B N 1
ATOM 3147 C CA . GLU B 1 184 ? 13.461 15.422 -5.914 1 98.81 184 GLU B CA 1
ATOM 3148 C C . GLU B 1 184 ? 13.461 16.438 -4.773 1 98.81 184 GLU B C 1
ATOM 3150 O O . GLU B 1 184 ? 13.07 17.594 -4.961 1 98.81 184 GLU B O 1
ATOM 3155 N N . TRP B 1 185 ? 13.922 16.078 -3.586 1 98.69 185 TRP B N 1
ATOM 3156 C CA . TRP B 1 185 ? 13.727 16.844 -2.363 1 98.69 185 TRP B CA 1
ATOM 3157 C C . TRP B 1 185 ? 14.43 18.188 -2.457 1 98.69 185 TRP B C 1
ATOM 3159 O O . TRP B 1 185 ? 13.844 19.234 -2.135 1 98.69 185 TRP B O 1
ATOM 3169 N N . PRO B 1 186 ? 15.641 18.281 -3.004 1 98.62 186 PRO B N 1
ATOM 3170 C CA . PRO B 1 186 ? 16.281 19.609 -3.035 1 98.62 186 PRO B CA 1
ATOM 3171 C C . PRO B 1 186 ? 15.453 20.641 -3.809 1 98.62 186 PRO B C 1
ATOM 3173 O O . PRO B 1 186 ? 15.32 21.781 -3.365 1 98.62 186 PRO B O 1
ATOM 3176 N N . THR B 1 187 ? 14.891 20.234 -4.922 1 98.75 187 THR B N 1
ATOM 3177 C CA . THR B 1 187 ? 14.07 21.141 -5.719 1 98.75 187 THR B CA 1
ATOM 3178 C C . THR B 1 187 ? 12.773 21.484 -4.988 1 98.75 187 THR B C 1
ATOM 3180 O O . THR B 1 187 ? 12.375 22.641 -4.934 1 98.75 187 THR B O 1
ATOM 3183 N N . ILE B 1 188 ? 12.148 20.5 -4.41 1 98.81 188 ILE B N 1
ATOM 3184 C CA . ILE B 1 188 ? 10.891 20.688 -3.695 1 98.81 188 ILE B CA 1
ATOM 3185 C C . ILE B 1 188 ? 11.125 21.562 -2.455 1 98.81 188 ILE B C 1
ATOM 3187 O O . ILE B 1 188 ? 10.297 22.406 -2.121 1 98.81 188 ILE B O 1
ATOM 3191 N N . ARG B 1 189 ? 12.195 21.281 -1.773 1 98.69 189 ARG B N 1
ATOM 3192 C CA . ARG B 1 189 ? 12.57 22.094 -0.625 1 98.69 189 ARG B CA 1
ATOM 3193 C C . ARG B 1 189 ? 12.641 23.578 -1.005 1 98.69 189 ARG B C 1
ATOM 3195 O O . ARG B 1 189 ? 12.086 24.422 -0.312 1 98.69 189 ARG B O 1
ATOM 3202 N N . SER B 1 190 ? 13.352 23.875 -2.086 1 98.5 190 SER B N 1
ATOM 3203 C CA . SER B 1 190 ? 13.461 25.25 -2.564 1 98.5 190 SER B CA 1
ATOM 3204 C C . SER B 1 190 ? 12.102 25.828 -2.916 1 98.5 190 SER B C 1
ATOM 3206 O O . SER B 1 190 ? 11.812 26.984 -2.607 1 98.5 190 SER B O 1
ATOM 3208 N N . HIS B 1 191 ? 11.336 25.062 -3.578 1 98.25 191 HIS B N 1
ATOM 3209 C CA . HIS B 1 191 ? 9.992 25.453 -3.971 1 98.25 191 HIS B CA 1
ATOM 3210 C C . HIS B 1 191 ? 9.141 25.828 -2.754 1 98.25 191 HIS B C 1
ATOM 3212 O O . HIS B 1 191 ? 8.484 26.859 -2.736 1 98.25 191 HIS B O 1
ATOM 3218 N N . LEU B 1 192 ? 9.164 24.969 -1.699 1 98.12 192 LEU B N 1
ATOM 3219 C CA . LEU B 1 192 ? 8.359 25.188 -0.502 1 98.12 192 LEU B CA 1
ATOM 3220 C C . LEU B 1 192 ? 8.867 26.406 0.279 1 98.12 192 LEU B C 1
ATOM 3222 O O . LEU B 1 192 ? 8.078 27.172 0.814 1 98.12 192 LEU B O 1
ATOM 3226 N N . LYS B 1 193 ? 10.141 26.547 0.369 1 97.38 193 LYS B N 1
ATOM 3227 C CA . LYS B 1 193 ? 10.703 27.719 1.025 1 97.38 193 LYS B CA 1
ATOM 3228 C C . LYS B 1 193 ? 10.258 29 0.329 1 97.38 193 LYS B C 1
ATOM 3230 O O . LYS B 1 193 ? 9.93 30 0.988 1 97.38 193 LYS B O 1
ATOM 3235 N N . PHE B 1 194 ? 10.305 28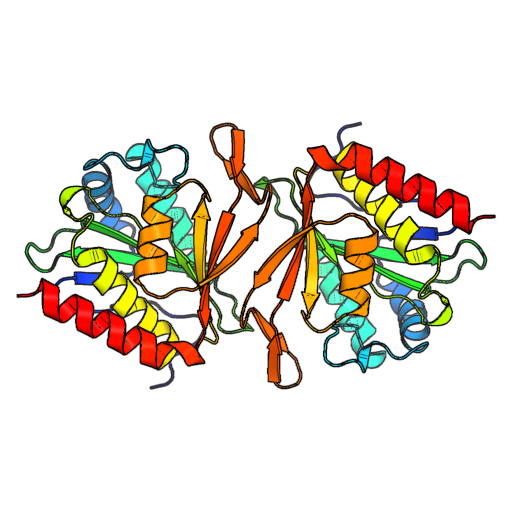.984 -1.015 1 96.94 194 PHE B N 1
ATOM 3236 C CA . PHE B 1 194 ? 9.852 30.125 -1.797 1 96.94 194 PHE B CA 1
ATOM 3237 C C . PHE B 1 194 ? 8.398 30.453 -1.479 1 96.94 194 PHE B C 1
ATOM 3239 O O . PHE B 1 194 ? 8.055 31.625 -1.268 1 96.94 194 PHE B O 1
ATOM 3246 N N . LYS B 1 195 ? 7.523 29.484 -1.423 1 95.44 195 LYS B N 1
ATOM 3247 C CA . LYS B 1 195 ? 6.109 29.672 -1.112 1 95.44 195 LYS B CA 1
ATOM 3248 C C . LYS B 1 195 ? 5.926 30.266 0.284 1 95.44 195 LYS B C 1
ATOM 3250 O O . LYS B 1 195 ? 5.066 31.125 0.494 1 95.44 195 LYS B O 1
ATOM 3255 N N . LEU B 1 196 ? 6.664 29.781 1.228 1 95.06 196 LEU B N 1
ATOM 3256 C CA . LEU B 1 196 ? 6.543 30.203 2.619 1 95.06 196 LEU B CA 1
ATOM 3257 C C . LEU B 1 196 ? 7.043 31.625 2.799 1 95.06 196 LEU B C 1
ATOM 3259 O O . LEU B 1 196 ? 6.551 32.375 3.662 1 95.06 196 LEU B O 1
ATOM 3263 N N . GLU B 1 197 ? 8 32.031 2.033 1 91.56 197 GLU B N 1
ATOM 3264 C CA . GLU B 1 197 ? 8.531 33.375 2.092 1 91.56 197 GLU B CA 1
ATOM 3265 C C . GLU B 1 197 ? 7.543 34.375 1.495 1 91.56 197 GLU B C 1
ATOM 3267 O O . GLU B 1 197 ? 7.43 35.5 1.978 1 91.56 197 GLU B O 1
ATOM 3272 N N . ARG B 1 198 ? 6.902 34 0.458 1 82.75 198 ARG B N 1
ATOM 3273 C CA . ARG B 1 198 ? 5.965 34.906 -0.207 1 82.75 198 ARG B CA 1
ATOM 3274 C C . ARG B 1 198 ? 4.707 35.125 0.635 1 82.75 198 ARG B C 1
ATOM 3276 O O . ARG B 1 198 ? 4.141 36.219 0.661 1 82.75 198 ARG B O 1
ATOM 3283 N N . LYS B 1 199 ? 4.254 34.281 1.223 1 69.56 199 LYS B N 1
ATOM 3284 C CA . LYS B 1 199 ? 3.029 34.375 2.01 1 69.56 199 LYS B CA 1
ATOM 3285 C C . LYS B 1 199 ? 3.289 35.125 3.32 1 69.56 199 LYS B C 1
ATOM 3287 O O . LYS B 1 199 ? 2.371 35.719 3.902 1 69.56 199 LYS B O 1
ATOM 3292 N N . SER B 1 200 ? 4.426 35.031 3.904 1 58.75 200 SER B N 1
ATOM 3293 C CA . SER B 1 200 ? 4.777 35.812 5.098 1 58.75 200 SER B CA 1
ATOM 3294 C C . SER B 1 200 ? 4.816 37.281 4.801 1 58.75 200 SER B C 1
ATOM 3296 O O . SER B 1 200 ? 4.68 38.125 5.707 1 58.75 200 SER B O 1
ATOM 3298 N N . GLU B 1 201 ? 4.875 37.688 3.498 1 49.5 201 GLU B N 1
ATOM 3299 C CA . GLU B 1 201 ? 4.809 39.125 3.127 1 49.5 201 GLU B CA 1
ATOM 3300 C C . GLU B 1 201 ? 3.367 39.562 2.885 1 49.5 201 GLU B C 1
ATOM 3302 O O . GLU B 1 201 ? 2.553 38.781 2.377 1 49.5 201 GLU B O 1
#

Nearest PDB structures (foldseek):
  8gxk-assembly2_C  TM=9.186E-01  e=7.973E-22  Pseudomonas jinjuensis
  8gxj-assembly1_A  TM=9.252E-01  e=6.246E-21  Pseudomonas aeruginosa PAO1
  8gxf-assembly2_C  TM=9.403E-01  e=4.893E-20  Pseudomonas flexibilis
  3tcv-assembly1_A  TM=8.871E-01  e=2.149E-19  Brucella abortus 2308
  3igr-assembly1_A  TM=8.020E-01  e=9.327E-15  Aliivibrio fischeri ES114

Solvent-accessible surface area (backbone atoms only — not comparable to full-atom values): 21218 Å² total; per-residue (Å²): 120,84,50,65,76,60,78,69,90,58,69,48,79,60,95,56,41,32,34,35,58,58,55,80,85,45,43,65,49,46,32,57,19,44,60,41,71,42,57,43,69,40,84,68,52,89,48,64,44,64,90,42,34,61,60,52,50,51,50,44,51,52,34,31,75,69,54,33,27,50,45,27,33,31,28,33,60,88,79,64,43,53,36,33,32,34,26,45,28,73,42,37,68,89,45,39,30,34,25,50,39,82,64,49,58,16,43,91,50,53,98,50,65,54,58,59,52,54,49,48,52,52,48,49,43,38,46,72,30,46,58,23,43,21,41,34,35,68,44,38,62,80,34,55,69,58,53,52,54,46,43,72,59,63,36,42,79,33,30,44,40,65,48,60,38,63,40,96,87,68,48,68,34,37,34,31,32,30,35,45,42,50,88,50,42,69,61,33,51,52,52,50,53,52,54,56,55,56,66,75,98,119,85,48,64,74,60,77,70,91,58,71,48,78,60,96,58,40,34,36,35,58,56,54,80,86,45,42,65,50,45,32,57,19,44,60,41,72,41,58,42,72,41,82,70,52,90,48,64,44,64,88,42,35,62,60,53,49,51,51,45,51,52,34,31,76,69,55,33,27,49,45,27,31,30,27,34,61,86,79,64,43,53,36,34,33,33,26,45,29,74,41,37,68,90,47,38,28,35,25,51,39,81,64,50,59,16,44,90,50,52,98,50,65,54,59,60,52,54,49,47,54,52,49,47,44,38,47,73,32,46,57,24,43,20,40,32,35,70,43,38,62,81,33,55,68,58,52,52,54,46,43,70,58,62,37,42,79,31,31,44,41,66,50,59,37,64,40,98,88,67,49,67,33,36,33,31,32,30,35,44,41,49,90,49,41,68,60,34,50,52,52,48,51,53,55,56,55,55,66,76,99

Sequence (402 aa):
MKHHFPPEPISLIGNHVELHPLKMEHCEALTKAVLDGELWKLWFTLVPSPEAMKQWIEKALKEEKEKSSLPFVVQSKVNGKIIGSTRYMNIEKTDRRLEIGSTWYSKEFQKTFVNTESKFLLLEHAFENLDCIAVEFRTHKLNQNSRRAIERLGATLDGILRNHRTMPNGTLRDTAVYSIISNEWPTIRSHLKFKLERKSEMKHHFPPEPISLIGNHVELHPLKMEHCEALTKAVLDGELWKLWFTLVPSPEAMKQWIEKALKEEKEKSSLPFVVQSKVNGKIIGSTRYMNIEKTDRRLEIGSTWYSKEFQKTFVNTESKFLLLEHAFENLDCIAVEFRTHKLNQNSRRAIERLGATLDGILRNHRTMPNGTLRDTAVYSIISNEWPTIRSHLKFKLERKSE

InterPro 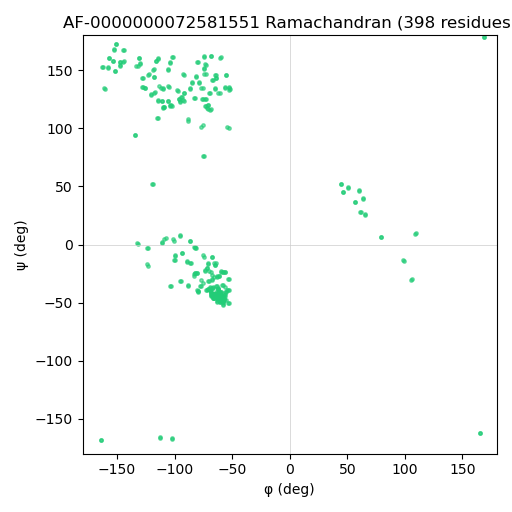domains:
  IPR000182 GNAT domain [PF13302] (17-156)
  IPR016181 Acyl-CoA N-acyltransferase [SSF55729] (7-181)

Radius of gyration: 23.31 Å; Cα contacts (8 Å, |Δi|>4): 802; chains: 2; bounding box: 44×75×55 Å

Secondary structure (DSSP, 8-state):
----SSPPP--EE-SSEEEEE--GGGHHHHHHHHHTT-GGG-TT--PPPSTTHHHHHHHHHHHHHTTS-EEEEEEETTT--EEEEEEEEEEETTTTEEEEEEEEE-GGGTTSHHHHHHHHHHHHIIIIIS--SEEEEEEETT-HHHHHHHHHHT-EEEEEEEEEEE-TTSPEEEEEEEEEEGGGHHHHHHHHHHHHHHHH-/----SS-----EE-SSEEEEE--GGGHHHHHHHHHTT-GGG-TT--PPPTTTHHHHHHHHHHHHHTTS-EEEEEEETTT--EEEEEEEEEEETTTTEEEEEEEEE-GGGTTSHHHHHHHHHHHHIIIIIS--SEEEEEEETT-HHHHHHHHHHT-EEEEEEEEEEE-TTSPEEEEEEEEEEGGGHHHHHHHHHHHHHHHH-

Organism: Leptospira interrogans serogroup Icterohaemorrhagiae serovar Lai (strain 56601) (NCBI:txid189518)

Foldseek 3Di:
DQDDPPDDFDKFDDPWKIKGFDDLVCLVLQLVQCVQVVCCPPQQDPADHSVCSNVVSVVQVVCVVVSQKTKIFMATPVVRGGFWIKMFHRQDRPQLETEIDPTDGRPVCPPACRLLRVVLRVLCCSCPRPVHQKYKYKGFPPPVSVVVSCVLLVWDWPDWAFQPDQTPVGDGTTMTMTMDGNVCCVVSNVSSVVVSVVRVD/DQDDPPDDFDWFDDDWKIWGFDDLVCLVLQLVQCVQVVCCPPQQDPADHSVCSNVVSVVQVVCVVVSQ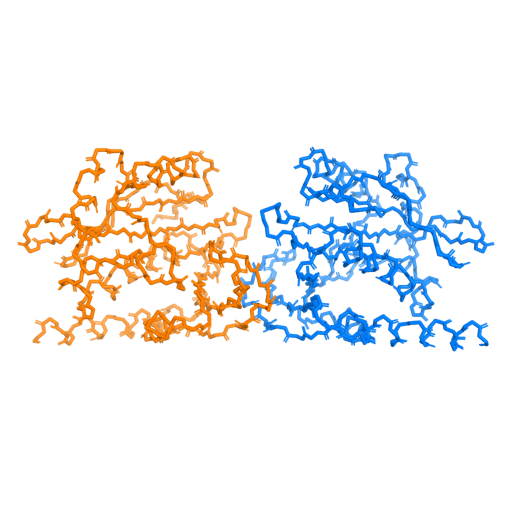KTKIFMATPVVRGGFWIKMFHRQDRVQLETEIDPTDGRPVCPPACRLLRVVLRVLCCSCPRPVHQKYKYKGFPPPVSVVVSCVLLVWDWPDWAFQPDQTPVGDGTTMTMTMDGNVCCVVSNVSSVVVSVVRVD